Protein AF-A0A6P2ARG9-F1 (afdb_monomer)

Mean predicted aligned error: 15.24 Å

Structure (mmCIF, N/CA/C/O backbone):
data_AF-A0A6P2ARG9-F1
#
_entry.id   AF-A0A6P2ARG9-F1
#
loop_
_atom_site.group_PDB
_atom_site.id
_atom_site.type_symbol
_atom_site.label_atom_id
_atom_site.label_alt_id
_atom_site.label_comp_id
_atom_site.label_asym_id
_atom_site.label_entity_id
_atom_site.label_seq_id
_atom_site.pdbx_PDB_ins_code
_atom_site.Cartn_x
_atom_site.Cartn_y
_atom_site.Cartn_z
_atom_site.occupancy
_atom_site.B_iso_or_equiv
_atom_site.auth_seq_id
_atom_site.auth_comp_id
_atom_site.auth_asym_id
_atom_site.auth_atom_id
_atom_site.pdbx_PDB_model_num
ATOM 1 N N . MET A 1 1 ? -28.745 25.857 44.558 1.00 31.27 1 MET A N 1
ATOM 2 C CA . MET A 1 1 ? -27.813 26.944 44.928 1.00 31.27 1 MET A CA 1
ATOM 3 C C . MET A 1 1 ? -26.513 26.302 45.390 1.00 31.27 1 MET A C 1
ATOM 5 O O . MET A 1 1 ? -26.468 25.868 46.537 1.00 31.27 1 MET A O 1
ATOM 9 N N . PRO A 1 2 ? -25.505 26.162 44.518 1.00 30.97 2 PRO A N 1
ATOM 10 C CA . PRO A 1 2 ? -24.167 25.754 44.935 1.00 30.97 2 PRO A CA 1
ATOM 11 C C . PRO A 1 2 ? -23.440 26.935 45.599 1.00 30.97 2 PRO A C 1
ATOM 13 O O . PRO A 1 2 ? -23.734 28.095 45.304 1.00 30.97 2 PRO A O 1
ATOM 16 N N . LYS A 1 3 ? -22.505 26.647 46.509 1.00 28.88 3 LYS A N 1
ATOM 17 C CA . LYS A 1 3 ? -21.577 27.650 47.048 1.00 28.88 3 LYS A CA 1
ATOM 18 C C . LYS A 1 3 ? -20.355 27.720 46.137 1.00 28.88 3 LYS A C 1
ATOM 20 O O . LYS A 1 3 ? -19.743 26.695 45.871 1.00 28.88 3 LYS A O 1
ATOM 25 N N . SER A 1 4 ? -19.994 28.922 45.706 1.00 27.22 4 SER A N 1
ATOM 26 C CA . SER A 1 4 ? -18.738 29.200 45.010 1.00 27.22 4 SER A CA 1
ATOM 27 C C . SER A 1 4 ? -17.538 29.028 45.946 1.00 27.22 4 SER A C 1
ATOM 29 O O . SER A 1 4 ? -17.525 29.636 47.022 1.00 27.22 4 SER A O 1
ATOM 31 N N . LEU A 1 5 ? -16.514 28.291 45.514 1.00 23.48 5 LEU A N 1
ATOM 32 C CA . LEU A 1 5 ? -15.168 28.370 46.083 1.00 23.48 5 LEU A CA 1
ATOM 33 C C . LEU A 1 5 ? -14.310 29.249 45.160 1.00 23.48 5 LEU A C 1
ATOM 35 O O . LEU A 1 5 ? -14.247 28.998 43.961 1.00 23.48 5 LEU A O 1
ATOM 39 N N . ASN A 1 6 ? -13.679 30.291 45.704 1.00 24.80 6 ASN A N 1
ATOM 40 C CA . ASN A 1 6 ? -12.746 31.133 44.951 1.00 24.80 6 ASN A CA 1
ATOM 41 C C . ASN A 1 6 ? -11.328 30.579 45.106 1.00 24.80 6 ASN A C 1
ATOM 43 O O . ASN A 1 6 ? -10.811 30.557 46.224 1.00 24.80 6 ASN A O 1
ATOM 47 N N . ILE A 1 7 ? -10.674 30.235 43.998 1.00 24.98 7 ILE A N 1
ATOM 48 C CA . ILE A 1 7 ? -9.226 29.999 43.954 1.00 24.98 7 ILE A CA 1
ATOM 49 C C . ILE A 1 7 ? -8.557 31.291 43.472 1.00 24.98 7 ILE A C 1
ATOM 51 O O . ILE A 1 7 ? -9.033 31.940 42.544 1.00 24.98 7 ILE A O 1
ATOM 55 N N . THR A 1 8 ? -7.484 31.707 44.148 1.00 23.36 8 THR A N 1
ATOM 56 C CA . THR A 1 8 ? -6.727 32.923 43.809 1.00 23.36 8 THR A CA 1
ATOM 57 C C . THR A 1 8 ? -5.301 32.527 43.458 1.00 23.36 8 THR A C 1
ATOM 59 O O . THR A 1 8 ? -4.559 32.092 44.338 1.00 23.36 8 THR A O 1
ATOM 62 N N . PHE A 1 9 ? -4.908 32.682 42.194 1.00 23.64 9 PHE A N 1
ATOM 63 C CA . PHE A 1 9 ? -3.526 32.451 41.776 1.00 23.64 9 PHE A CA 1
ATOM 64 C C . PHE A 1 9 ? -2.599 33.527 42.346 1.00 23.64 9 PHE A C 1
ATOM 66 O O . PHE A 1 9 ? -2.965 34.700 42.463 1.00 23.64 9 PHE A O 1
ATOM 73 N N . LYS A 1 10 ? -1.385 33.116 42.717 1.00 24.41 10 LYS A N 1
ATOM 74 C CA . LYS A 1 10 ? -0.359 33.990 43.284 1.00 24.41 10 LYS A CA 1
ATOM 75 C C . LYS A 1 10 ? 0.915 33.852 42.457 1.00 24.41 10 LYS A C 1
ATOM 77 O O . LYS A 1 10 ? 1.772 33.030 42.764 1.00 24.41 10 LYS A O 1
ATOM 82 N N . GLU A 1 11 ? 1.008 34.649 41.399 1.00 26.30 11 GLU A N 1
ATOM 83 C CA . GLU A 1 11 ? 2.186 34.695 40.530 1.00 26.30 11 GLU A CA 1
ATOM 84 C C . GLU A 1 11 ? 3.455 35.000 41.344 1.00 26.30 11 GLU A C 1
ATOM 86 O O . GLU A 1 11 ? 3.496 35.948 42.137 1.00 26.30 11 GLU A O 1
ATOM 91 N N . ARG A 1 12 ? 4.511 34.207 41.134 1.00 25.98 12 ARG A N 1
ATOM 92 C CA . ARG A 1 12 ? 5.875 34.543 41.557 1.00 25.98 12 ARG A CA 1
ATOM 93 C C . ARG A 1 12 ? 6.667 35.006 40.342 1.00 25.98 12 ARG A C 1
ATOM 95 O O . ARG A 1 12 ? 7.121 34.198 39.544 1.00 25.98 12 ARG A O 1
ATOM 102 N N . THR A 1 13 ? 6.869 36.313 40.232 1.00 24.22 13 THR A N 1
ATOM 103 C CA . THR A 1 13 ? 7.798 36.897 39.260 1.00 24.22 13 THR A CA 1
ATOM 104 C C . THR A 1 13 ? 9.240 36.566 39.654 1.00 24.22 13 THR A C 1
ATOM 106 O O . THR A 1 13 ? 9.684 36.963 40.733 1.00 24.22 13 THR A O 1
ATOM 109 N N . VAL A 1 14 ? 9.989 35.893 38.778 1.00 25.03 14 VAL A N 1
ATOM 110 C CA . VAL A 1 14 ? 11.448 35.739 38.900 1.00 25.03 14 VAL A CA 1
ATOM 111 C C . VAL A 1 14 ? 12.124 36.694 37.916 1.00 25.03 14 VAL A C 1
ATOM 113 O O . VAL A 1 14 ? 11.786 36.737 36.736 1.00 25.03 14 VAL A O 1
ATOM 116 N N . PHE A 1 15 ? 13.059 37.501 38.417 1.00 22.41 15 PHE A N 1
ATOM 117 C CA . PHE A 1 15 ? 13.849 38.430 37.610 1.00 22.41 15 PHE A CA 1
ATOM 118 C C . PHE A 1 15 ? 15.070 37.717 37.024 1.00 22.41 15 PHE A C 1
ATOM 120 O O . PHE A 1 15 ? 15.947 37.302 37.778 1.00 22.41 15 PHE A O 1
ATOM 127 N N . PHE A 1 16 ? 15.190 37.696 35.696 1.00 24.19 16 PHE A N 1
ATOM 128 C CA . PHE A 1 16 ? 16.471 37.475 35.025 1.00 24.19 16 PHE A CA 1
ATOM 129 C C . PHE A 1 16 ? 17.131 38.818 34.702 1.00 24.19 16 PHE A C 1
ATOM 131 O O . PHE A 1 16 ? 16.522 39.707 34.104 1.00 24.19 16 PHE A O 1
ATOM 138 N N . SER A 1 17 ? 18.391 38.974 35.109 1.00 24.34 17 SER A N 1
ATOM 139 C CA . SER A 1 17 ? 19.216 40.134 34.774 1.00 24.34 17 SER A CA 1
ATOM 140 C C . SER A 1 17 ? 19.952 39.902 33.458 1.00 24.34 17 SER A C 1
ATOM 142 O O . SER A 1 17 ? 20.804 39.018 33.382 1.00 24.34 17 SER A O 1
ATOM 144 N N . SER A 1 18 ? 19.678 40.719 32.444 1.00 24.81 18 SER A N 1
ATOM 145 C CA . SER A 1 18 ? 20.406 40.700 31.175 1.00 24.81 18 SER A CA 1
ATOM 146 C C . SER A 1 18 ? 21.624 41.631 31.200 1.00 24.81 18 SER A C 1
ATOM 148 O O . SER A 1 18 ? 21.545 42.782 31.637 1.00 24.81 18 SER A O 1
ATOM 150 N N . SER A 1 19 ? 22.760 41.153 30.689 1.00 25.23 19 SER A N 1
ATOM 151 C CA . SER A 1 19 ? 23.959 41.956 30.427 1.00 25.23 19 SER A CA 1
ATOM 152 C C . SER A 1 19 ? 24.427 41.761 28.977 1.00 25.23 19 SER A C 1
ATOM 154 O O . SER A 1 19 ? 24.466 40.640 28.491 1.00 25.23 19 SER A O 1
ATOM 156 N N . ASN A 1 20 ? 24.790 42.873 28.319 1.00 25.77 20 ASN A N 1
ATOM 157 C CA . ASN A 1 20 ? 25.299 43.007 26.936 1.00 25.77 20 ASN A CA 1
ATOM 158 C C . ASN A 1 20 ? 24.320 42.533 25.822 1.00 25.77 20 ASN A C 1
ATOM 160 O O . ASN A 1 20 ? 24.028 41.355 25.723 1.00 25.77 20 ASN A O 1
ATOM 164 N N . ALA A 1 21 ? 23.667 43.346 24.976 1.00 24.88 21 ALA A N 1
ATOM 165 C CA . ALA A 1 21 ? 23.948 44.611 24.264 1.00 24.88 21 ALA A CA 1
ATOM 166 C C . ALA A 1 21 ? 24.533 44.458 22.834 1.00 24.88 21 ALA A C 1
ATOM 168 O O . ALA A 1 21 ? 25.610 43.898 22.676 1.00 24.88 21 ALA A O 1
ATOM 169 N N . GLN A 1 22 ? 23.867 45.124 21.861 1.00 25.38 22 GLN A N 1
ATOM 170 C CA . GLN A 1 22 ? 24.280 45.411 20.457 1.00 25.38 22 GLN A CA 1
ATOM 171 C C . GLN A 1 22 ? 24.266 44.186 19.504 1.00 25.38 22 GLN A C 1
ATOM 173 O O . GLN A 1 22 ? 24.698 43.117 19.895 1.00 25.38 22 GLN A O 1
ATOM 178 N N . THR A 1 23 ? 23.797 44.210 18.242 1.00 25.02 23 THR A N 1
ATOM 179 C CA . THR A 1 23 ? 23.166 45.208 17.318 1.00 25.02 23 THR A CA 1
ATOM 180 C C . THR A 1 23 ? 22.432 44.407 16.196 1.00 25.02 23 THR A C 1
ATOM 182 O O . THR A 1 23 ? 22.614 43.199 16.155 1.00 25.02 23 THR A O 1
ATOM 185 N N . CYS A 1 24 ? 21.612 44.891 15.243 1.00 22.45 24 CYS A N 1
ATOM 186 C CA . CYS A 1 24 ? 21.233 46.211 14.688 1.00 22.45 24 CYS A CA 1
ATOM 187 C C . CYS A 1 24 ? 19.792 46.087 14.090 1.00 22.45 24 CYS A C 1
ATOM 189 O O . CYS A 1 24 ? 19.480 45.065 13.500 1.00 22.45 24 CYS A O 1
ATOM 191 N N . THR A 1 25 ? 18.837 46.998 14.328 1.00 25.39 25 THR A N 1
ATOM 192 C CA . THR A 1 25 ? 18.492 48.194 13.503 1.00 25.39 25 THR A CA 1
ATOM 193 C C . THR A 1 25 ? 17.533 47.971 12.306 1.00 25.39 25 THR A C 1
ATOM 195 O O . THR A 1 25 ? 17.999 47.706 11.209 1.00 25.39 25 THR A O 1
ATOM 198 N N . GLN A 1 26 ? 16.237 48.276 12.536 1.00 25.94 26 GLN A N 1
ATOM 199 C CA . GLN A 1 26 ? 15.255 48.977 11.653 1.00 25.94 26 GLN A CA 1
ATOM 200 C C . GLN A 1 26 ? 14.875 48.351 10.274 1.00 25.94 26 GLN A C 1
ATOM 202 O O . GLN A 1 26 ? 15.677 47.702 9.630 1.00 25.94 26 GLN A O 1
ATOM 207 N N . LEU A 1 27 ? 13.648 48.499 9.740 1.00 24.25 27 LEU A N 1
ATOM 208 C CA . LEU A 1 27 ? 12.826 49.719 9.609 1.00 24.25 27 LEU A CA 1
ATOM 209 C C . LEU A 1 27 ? 11.290 49.480 9.651 1.00 24.25 27 LEU A C 1
ATOM 211 O O . LEU A 1 27 ? 10.766 48.673 8.898 1.00 24.25 27 LEU A O 1
ATOM 215 N N . HIS A 1 28 ? 10.616 50.300 10.474 1.00 26.16 28 HIS A N 1
ATOM 216 C CA . HIS A 1 28 ? 9.412 51.125 10.201 1.00 26.16 28 HIS A CA 1
ATOM 217 C C . HIS A 1 28 ? 8.123 50.495 9.611 1.00 26.16 28 HIS A C 1
ATOM 219 O O . HIS A 1 28 ? 8.115 49.992 8.500 1.00 26.16 28 HIS A O 1
ATOM 225 N N . GLU A 1 29 ? 7.001 50.499 10.358 1.00 27.70 29 GLU A N 1
ATOM 226 C CA . GLU A 1 29 ? 5.968 51.579 10.444 1.00 27.70 29 GLU A CA 1
ATOM 227 C C . GLU A 1 29 ? 5.076 51.699 9.181 1.00 27.70 29 GLU A C 1
ATOM 229 O O . GLU A 1 29 ? 5.567 51.585 8.072 1.00 27.70 29 GLU A O 1
ATOM 234 N N . LYS A 1 30 ? 3.770 52.014 9.208 1.00 26.31 30 LYS A N 1
ATOM 235 C CA . LYS A 1 30 ? 2.798 52.443 10.242 1.00 26.31 30 LYS A CA 1
ATOM 236 C C . LYS A 1 30 ? 1.389 52.295 9.632 1.00 26.31 30 LYS A C 1
ATOM 238 O O . LYS A 1 30 ? 1.240 52.502 8.434 1.00 26.31 30 LYS A O 1
ATOM 243 N N . SER A 1 31 ? 0.344 52.154 10.451 1.00 25.91 31 SER A N 1
ATOM 244 C CA . SER A 1 31 ? -0.694 53.196 10.655 1.00 25.91 31 SER A CA 1
ATOM 245 C C . SER A 1 31 ? -1.949 52.612 11.319 1.00 25.91 31 SER A C 1
ATOM 247 O O . SER A 1 31 ? -2.223 51.423 11.212 1.00 25.91 31 SER A O 1
ATOM 249 N N . ASN A 1 32 ? -2.698 53.438 12.050 1.00 26.31 32 ASN A N 1
ATOM 250 C CA . ASN A 1 32 ? -3.776 53.010 12.942 1.00 26.31 32 ASN A CA 1
ATOM 251 C C . ASN A 1 32 ? -4.909 54.061 12.964 1.00 26.31 32 ASN A C 1
ATOM 253 O O . ASN A 1 32 ? -4.612 55.256 12.969 1.00 26.31 32 ASN A O 1
ATOM 257 N N . ARG A 1 33 ? -6.171 53.615 13.117 1.00 29.62 33 ARG A N 1
ATOM 258 C CA . ARG A 1 33 ? -7.396 54.424 13.382 1.00 29.62 33 ARG A CA 1
ATOM 259 C C . ARG A 1 33 ? -7.895 55.302 12.195 1.00 29.62 33 ARG A C 1
ATOM 261 O O . ARG A 1 33 ? -7.163 55.531 11.246 1.00 29.62 33 ARG A O 1
ATOM 268 N N . THR A 1 34 ? -9.138 55.820 12.142 1.00 28.59 34 THR A N 1
ATOM 269 C CA . THR A 1 34 ? -10.119 56.098 13.223 1.00 28.59 34 THR A CA 1
ATOM 270 C C . THR A 1 34 ? -11.575 56.256 12.714 1.00 28.59 34 THR A C 1
ATOM 272 O O . THR A 1 34 ? -11.784 56.901 11.698 1.00 28.59 34 THR A O 1
ATOM 275 N N . THR A 1 35 ? -12.560 55.773 13.494 1.00 29.12 35 THR A N 1
ATOM 276 C CA . THR A 1 35 ? -13.932 56.322 13.748 1.00 29.12 35 THR A CA 1
ATOM 277 C C . THR A 1 35 ? -14.839 56.898 12.635 1.00 29.12 35 THR A C 1
ATOM 279 O O . THR A 1 35 ? -14.498 57.883 11.990 1.00 29.12 35 THR A O 1
ATOM 282 N N . GLY A 1 36 ? -16.122 56.500 12.648 1.00 25.62 36 GLY A N 1
ATOM 283 C CA . GLY A 1 36 ? -17.251 57.272 12.087 1.00 25.62 36 GLY A CA 1
ATOM 284 C C . GLY A 1 36 ? -18.608 56.612 12.388 1.00 25.62 36 GLY A C 1
ATOM 285 O O . GLY A 1 36 ? -18.715 55.400 12.277 1.00 25.62 36 GLY A O 1
ATOM 286 N N . ASN A 1 37 ? -19.629 57.361 12.824 1.00 28.83 37 ASN A N 1
ATOM 287 C CA . ASN A 1 37 ? -20.887 56.816 13.378 1.00 28.83 37 ASN A CA 1
ATOM 288 C C . ASN A 1 37 ? -22.140 57.411 12.682 1.00 28.83 37 ASN A C 1
ATOM 290 O O . ASN A 1 37 ? -22.056 58.526 12.169 1.00 28.83 37 ASN A O 1
ATOM 294 N N . ARG A 1 38 ? -23.296 56.737 12.856 1.00 30.11 38 ARG A N 1
ATOM 295 C CA . ARG A 1 38 ? -24.704 57.233 12.898 1.00 30.11 38 ARG A CA 1
ATOM 296 C C . ARG A 1 38 ? -25.638 57.266 11.658 1.00 30.11 38 ARG A C 1
ATOM 298 O O . ARG A 1 38 ? -25.267 57.700 10.578 1.00 30.11 38 ARG A O 1
ATOM 305 N N . LEU A 1 39 ? -26.928 57.037 12.001 1.00 29.73 39 LEU A N 1
ATOM 306 C CA . LEU A 1 39 ? -28.220 57.214 11.279 1.00 29.73 39 LEU A CA 1
ATOM 307 C C . LEU A 1 39 ? -28.604 56.096 10.275 1.00 29.73 39 LEU A C 1
ATOM 309 O O . LEU A 1 39 ? -27.748 55.657 9.524 1.00 29.73 39 LEU A O 1
ATOM 313 N N . GLY A 1 40 ? -29.857 55.613 10.172 1.00 25.83 40 GLY A N 1
ATOM 314 C CA . GLY A 1 40 ? -31.072 55.822 10.992 1.00 25.83 40 GLY A CA 1
ATOM 315 C C . GLY A 1 40 ? -32.395 55.620 10.205 1.00 25.83 40 GLY A C 1
ATOM 316 O O . GLY A 1 40 ? -32.493 56.109 9.087 1.00 25.83 40 GLY A O 1
ATOM 317 N N . GLY A 1 41 ? -33.414 54.980 10.810 1.00 26.19 41 GLY A N 1
ATOM 318 C CA . GLY A 1 41 ? -34.767 54.730 10.241 1.00 26.19 41 GLY A CA 1
ATOM 319 C C . GLY A 1 41 ? -34.951 53.274 9.754 1.00 26.19 41 GLY A C 1
ATOM 320 O O . GLY A 1 41 ? -34.125 52.828 8.970 1.00 26.19 41 GLY A O 1
ATOM 321 N N . ALA A 1 42 ? -35.850 52.402 10.239 1.00 29.22 42 ALA A N 1
ATOM 322 C CA . ALA A 1 42 ? -37.238 52.465 10.749 1.00 29.22 42 ALA A CA 1
ATOM 323 C C . ALA A 1 42 ? -38.314 52.208 9.673 1.00 29.22 42 ALA A C 1
ATOM 325 O O . ALA A 1 42 ? -38.472 53.027 8.778 1.00 29.22 42 ALA A O 1
ATOM 326 N N . ASP A 1 43 ? -39.069 51.111 9.837 1.00 29.39 43 ASP A N 1
ATOM 327 C CA . ASP A 1 43 ? -40.509 51.006 9.536 1.00 29.39 43 ASP A CA 1
ATOM 328 C C . ASP A 1 43 ? -41.123 49.793 10.276 1.00 29.39 43 ASP A C 1
ATOM 330 O O . ASP A 1 43 ? -40.451 48.785 10.507 1.00 29.39 43 ASP A O 1
ATOM 334 N N . GLU A 1 44 ? -42.387 49.912 10.697 1.00 31.53 44 GLU A N 1
ATOM 335 C CA . GLU A 1 44 ? -43.125 48.946 11.536 1.00 31.53 44 GLU A CA 1
ATOM 336 C C . GLU A 1 44 ? -44.245 48.231 10.751 1.00 31.53 44 GLU A C 1
ATOM 338 O O . GLU A 1 44 ? -44.938 48.874 9.964 1.00 31.53 44 GLU A O 1
ATOM 343 N N . ALA A 1 45 ? -44.536 46.954 11.052 1.00 29.73 45 ALA A N 1
ATOM 344 C CA . ALA A 1 45 ? -45.861 46.354 10.805 1.00 29.73 45 ALA A CA 1
ATOM 345 C C . ALA A 1 45 ? -46.155 45.128 11.706 1.00 29.73 45 ALA A C 1
ATOM 347 O O . ALA A 1 45 ? -45.674 44.023 11.491 1.00 29.73 45 ALA A O 1
ATOM 348 N N . ASN A 1 46 ? -46.975 45.406 12.717 1.00 27.86 46 ASN A N 1
ATOM 349 C CA . ASN A 1 46 ? -47.603 44.604 13.782 1.00 27.86 46 ASN A CA 1
ATOM 350 C C . ASN A 1 46 ? -48.470 43.373 13.345 1.00 27.86 46 ASN A C 1
ATOM 352 O O . ASN A 1 46 ? -48.690 43.180 12.154 1.00 27.86 46 ASN A O 1
ATOM 356 N N . VAL A 1 47 ? -49.095 42.692 14.338 1.00 30.19 47 VAL A N 1
ATOM 357 C CA . VAL A 1 47 ? -50.227 41.705 14.291 1.00 30.19 47 VAL A CA 1
ATOM 358 C C . VAL A 1 47 ? -49.794 40.211 14.222 1.00 30.19 47 VAL A C 1
ATOM 360 O O . VAL A 1 47 ? -48.994 39.859 13.366 1.00 30.19 47 VAL A O 1
ATOM 363 N N . ASP A 1 48 ? -50.244 39.251 15.061 1.00 27.44 48 ASP A N 1
ATOM 364 C CA . ASP A 1 48 ? -51.249 39.242 16.156 1.00 27.44 48 ASP A CA 1
ATOM 365 C C . ASP A 1 48 ? -50.942 38.224 17.295 1.00 27.44 48 ASP A C 1
ATOM 367 O O . ASP A 1 48 ? -50.102 37.333 17.156 1.00 27.44 48 ASP A O 1
ATOM 371 N N . HIS A 1 49 ? -51.690 38.301 18.404 1.00 30.03 49 HIS A N 1
ATOM 372 C CA . HIS A 1 49 ? -51.741 37.278 19.469 1.00 30.03 49 HIS A CA 1
ATOM 373 C C . HIS A 1 49 ? -52.630 36.070 19.099 1.00 30.03 49 HIS A C 1
ATOM 375 O O . HIS A 1 49 ? -53.752 36.277 18.649 1.00 30.03 49 HIS A O 1
ATOM 381 N N . ASN A 1 50 ? -52.263 34.844 19.519 1.00 26.64 50 ASN A N 1
ATOM 382 C CA . ASN A 1 50 ? -53.122 34.081 20.450 1.00 26.64 50 ASN A CA 1
ATOM 383 C C . ASN A 1 50 ? -52.413 32.908 21.160 1.00 26.64 50 ASN A C 1
ATOM 385 O O . ASN A 1 50 ? -51.394 32.399 20.702 1.00 26.64 50 ASN A O 1
ATOM 389 N N . SER A 1 51 ? -52.991 32.464 22.276 1.00 26.81 51 SER A N 1
ATOM 390 C CA . SER A 1 51 ? -52.590 31.292 23.065 1.00 26.81 51 SER A CA 1
ATOM 391 C C . SER A 1 51 ? -53.635 30.168 22.978 1.00 26.81 51 SER A C 1
ATOM 393 O O . SER A 1 51 ? -54.799 30.452 22.710 1.00 26.81 51 SER A O 1
ATOM 395 N N . GLN A 1 52 ? -53.240 28.908 23.235 1.00 27.33 52 GLN A N 1
ATOM 396 C CA . GLN A 1 52 ? -53.832 28.028 24.273 1.00 27.33 52 GLN A CA 1
ATOM 397 C C . GLN A 1 52 ? -53.383 26.547 24.188 1.00 27.33 52 GLN A C 1
ATOM 399 O O . GLN A 1 52 ? -53.585 25.876 23.188 1.00 27.33 52 GLN A O 1
ATOM 404 N N . GLU A 1 53 ? -52.823 26.084 25.313 1.00 26.44 53 GLU A N 1
ATOM 405 C CA . GLU A 1 53 ? -53.056 24.823 26.055 1.00 26.44 53 GLU A CA 1
ATOM 406 C C . GLU A 1 53 ? -53.091 23.399 25.433 1.00 26.44 53 GLU A C 1
ATOM 408 O O . GLU A 1 53 ? -53.658 23.119 24.385 1.00 26.44 53 GLU A O 1
ATOM 413 N N . ALA A 1 54 ? -52.651 22.472 26.307 1.00 24.78 54 ALA A N 1
ATOM 414 C CA . ALA A 1 54 ? -52.887 21.018 26.359 1.00 24.78 54 ALA A CA 1
ATOM 415 C C . ALA A 1 54 ? -52.001 20.122 25.448 1.00 24.78 54 ALA A C 1
ATOM 417 O O . ALA A 1 54 ? -51.689 20.462 24.320 1.00 24.78 54 ALA A O 1
ATOM 418 N N . THR A 1 55 ? -51.537 18.932 25.871 1.00 26.41 55 THR A N 1
ATOM 419 C CA . THR A 1 55 ? -52.028 18.062 26.963 1.00 26.41 55 THR A CA 1
ATOM 420 C C . THR A 1 55 ? -50.909 17.301 27.700 1.00 26.41 55 THR A C 1
ATOM 422 O O . THR A 1 55 ? -49.906 16.899 27.123 1.00 26.41 55 THR A O 1
ATOM 425 N N . VAL A 1 56 ? -51.143 17.031 28.988 1.00 24.95 56 VAL A N 1
ATOM 426 C CA . VAL A 1 56 ? -50.353 16.167 29.886 1.00 24.95 56 VAL A CA 1
ATOM 427 C C . VAL A 1 56 ? -50.145 14.744 29.341 1.00 24.95 56 VAL A C 1
ATOM 429 O O . VAL A 1 56 ? -51.123 14.057 29.051 1.00 24.95 56 VAL A O 1
ATOM 432 N N . PHE A 1 57 ? -48.912 14.220 29.406 1.00 25.83 57 PHE A N 1
ATOM 433 C CA . PHE A 1 57 ? -48.665 12.769 29.404 1.00 25.83 57 PHE A CA 1
ATOM 434 C C . PHE A 1 57 ? -47.761 12.333 30.568 1.00 25.83 57 PHE A C 1
ATOM 436 O O . PHE A 1 57 ? -46.557 12.563 30.586 1.00 25.83 57 PHE A O 1
ATOM 443 N N . LYS A 1 58 ? -48.353 11.664 31.566 1.00 25.61 58 LYS A N 1
ATOM 444 C CA . LYS A 1 58 ? -47.618 11.028 32.671 1.00 25.61 58 LYS A CA 1
ATOM 445 C C . LYS A 1 58 ? -47.174 9.625 32.252 1.00 25.61 58 LYS A C 1
ATOM 447 O O . LYS A 1 58 ? -48.016 8.729 32.202 1.00 25.61 58 LYS A O 1
ATOM 452 N N . LYS A 1 59 ? -45.871 9.382 32.078 1.00 27.45 59 LYS A N 1
ATOM 453 C CA . LYS A 1 59 ? -45.308 8.019 32.102 1.00 27.45 59 LYS A CA 1
ATOM 454 C C . LYS A 1 59 ? -44.559 7.786 33.414 1.00 27.45 59 LYS A C 1
ATOM 456 O O . LYS A 1 59 ? -43.537 8.398 33.687 1.00 27.45 59 LYS A O 1
ATOM 461 N N . LYS A 1 60 ? -45.104 6.891 34.243 1.00 25.11 60 LYS A N 1
ATOM 462 C CA . LYS A 1 60 ? -44.437 6.377 35.445 1.00 25.11 60 LYS A CA 1
ATOM 463 C C . LYS A 1 60 ? -43.357 5.382 35.018 1.00 25.11 60 LYS A C 1
ATOM 465 O O . LYS A 1 60 ? -43.720 4.282 34.600 1.00 25.11 60 LYS A O 1
ATOM 470 N N . PHE A 1 61 ? -42.081 5.705 35.204 1.00 25.09 61 PHE A N 1
ATOM 471 C CA . PHE A 1 61 ? -41.070 4.655 35.338 1.00 25.09 61 PHE A CA 1
ATOM 472 C C . PHE A 1 61 ? -41.120 4.061 36.749 1.00 25.09 61 PHE A C 1
ATOM 474 O O . PHE A 1 61 ? -41.499 4.718 37.720 1.00 25.09 61 PHE A O 1
ATOM 481 N N . ARG A 1 62 ? -40.882 2.753 36.833 1.00 26.48 62 ARG A N 1
ATOM 482 C CA . ARG A 1 62 ? -41.273 1.917 37.972 1.00 26.48 62 ARG A CA 1
ATOM 483 C C . ARG A 1 62 ? -40.046 1.156 38.459 1.00 26.48 62 ARG A C 1
ATOM 485 O O . ARG A 1 62 ? -39.726 0.119 37.885 1.00 26.48 62 ARG A O 1
ATOM 492 N N . HIS A 1 63 ? -39.392 1.655 39.513 1.00 25.89 63 HIS A N 1
ATOM 493 C CA . HIS A 1 63 ? -38.255 0.973 40.142 1.00 25.89 63 HIS A CA 1
ATOM 494 C C . HIS A 1 63 ? -38.573 -0.505 40.418 1.00 25.89 63 HIS A C 1
ATOM 496 O O . HIS A 1 63 ? -39.566 -0.838 41.077 1.00 25.89 63 HIS A O 1
ATOM 502 N N . ARG A 1 64 ? -37.699 -1.393 39.937 1.00 28.59 64 ARG A N 1
ATOM 503 C CA . ARG A 1 64 ? -37.683 -2.816 40.285 1.00 28.59 64 ARG A CA 1
ATOM 504 C C . ARG A 1 64 ? -36.678 -3.046 41.417 1.00 28.59 64 ARG A C 1
ATOM 506 O O . ARG A 1 64 ? -35.552 -3.459 41.182 1.00 28.59 64 ARG A O 1
ATOM 513 N N . ASN A 1 65 ? -37.114 -2.847 42.661 1.00 27.66 65 ASN A N 1
ATOM 514 C CA . ASN A 1 65 ? -36.352 -3.322 43.819 1.00 27.66 65 ASN A CA 1
ATOM 515 C C . ASN A 1 65 ? -36.342 -4.859 43.830 1.00 27.66 65 ASN A C 1
ATOM 517 O O . ASN A 1 65 ? -37.392 -5.487 44.013 1.00 27.66 65 ASN A O 1
ATOM 521 N N . ARG A 1 66 ? -35.165 -5.471 43.664 1.00 29.88 66 ARG A N 1
ATOM 522 C CA . ARG A 1 66 ? -34.968 -6.920 43.813 1.00 29.88 66 ARG A CA 1
ATOM 523 C C . ARG A 1 66 ? -34.802 -7.240 45.304 1.00 29.88 66 ARG A C 1
ATOM 525 O O . ARG A 1 66 ? -33.895 -6.736 45.955 1.00 29.88 66 ARG A O 1
ATOM 532 N N . LYS A 1 67 ? -35.721 -8.028 45.871 1.00 29.42 67 LYS A N 1
ATOM 533 C CA . LYS A 1 67 ? -35.712 -8.392 47.301 1.00 29.42 67 LYS A CA 1
ATOM 534 C C . LYS A 1 67 ? -34.690 -9.490 47.616 1.00 29.42 67 LYS A C 1
ATOM 536 O O . LYS A 1 67 ? -34.551 -10.440 46.853 1.00 29.42 67 LYS A O 1
ATOM 541 N N . GLN A 1 68 ? -34.085 -9.386 48.799 1.00 30.56 68 GLN A N 1
ATOM 542 C CA . GLN A 1 68 ? -33.332 -10.449 49.475 1.00 30.56 68 GLN A CA 1
ATOM 543 C C . GLN A 1 68 ? -34.226 -11.581 50.039 1.00 30.56 68 GLN A C 1
ATOM 545 O O . GLN A 1 68 ? -35.434 -11.412 50.212 1.00 30.56 68 GLN A O 1
ATOM 550 N N . MET A 1 69 ? -33.531 -12.645 50.476 1.00 27.28 69 MET A N 1
ATOM 551 C CA . MET A 1 69 ? -33.897 -13.724 51.419 1.00 27.28 69 MET A CA 1
ATOM 552 C C . MET A 1 69 ? -34.574 -14.992 50.870 1.00 27.28 69 MET A C 1
ATOM 554 O O . MET A 1 69 ? -35.744 -14.988 50.501 1.00 27.28 69 MET A O 1
ATOM 558 N N . ASN A 1 70 ? -33.861 -16.124 50.960 1.00 28.16 70 ASN A N 1
ATOM 559 C CA . ASN A 1 70 ? -33.941 -17.096 52.074 1.00 28.16 70 ASN A CA 1
ATOM 560 C C . ASN A 1 70 ? -32.721 -18.046 51.967 1.00 28.16 70 ASN A C 1
ATOM 562 O O . ASN A 1 70 ? -32.462 -18.572 50.895 1.00 28.16 70 ASN A O 1
ATOM 566 N N . ARG A 1 71 ? -31.813 -18.156 52.947 1.00 29.58 71 ARG A N 1
ATOM 567 C CA . ARG A 1 71 ? -31.909 -18.925 54.210 1.00 29.58 71 ARG A CA 1
ATOM 568 C C . ARG A 1 71 ? -32.429 -20.364 54.050 1.00 29.58 71 ARG A C 1
ATOM 570 O O . ARG A 1 71 ? -33.633 -20.583 54.028 1.00 29.58 71 ARG A O 1
ATOM 577 N N . THR A 1 72 ? -31.499 -21.322 54.105 1.00 31.48 72 THR A N 1
ATOM 578 C CA . THR A 1 72 ? -31.759 -22.727 54.465 1.00 31.48 72 THR A CA 1
ATOM 579 C C . THR A 1 72 ? -30.838 -23.105 55.627 1.00 31.48 72 THR A C 1
ATOM 581 O O . THR A 1 72 ? -29.661 -22.754 55.623 1.00 31.48 72 THR A O 1
ATOM 584 N N . THR A 1 73 ? -31.379 -23.774 56.642 1.00 29.58 73 THR A N 1
ATOM 585 C CA . THR A 1 73 ? -30.673 -24.158 57.875 1.00 29.58 73 THR A CA 1
ATOM 586 C C . THR A 1 73 ? -30.360 -25.649 57.860 1.00 29.58 73 THR A C 1
ATOM 588 O O . THR A 1 73 ? -31.238 -26.436 57.519 1.00 29.58 73 THR A O 1
ATOM 591 N N . PHE A 1 74 ? -29.173 -26.044 58.328 1.00 29.25 74 PHE A N 1
ATOM 592 C CA . PHE A 1 74 ? -28.922 -27.412 58.788 1.00 29.25 74 PHE A CA 1
ATOM 593 C C . PHE A 1 74 ? -28.243 -27.431 60.164 1.00 29.25 74 PHE A C 1
ATOM 595 O O . PHE A 1 74 ? -27.370 -26.625 60.472 1.00 29.25 74 PHE A O 1
ATOM 602 N N . ILE A 1 75 ? -28.714 -28.363 60.989 1.00 29.89 75 ILE A N 1
ATOM 603 C CA . ILE A 1 75 ? -28.199 -28.776 62.304 1.00 29.89 75 ILE A CA 1
ATOM 604 C C . ILE A 1 75 ? -27.080 -29.808 62.019 1.00 29.89 75 ILE A C 1
ATOM 606 O O . ILE A 1 75 ? -27.228 -30.566 61.066 1.00 29.89 75 ILE A O 1
ATOM 610 N N . GLY A 1 76 ? -25.953 -29.954 62.724 1.00 26.72 76 GLY A N 1
ATOM 611 C CA . GLY A 1 76 ? -25.476 -29.421 64.007 1.00 26.72 76 GLY A CA 1
ATOM 612 C C . GLY A 1 76 ? -24.956 -30.582 64.882 1.00 26.72 76 GLY A C 1
ATOM 613 O O . GLY A 1 76 ? -25.694 -31.540 65.066 1.00 26.72 76 GLY A O 1
ATOM 614 N N . VAL A 1 77 ? -23.728 -30.519 65.423 1.00 28.80 77 VAL A N 1
ATOM 615 C CA . VAL A 1 77 ? -23.174 -31.436 66.459 1.00 28.80 77 VAL A CA 1
ATOM 616 C C . VAL A 1 77 ? -22.049 -30.715 67.220 1.00 28.80 77 VAL A C 1
ATOM 618 O O . VAL A 1 77 ? -21.237 -30.022 66.612 1.00 28.80 77 VAL A O 1
ATOM 621 N N . CYS A 1 78 ? -21.981 -30.885 68.546 1.00 27.00 78 CYS A N 1
ATOM 622 C CA . CYS A 1 78 ? -20.876 -30.393 69.378 1.00 27.00 78 CYS A CA 1
ATOM 623 C C . CYS A 1 78 ? -19.713 -31.395 69.445 1.00 27.00 78 CYS A C 1
ATOM 625 O O . CYS A 1 78 ? -19.938 -32.590 69.628 1.00 27.00 78 CYS A O 1
ATOM 627 N N . GLY A 1 79 ? -18.477 -30.890 69.439 1.00 27.83 79 GLY A N 1
ATOM 628 C CA . GLY A 1 79 ? -17.272 -31.636 69.807 1.00 27.83 79 GLY A CA 1
ATOM 629 C C . GLY A 1 79 ? -16.258 -30.704 70.470 1.00 27.83 79 GLY A C 1
ATOM 630 O O . GLY A 1 79 ? -15.806 -29.745 69.856 1.00 27.83 79 GLY A O 1
ATOM 631 N N . THR A 1 80 ? -15.939 -30.943 71.742 1.00 35.38 80 THR A N 1
ATOM 632 C CA . THR A 1 80 ? -15.006 -30.119 72.528 1.00 35.38 80 THR A CA 1
ATOM 633 C C . THR A 1 80 ? -13.558 -30.564 72.339 1.00 35.38 80 THR A C 1
ATOM 635 O O . THR A 1 80 ? -13.256 -31.734 72.567 1.00 35.38 80 THR A O 1
ATOM 638 N N . GLY A 1 81 ? -12.649 -29.630 72.055 1.00 28.67 81 GLY A N 1
ATOM 639 C CA . GLY A 1 81 ? -11.204 -29.872 72.083 1.00 28.67 81 GLY A CA 1
ATOM 640 C C . GLY A 1 81 ? -10.415 -28.565 72.145 1.00 28.67 81 GLY A C 1
ATOM 641 O O . GLY A 1 81 ? -10.463 -27.779 71.206 1.00 28.67 81 GLY A O 1
ATOM 642 N N . LEU A 1 82 ? -9.706 -28.322 73.253 1.00 36.06 82 LEU A N 1
ATOM 643 C CA . LEU A 1 82 ? -8.735 -27.229 73.343 1.00 36.06 82 LEU A CA 1
ATOM 644 C C . LEU A 1 82 ? -7.426 -27.647 72.666 1.00 36.06 82 LEU A C 1
ATOM 646 O O . LEU A 1 82 ? -6.798 -28.602 73.118 1.00 36.06 82 LEU A O 1
ATOM 650 N N . THR A 1 83 ? -6.947 -26.848 71.716 1.00 32.19 83 THR A N 1
ATOM 651 C CA . THR A 1 83 ? -5.515 -26.734 71.399 1.00 32.19 83 THR A CA 1
ATOM 652 C C . THR A 1 83 ? -5.199 -25.293 71.027 1.00 32.19 83 THR A C 1
ATOM 654 O O . THR A 1 83 ? -5.688 -24.789 70.019 1.00 32.19 83 THR A O 1
ATOM 657 N N . SER A 1 84 ? -4.382 -24.631 71.844 1.00 34.53 84 SER A N 1
ATOM 658 C CA . SER A 1 84 ? -3.866 -23.294 71.559 1.00 34.53 84 SER A CA 1
ATOM 659 C C . SER A 1 84 ? -2.874 -23.360 70.398 1.00 34.53 84 SER A C 1
ATOM 661 O O . SER A 1 84 ? -1.849 -24.028 70.517 1.00 34.53 84 SER A O 1
ATOM 663 N N . ILE A 1 85 ? -3.148 -22.643 69.309 1.00 32.88 85 ILE A N 1
ATOM 664 C CA . ILE A 1 85 ? -2.184 -22.401 68.231 1.00 32.88 85 ILE A CA 1
ATOM 665 C C . ILE A 1 85 ? -2.025 -20.890 68.096 1.00 32.88 85 ILE A C 1
ATOM 667 O O . ILE A 1 85 ? -3.004 -20.161 67.949 1.00 32.88 85 ILE A O 1
ATOM 671 N N . LEU A 1 86 ? -0.780 -20.430 68.193 1.00 34.38 86 LEU A N 1
ATOM 672 C CA . LEU A 1 86 ? -0.399 -19.047 67.942 1.00 34.38 86 LEU A CA 1
ATOM 673 C C . LEU A 1 86 ? -0.490 -18.799 66.433 1.00 34.38 86 LEU A C 1
ATOM 675 O O . LEU A 1 86 ? 0.365 -19.276 65.692 1.00 34.38 86 LEU A O 1
ATOM 679 N N . LEU A 1 87 ? -1.503 -18.059 65.978 1.00 29.22 87 LEU A N 1
ATOM 680 C CA . LEU A 1 87 ? -1.457 -17.439 64.656 1.00 29.22 87 LEU A CA 1
ATOM 681 C C . LEU A 1 87 ? -0.859 -16.041 64.800 1.00 29.22 87 LEU A C 1
ATOM 683 O O . LEU A 1 87 ? -1.533 -15.101 65.216 1.00 29.22 87 LEU A O 1
ATOM 687 N N . SER A 1 88 ? 0.413 -15.916 64.431 1.00 32.28 88 SER A N 1
ATOM 688 C CA . SER A 1 88 ? 0.968 -14.649 63.971 1.00 32.28 88 SER A CA 1
ATOM 689 C C . SER A 1 88 ? 0.233 -14.250 62.693 1.00 32.28 88 SER A C 1
ATOM 691 O O . SER A 1 88 ? 0.364 -14.914 61.664 1.00 32.28 88 SER A O 1
ATOM 693 N N . SER A 1 89 ? -0.565 -13.190 62.765 1.00 30.38 89 SER A N 1
ATOM 694 C CA . SER A 1 89 ? -1.267 -12.617 61.620 1.00 30.38 89 SER A CA 1
ATOM 695 C C . SER A 1 89 ? -0.293 -11.856 60.720 1.00 30.38 89 SER A C 1
ATOM 697 O O . SER A 1 89 ? -0.243 -10.627 60.745 1.00 30.38 89 SER A O 1
ATOM 699 N N . SER A 1 90 ? 0.478 -12.592 59.922 1.00 30.09 90 SER A N 1
ATOM 700 C CA . SER A 1 90 ? 1.122 -12.050 58.729 1.00 30.09 90 SER A CA 1
ATOM 701 C C . SER A 1 90 ? 0.041 -11.834 57.673 1.00 30.09 90 SER A C 1
ATOM 703 O O . SER A 1 90 ? -0.315 -12.757 56.942 1.00 30.09 90 SER A O 1
ATOM 705 N N . PHE A 1 91 ? -0.508 -10.620 57.618 1.00 29.45 91 PHE A N 1
ATOM 706 C CA . PHE A 1 91 ? -1.221 -10.150 56.434 1.00 29.45 91 PHE A CA 1
ATOM 707 C C . PHE A 1 91 ? -0.169 -9.924 55.344 1.00 29.45 91 PHE A C 1
ATOM 709 O O . PHE A 1 91 ? 0.427 -8.857 55.255 1.00 29.45 91 PHE A O 1
ATOM 716 N N . ALA A 1 92 ? 0.099 -10.958 54.549 1.00 26.95 92 ALA A N 1
ATOM 717 C CA . ALA A 1 92 ? 0.683 -10.747 53.238 1.00 26.95 92 ALA A CA 1
ATOM 718 C C . ALA A 1 92 ? -0.437 -10.184 52.356 1.00 26.95 92 ALA A C 1
ATOM 720 O O . ALA A 1 92 ? -1.346 -10.926 51.976 1.00 26.95 92 ALA A O 1
ATOM 721 N N . LEU A 1 93 ? -0.400 -8.879 52.067 1.00 31.19 93 LEU A N 1
ATOM 722 C CA . LEU A 1 93 ? -1.039 -8.400 50.848 1.00 31.19 93 LEU A CA 1
ATOM 723 C C . LEU A 1 93 ? -0.228 -8.999 49.703 1.00 31.19 93 LEU A C 1
ATOM 725 O O . LEU A 1 93 ? 0.910 -8.611 49.465 1.00 31.19 93 LEU A O 1
ATOM 729 N N . ALA A 1 94 ? -0.802 -10.003 49.052 1.00 27.97 94 ALA A N 1
ATOM 730 C CA . ALA A 1 94 ? -0.323 -10.454 47.764 1.00 27.97 94 ALA A CA 1
ATOM 731 C C . ALA A 1 94 ? -0.846 -9.456 46.725 1.00 27.97 94 ALA A C 1
ATOM 733 O O . ALA A 1 94 ? -1.960 -9.612 46.227 1.00 27.97 94 ALA A O 1
ATOM 734 N N . THR A 1 95 ? -0.063 -8.417 46.435 1.00 34.12 95 THR A N 1
ATOM 735 C CA . THR A 1 95 ? -0.199 -7.643 45.198 1.00 34.12 95 THR A CA 1
ATOM 736 C C . THR A 1 95 ? 0.240 -8.543 44.048 1.00 34.12 95 THR A C 1
ATOM 738 O O . THR A 1 95 ? 1.394 -8.569 43.638 1.00 34.12 95 THR A O 1
ATOM 741 N N . THR A 1 96 ? -0.690 -9.379 43.589 1.00 33.22 96 THR A N 1
ATOM 742 C CA . THR A 1 96 ? -0.533 -10.188 42.380 1.00 33.22 96 THR A CA 1
ATOM 743 C C . THR A 1 96 ? -1.424 -9.626 41.282 1.00 33.22 96 THR A C 1
ATOM 745 O O . THR A 1 96 ? -2.333 -10.313 40.812 1.00 33.22 96 THR A O 1
ATOM 748 N N . SER A 1 97 ? -1.141 -8.394 40.860 1.00 43.56 97 SER A N 1
ATOM 749 C CA . SER A 1 97 ? -1.205 -8.062 39.438 1.00 43.56 97 SER A CA 1
ATOM 750 C C . SER A 1 97 ? -0.124 -8.904 38.753 1.00 43.56 97 SER A C 1
ATOM 752 O O . SER A 1 97 ? 1.039 -8.530 38.650 1.00 43.56 97 SER A O 1
ATOM 754 N N . GLY A 1 98 ? -0.484 -10.145 38.411 1.00 47.94 98 GLY A N 1
ATOM 755 C CA . GLY A 1 98 ? 0.276 -10.882 37.404 1.00 47.94 98 GLY A CA 1
ATOM 756 C C . GLY A 1 98 ? 0.099 -10.182 36.055 1.00 47.94 98 GLY A C 1
ATOM 757 O O . GLY A 1 98 ? -0.898 -9.472 35.908 1.00 47.94 98 GLY A O 1
ATOM 758 N N . PRO A 1 99 ? 1.017 -10.393 35.096 1.00 54.62 99 PRO A N 1
ATOM 759 C CA . PRO A 1 99 ? 0.949 -9.710 33.814 1.00 54.62 99 PRO A CA 1
ATOM 760 C C . PRO A 1 99 ? -0.421 -9.915 33.170 1.00 54.62 99 PRO A C 1
ATOM 762 O O . PRO A 1 99 ? -0.971 -11.029 33.220 1.00 54.62 99 PRO A O 1
ATOM 765 N N . THR A 1 100 ? -0.986 -8.859 32.591 1.00 63.16 100 THR A N 1
ATOM 766 C CA . THR A 1 100 ? -2.229 -8.990 31.845 1.00 63.16 100 THR A CA 1
ATOM 767 C C . THR A 1 100 ? -1.995 -9.931 30.665 1.00 63.16 100 THR A C 1
ATOM 769 O O . THR A 1 100 ? -0.910 -10.034 30.100 1.00 63.16 100 THR A O 1
ATOM 772 N N . ASN A 1 101 ? -3.032 -10.675 30.285 1.00 72.00 101 ASN A N 1
ATOM 773 C CA . ASN A 1 101 ? -2.986 -11.504 29.082 1.00 72.00 101 ASN A CA 1
ATOM 774 C C . ASN A 1 101 ? -3.559 -10.734 27.876 1.00 72.00 101 ASN A C 1
ATOM 776 O O . ASN A 1 101 ? -4.181 -11.342 27.000 1.00 72.00 101 ASN A O 1
ATOM 780 N N . HIS A 1 102 ? -3.434 -9.400 27.878 1.00 82.44 102 HIS A N 1
ATOM 781 C CA . HIS A 1 102 ? -3.755 -8.578 26.718 1.00 82.44 102 HIS A CA 1
ATOM 782 C C . HIS A 1 102 ? -2.607 -8.670 25.706 1.00 82.44 102 HIS A C 1
ATOM 784 O O . HIS A 1 102 ? -1.449 -8.818 26.082 1.00 82.44 102 HIS A O 1
ATOM 790 N N . VAL A 1 103 ? -2.931 -8.629 24.415 1.00 84.75 103 VAL A N 1
ATOM 791 C CA . VAL A 1 103 ? -1.938 -8.636 23.336 1.00 84.75 103 VAL A CA 1
ATOM 792 C C . VAL A 1 103 ? -2.303 -7.505 22.390 1.00 84.75 103 VAL A C 1
ATOM 794 O O . VAL A 1 103 ? -3.281 -7.617 21.647 1.00 84.75 103 VAL A O 1
ATOM 797 N N . ILE A 1 104 ? -1.527 -6.424 22.460 1.00 88.19 104 ILE A N 1
ATOM 798 C CA . ILE A 1 104 ? -1.631 -5.266 21.567 1.00 88.19 104 ILE A CA 1
ATOM 799 C C . ILE A 1 104 ? -1.336 -5.708 20.126 1.00 88.19 104 ILE A C 1
ATOM 801 O O . ILE A 1 104 ? -0.614 -6.684 19.889 1.00 88.19 104 ILE A O 1
ATOM 805 N N . GLN A 1 105 ? -1.938 -5.038 19.141 1.00 92.38 105 GLN A N 1
ATOM 806 C CA . GLN A 1 105 ? -1.595 -5.285 17.740 1.00 92.38 105 GLN A CA 1
ATOM 807 C C . GLN A 1 105 ? -0.166 -4.803 17.452 1.00 92.38 105 GLN A C 1
ATOM 809 O O . GLN A 1 105 ? 0.219 -3.758 17.965 1.00 92.38 105 GLN A O 1
ATOM 814 N N . PRO A 1 106 ? 0.615 -5.497 16.605 1.00 92.31 106 PRO A N 1
ATOM 815 C CA . PRO A 1 106 ? 1.909 -4.975 16.183 1.00 92.31 106 PRO A CA 1
ATOM 816 C C . PRO A 1 106 ? 1.778 -3.597 15.525 1.00 92.31 106 PRO A C 1
ATOM 818 O O . PRO A 1 106 ? 0.804 -3.334 14.810 1.00 92.31 106 PRO A O 1
ATOM 821 N N . GLU A 1 107 ? 2.800 -2.759 15.706 1.00 92.00 107 GLU A N 1
ATOM 822 C CA . GLU A 1 107 ? 2.956 -1.516 14.949 1.00 92.00 107 GLU A CA 1
ATOM 823 C C . GLU A 1 107 ? 2.942 -1.778 13.422 1.00 92.00 107 GLU A C 1
ATOM 825 O O . GLU A 1 107 ? 3.264 -2.889 12.972 1.00 92.00 107 GLU A O 1
ATOM 830 N N . PRO A 1 108 ? 2.608 -0.775 12.584 1.00 94.00 108 PRO A N 1
ATOM 831 C CA . PRO A 1 108 ? 2.662 -0.916 11.133 1.00 94.00 108 PRO A CA 1
ATOM 832 C C . PRO A 1 108 ? 4.027 -1.430 10.658 1.00 94.00 108 PRO A C 1
ATOM 834 O O . PRO A 1 108 ? 5.044 -0.763 10.815 1.00 94.00 108 PRO A O 1
ATOM 837 N N . GLY A 1 109 ? 4.045 -2.600 10.023 1.00 94.44 109 GLY A N 1
ATOM 838 C CA . GLY A 1 109 ? 5.265 -3.206 9.492 1.00 94.44 109 GLY A CA 1
ATOM 839 C C . GLY A 1 109 ? 6.010 -4.116 10.464 1.00 94.44 109 GLY A C 1
ATOM 840 O O . GLY A 1 109 ? 6.838 -4.891 9.987 1.00 94.44 109 GLY A O 1
ATOM 841 N N . GLY A 1 110 ? 5.669 -4.093 11.759 1.00 94.81 110 GLY A N 1
ATOM 842 C CA . GLY A 1 110 ? 6.202 -4.989 12.788 1.00 94.81 110 GLY A CA 1
ATOM 843 C C . GLY A 1 110 ? 5.934 -6.471 12.498 1.00 94.81 110 GLY A C 1
ATOM 844 O O . GLY A 1 110 ? 5.141 -6.814 11.624 1.00 94.81 110 GLY A O 1
ATOM 845 N N . ALA A 1 111 ? 6.581 -7.382 13.223 1.00 96.50 111 ALA A N 1
ATOM 846 C CA . ALA A 1 111 ? 6.455 -8.819 12.971 1.00 96.50 111 ALA A CA 1
ATOM 847 C C . ALA A 1 111 ? 5.014 -9.335 13.192 1.00 96.50 111 ALA A C 1
ATOM 849 O O . ALA A 1 111 ? 4.368 -9.004 14.189 1.00 96.50 111 ALA A O 1
ATOM 850 N N . LEU A 1 112 ? 4.509 -10.188 12.292 1.00 96.38 112 LEU A N 1
ATOM 851 C CA . LEU A 1 112 ? 3.195 -10.819 12.457 1.00 96.38 112 LEU A CA 1
ATOM 852 C C . LEU A 1 112 ? 3.115 -11.667 13.746 1.00 96.38 112 LEU A C 1
ATOM 854 O O . LEU A 1 112 ? 4.063 -12.385 14.083 1.00 96.38 112 LEU A O 1
ATOM 858 N N . PRO A 1 113 ? 1.966 -11.683 14.451 1.00 92.38 113 PRO A N 1
ATOM 859 C CA . PRO A 1 113 ? 1.795 -12.536 15.620 1.00 92.38 113 PRO A CA 1
ATOM 860 C C . PRO A 1 113 ? 1.838 -14.023 15.244 1.00 92.38 113 PRO A C 1
ATOM 862 O O . PRO A 1 113 ? 1.233 -14.454 14.264 1.00 92.38 113 PRO A O 1
ATOM 865 N N . GLY A 1 114 ? 2.509 -14.832 16.067 1.00 90.81 114 GLY A N 1
ATOM 866 C CA . GLY A 1 114 ? 2.553 -16.289 15.897 1.00 90.81 114 GLY A CA 1
ATOM 867 C C . GLY A 1 114 ? 3.599 -16.812 14.906 1.00 90.81 114 GLY A C 1
ATOM 868 O O . GLY A 1 114 ? 3.584 -18.007 14.610 1.00 90.81 114 GLY A O 1
ATOM 869 N N . LEU A 1 115 ? 4.517 -15.966 14.425 1.00 94.88 115 LEU A N 1
ATOM 870 C CA . LEU A 1 115 ? 5.711 -16.428 13.710 1.00 94.88 115 LEU A CA 1
ATOM 871 C C . LEU A 1 115 ? 6.568 -17.337 14.609 1.00 94.88 115 LEU A C 1
ATOM 873 O O . LEU A 1 115 ? 6.725 -17.107 15.810 1.00 94.88 115 LEU A O 1
ATOM 877 N N . THR A 1 116 ? 7.151 -18.378 14.018 1.00 96.31 116 THR A N 1
ATOM 878 C CA . THR A 1 116 ? 8.198 -19.180 14.662 1.00 96.31 116 THR A CA 1
ATOM 879 C C . THR A 1 116 ? 9.488 -18.367 14.779 1.00 96.31 116 THR A C 1
ATOM 881 O O . THR A 1 116 ? 9.695 -17.418 14.029 1.00 96.31 116 THR A O 1
ATOM 884 N N . GLN A 1 117 ? 10.414 -18.768 15.658 1.00 96.19 117 GLN A N 1
ATOM 885 C CA . GLN A 1 117 ? 11.715 -18.089 15.768 1.00 96.19 117 GLN A CA 1
ATOM 886 C C . GLN A 1 117 ? 12.484 -18.055 14.433 1.00 96.19 117 GLN A C 1
ATOM 888 O O . GLN A 1 117 ? 13.182 -17.093 14.149 1.00 96.19 117 GLN A O 1
ATOM 893 N N . GLU A 1 118 ? 12.344 -19.086 13.598 1.00 95.88 118 GLU A N 1
ATOM 894 C CA . GLU A 1 118 ? 12.969 -19.143 12.272 1.00 95.88 118 GLU A CA 1
ATOM 895 C C . GLU A 1 118 ? 12.342 -18.136 11.295 1.00 95.88 118 GLU A C 1
ATOM 897 O O . GLU A 1 118 ? 13.060 -17.453 10.570 1.00 95.88 118 GLU A O 1
ATOM 902 N N . GLN A 1 119 ? 11.013 -17.992 11.304 1.00 97.44 119 GLN A N 1
ATOM 903 C CA . GLN A 1 119 ? 10.317 -16.969 10.516 1.00 97.44 119 GLN A CA 1
ATOM 904 C C . GLN A 1 119 ? 10.610 -15.551 11.034 1.00 97.44 119 GLN A C 1
ATOM 906 O O . GLN A 1 119 ? 10.805 -14.649 10.227 1.00 97.44 119 GLN A O 1
ATOM 911 N N . LEU A 1 120 ? 10.698 -15.359 12.356 1.00 97.31 120 LEU A N 1
ATOM 912 C CA . LEU A 1 120 ? 11.066 -14.078 12.964 1.00 97.31 120 LEU A CA 1
ATOM 913 C C . LEU A 1 120 ? 12.492 -13.666 12.575 1.00 97.31 120 LEU A C 1
ATOM 915 O O . LEU A 1 120 ? 12.705 -12.523 12.190 1.00 97.31 120 LEU A O 1
ATOM 919 N N . ASN A 1 121 ? 13.447 -14.601 12.587 1.00 97.38 121 ASN A N 1
ATOM 920 C CA . ASN A 1 121 ? 14.800 -14.332 12.100 1.00 97.38 121 ASN A CA 1
ATOM 921 C C . ASN A 1 121 ? 14.794 -13.933 10.612 1.00 97.38 121 ASN A C 1
ATOM 923 O O . ASN A 1 121 ? 15.453 -12.967 10.256 1.00 97.38 121 ASN A O 1
ATOM 927 N N . ARG A 1 122 ? 14.022 -14.617 9.748 1.00 97.62 122 ARG A N 1
ATOM 928 C CA . ARG A 1 122 ? 13.895 -14.242 8.321 1.00 97.62 122 ARG A CA 1
ATOM 929 C C . ARG A 1 122 ? 13.250 -12.868 8.117 1.00 97.62 122 ARG A C 1
ATOM 931 O O . ARG A 1 122 ? 13.675 -12.128 7.238 1.00 97.62 122 ARG A O 1
ATOM 938 N N . TYR A 1 123 ? 12.260 -12.520 8.937 1.00 98.12 123 TYR A N 1
ATOM 939 C CA . TYR A 1 123 ? 11.662 -11.186 8.967 1.00 98.12 123 TYR A CA 1
ATOM 940 C C . TYR A 1 123 ? 12.693 -10.107 9.348 1.00 98.12 123 TYR A C 1
ATOM 942 O O . TYR A 1 123 ? 12.764 -9.086 8.671 1.00 98.12 123 TYR A O 1
ATOM 950 N N . GLU A 1 124 ? 13.516 -10.339 10.377 1.00 97.69 124 GLU A N 1
ATOM 951 C CA . GLU A 1 124 ? 14.544 -9.383 10.821 1.00 97.69 124 GLU A CA 1
ATOM 952 C C . GLU A 1 124 ? 15.686 -9.232 9.808 1.00 97.69 124 GLU A C 1
ATOM 954 O O . GLU A 1 124 ? 15.976 -8.120 9.368 1.00 97.69 124 GLU A O 1
ATOM 959 N N . ASP A 1 125 ? 16.252 -10.350 9.344 1.00 97.69 125 ASP A N 1
ATOM 960 C CA . ASP A 1 125 ? 17.216 -10.407 8.238 1.00 97.69 125 ASP A CA 1
ATOM 961 C C . ASP A 1 125 ? 16.693 -9.664 6.990 1.00 97.69 125 ASP A C 1
ATOM 963 O O . ASP A 1 125 ? 17.442 -8.990 6.277 1.00 97.69 125 ASP A O 1
ATOM 967 N N . GLY A 1 126 ? 15.392 -9.793 6.718 1.00 98.25 126 GLY A N 1
ATOM 968 C CA . GLY A 1 126 ? 14.695 -9.090 5.652 1.00 98.25 126 GLY A CA 1
ATOM 969 C C . GLY A 1 126 ? 14.539 -7.593 5.902 1.00 98.25 126 GLY A C 1
ATOM 970 O O . GLY A 1 126 ? 14.739 -6.800 4.984 1.00 98.25 126 GLY A O 1
ATOM 971 N N . ARG A 1 127 ? 14.219 -7.193 7.137 1.00 97.25 127 ARG A N 1
ATOM 972 C CA . ARG A 1 127 ? 14.075 -5.794 7.563 1.00 97.25 127 ARG A CA 1
ATOM 973 C C . ARG A 1 127 ? 15.402 -5.046 7.481 1.00 97.25 127 ARG A C 1
ATOM 975 O O . ARG A 1 127 ? 15.419 -3.880 7.083 1.00 97.25 127 ARG A O 1
ATOM 982 N N . GLU A 1 128 ? 16.511 -5.703 7.813 1.00 97.19 128 GLU A N 1
ATOM 983 C CA . GLU A 1 128 ? 17.861 -5.176 7.588 1.00 97.19 128 GLU A CA 1
ATOM 984 C C . GLU A 1 128 ? 18.162 -5.058 6.086 1.00 97.19 128 GLU A C 1
ATOM 986 O O . GLU A 1 128 ? 18.549 -3.984 5.620 1.00 97.19 128 GLU A O 1
ATOM 991 N N . ALA A 1 129 ? 17.905 -6.115 5.303 1.00 97.31 129 ALA A N 1
ATOM 992 C CA . ALA A 1 129 ? 18.120 -6.110 3.854 1.00 97.31 129 ALA A CA 1
ATOM 993 C C . ALA A 1 129 ? 17.341 -4.986 3.141 1.00 97.31 129 ALA A C 1
ATOM 995 O O . ALA A 1 129 ? 17.896 -4.273 2.305 1.00 97.31 129 ALA A O 1
ATOM 996 N N . PHE A 1 130 ? 16.082 -4.764 3.523 1.00 97.81 130 PHE A N 1
ATOM 997 C CA . PHE A 1 130 ? 15.194 -3.736 2.966 1.00 97.81 130 PHE A CA 1
ATOM 998 C C . PHE A 1 130 ? 15.711 -2.295 3.156 1.00 97.81 130 PHE A C 1
ATOM 1000 O O . PHE A 1 130 ? 15.265 -1.369 2.475 1.00 97.81 130 PHE A O 1
ATOM 1007 N N . GLN A 1 131 ? 16.657 -2.093 4.078 1.00 96.94 131 GLN A N 1
ATOM 1008 C CA . GLN A 1 131 ? 17.275 -0.801 4.379 1.00 96.94 131 GLN A CA 1
ATOM 1009 C C . GLN A 1 131 ? 18.680 -0.635 3.774 1.00 96.94 131 GLN A C 1
ATOM 1011 O O . GLN A 1 131 ? 19.271 0.440 3.912 1.00 96.94 131 GLN A O 1
ATOM 1016 N N . ILE A 1 132 ? 19.216 -1.653 3.085 1.00 96.00 132 ILE A N 1
ATOM 1017 C CA . ILE A 1 132 ? 20.523 -1.569 2.417 1.00 96.00 132 ILE A CA 1
ATOM 1018 C C . ILE A 1 132 ? 20.507 -0.430 1.395 1.00 96.00 132 ILE A C 1
ATOM 1020 O O . ILE A 1 132 ? 19.590 -0.308 0.581 1.00 96.00 132 ILE A O 1
ATOM 1024 N N . GLN A 1 133 ? 21.545 0.401 1.452 1.00 96.00 133 GLN A N 1
ATOM 1025 C CA . GLN A 1 133 ? 21.837 1.446 0.479 1.00 96.00 133 GLN A CA 1
ATOM 1026 C C . GLN A 1 133 ? 22.802 0.866 -0.557 1.00 96.00 133 GLN A C 1
ATOM 10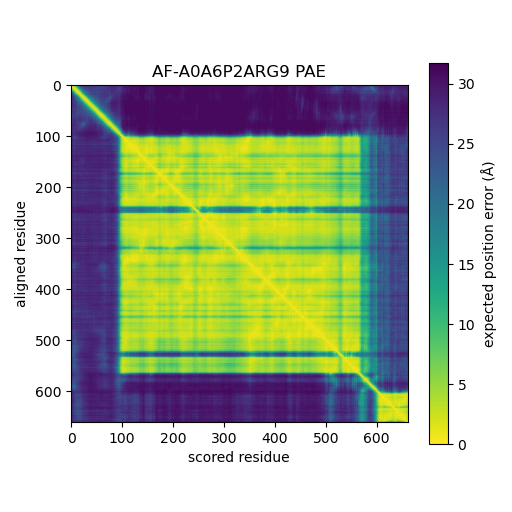28 O O . GLN A 1 133 ? 23.951 0.567 -0.234 1.00 96.00 133 GLN A O 1
ATOM 1033 N N . TRP A 1 134 ? 22.316 0.686 -1.778 1.00 95.12 134 TRP A N 1
ATOM 1034 C CA . TRP A 1 134 ? 23.059 0.097 -2.886 1.00 95.12 134 TRP A CA 1
ATOM 1035 C C . TRP A 1 134 ? 23.881 1.149 -3.642 1.00 95.12 134 TRP A C 1
ATOM 1037 O O . TRP A 1 134 ? 23.574 2.345 -3.632 1.00 95.12 134 TRP A O 1
ATOM 1047 N N . ASP A 1 135 ? 24.924 0.678 -4.317 1.00 93.50 135 ASP A N 1
ATOM 1048 C CA . ASP A 1 135 ? 25.771 1.415 -5.254 1.00 93.50 135 ASP A CA 1
ATOM 1049 C C . ASP A 1 135 ? 26.141 0.513 -6.450 1.00 93.50 135 ASP A C 1
ATOM 1051 O O . ASP A 1 135 ? 25.870 -0.690 -6.442 1.00 93.50 135 ASP A O 1
ATOM 1055 N N . GLY A 1 136 ? 26.745 1.073 -7.504 1.00 90.06 136 GLY A N 1
ATOM 1056 C CA . GLY A 1 136 ? 27.139 0.288 -8.685 1.00 90.06 136 GLY A CA 1
ATOM 1057 C C . GLY A 1 136 ? 28.030 -0.926 -8.357 1.00 90.06 136 GLY A C 1
ATOM 1058 O O . GLY A 1 136 ? 27.745 -2.028 -8.821 1.00 90.06 136 GLY A O 1
ATOM 1059 N N . PRO A 1 137 ? 29.079 -0.781 -7.520 1.00 89.88 137 PRO A N 1
ATOM 1060 C CA . PRO A 1 137 ? 29.883 -1.907 -7.038 1.00 89.88 137 PRO A CA 1
ATOM 1061 C C . PRO A 1 137 ? 29.114 -3.037 -6.344 1.00 89.88 137 PRO A C 1
ATOM 1063 O O . PRO A 1 137 ? 29.541 -4.190 -6.435 1.00 89.88 137 PRO A O 1
ATOM 1066 N N . THR A 1 138 ? 28.021 -2.731 -5.643 1.00 90.81 138 THR A N 1
ATOM 1067 C CA . THR A 1 138 ? 27.214 -3.720 -4.912 1.00 90.81 138 THR A CA 1
ATOM 1068 C C . THR A 1 138 ? 26.047 -4.287 -5.716 1.00 90.81 138 THR A C 1
ATOM 1070 O O . THR A 1 138 ? 25.610 -5.388 -5.399 1.00 90.81 138 THR A O 1
ATOM 1073 N N . GLY A 1 139 ? 25.591 -3.623 -6.779 1.00 90.44 139 GLY A N 1
ATOM 1074 C CA . GLY A 1 139 ? 24.593 -4.179 -7.704 1.00 90.44 139 GLY A CA 1
ATOM 1075 C C . GLY A 1 139 ? 23.528 -3.222 -8.214 1.00 90.44 139 GLY A C 1
ATOM 1076 O O . GLY A 1 139 ? 22.640 -3.666 -8.934 1.00 90.44 139 GLY A O 1
ATOM 1077 N N . LEU A 1 140 ? 23.605 -1.937 -7.856 1.00 93.38 140 LEU A N 1
ATOM 1078 C CA . LEU A 1 140 ? 22.723 -0.906 -8.395 1.00 93.38 140 LEU A CA 1
ATOM 1079 C C . LEU A 1 140 ? 22.921 -0.798 -9.913 1.00 93.38 140 LEU A C 1
ATOM 1081 O O . LEU A 1 140 ? 24.037 -0.545 -10.372 1.00 93.38 140 LEU A O 1
ATOM 1085 N N . GLY A 1 141 ? 21.841 -0.998 -10.669 1.00 90.19 141 GLY A N 1
ATOM 1086 C CA . GLY A 1 141 ? 21.886 -1.022 -12.130 1.00 90.19 141 GLY A CA 1
ATOM 1087 C C . GLY A 1 141 ? 22.296 0.321 -12.752 1.00 90.19 141 GLY A C 1
ATOM 1088 O O . GLY A 1 141 ? 22.319 1.349 -12.068 1.00 90.19 141 GLY A O 1
ATOM 1089 N N . PRO A 1 142 ? 22.591 0.345 -14.066 1.00 93.06 142 PRO A N 1
ATOM 1090 C CA . PRO A 1 142 ? 23.058 1.548 -14.764 1.00 93.06 142 PRO A CA 1
ATOM 1091 C C . PRO A 1 142 ? 22.081 2.725 -14.639 1.00 93.06 142 PRO A C 1
ATOM 1093 O O . PRO A 1 142 ? 22.517 3.877 -14.592 1.00 93.06 142 PRO A O 1
ATOM 1096 N N . VAL A 1 143 ? 20.781 2.419 -14.547 1.00 95.88 143 VAL A N 1
ATOM 1097 C CA . VAL A 1 143 ? 19.678 3.356 -14.320 1.00 95.88 143 VAL A CA 1
ATOM 1098 C C . VAL A 1 143 ? 18.757 2.854 -13.200 1.00 95.88 143 VAL A C 1
ATOM 1100 O O . VAL A 1 143 ? 18.486 1.657 -13.105 1.00 95.88 143 VAL A O 1
ATOM 1103 N N . PHE A 1 144 ? 18.279 3.760 -12.344 1.00 96.81 144 PHE A N 1
ATOM 1104 C CA . PHE A 1 144 ? 17.375 3.472 -11.215 1.00 96.81 144 PHE A CA 1
ATOM 1105 C C . PHE A 1 144 ? 16.565 4.720 -10.795 1.00 96.81 144 PHE A C 1
ATOM 1107 O O . PHE A 1 144 ? 16.852 5.822 -11.254 1.00 96.81 144 PHE A O 1
ATOM 1114 N N . ASN A 1 145 ? 15.571 4.567 -9.911 1.00 97.12 145 ASN A N 1
ATOM 1115 C CA . ASN A 1 145 ? 14.837 5.674 -9.268 1.00 97.12 145 ASN A CA 1
ATOM 1116 C C . ASN A 1 145 ? 15.304 5.918 -7.823 1.00 97.12 145 ASN A C 1
ATOM 1118 O O . ASN A 1 145 ? 15.463 7.055 -7.379 1.00 97.12 145 ASN A O 1
ATOM 1122 N N . GLN A 1 146 ? 15.554 4.851 -7.060 1.00 96.38 146 GLN A N 1
ATOM 1123 C CA . GLN A 1 146 ? 16.165 4.931 -5.729 1.00 96.38 146 GLN A CA 1
ATOM 1124 C C . GLN A 1 146 ? 17.158 3.790 -5.511 1.00 96.38 146 GLN A C 1
ATOM 1126 O O . GLN A 1 146 ? 17.102 2.759 -6.169 1.00 96.38 146 GLN A O 1
ATOM 1131 N N . ASN A 1 147 ? 18.065 3.979 -4.557 1.00 95.88 147 ASN A N 1
ATOM 1132 C CA . ASN A 1 147 ? 19.109 3.016 -4.212 1.00 95.88 147 ASN A CA 1
ATOM 1133 C C . ASN A 1 147 ? 18.816 2.224 -2.922 1.00 95.88 147 ASN A C 1
ATOM 1135 O O . ASN A 1 147 ? 19.695 1.537 -2.414 1.00 95.88 147 ASN A O 1
ATOM 1139 N N . SER A 1 148 ? 17.603 2.315 -2.370 1.00 96.81 148 SER A N 1
ATOM 1140 C CA . SER A 1 148 ? 17.154 1.499 -1.237 1.00 96.81 148 SER A CA 1
ATOM 1141 C C . SER A 1 148 ? 15.633 1.401 -1.203 1.00 96.81 148 SER A C 1
ATOM 1143 O O . SER A 1 148 ? 14.946 2.375 -1.521 1.00 96.81 148 SER A O 1
ATOM 1145 N N . CYS A 1 149 ? 15.096 0.260 -0.767 1.00 97.81 149 CYS A N 1
ATOM 1146 C CA . CYS A 1 149 ? 13.653 0.059 -0.655 1.00 97.81 149 CYS A CA 1
ATOM 1147 C C . CYS A 1 149 ? 13.048 1.013 0.394 1.00 97.81 149 CYS A C 1
ATOM 1149 O O . CYS A 1 149 ? 11.997 1.614 0.159 1.00 97.81 149 CYS A O 1
ATOM 1151 N N . SER A 1 150 ? 13.752 1.234 1.512 1.00 96.31 150 SER A N 1
ATOM 1152 C CA . SER A 1 150 ? 13.355 2.170 2.575 1.00 96.31 150 SER A CA 1
ATOM 1153 C C . SER A 1 150 ? 13.413 3.652 2.178 1.00 96.31 150 SER A C 1
ATOM 1155 O O . SER A 1 150 ? 12.784 4.476 2.840 1.00 96.31 150 SER A O 1
ATOM 1157 N N . SER A 1 151 ? 14.091 4.019 1.082 1.00 95.25 151 SER A N 1
ATOM 1158 C CA . SER A 1 151 ? 14.034 5.387 0.537 1.00 95.25 151 SER A CA 1
ATOM 1159 C C . SER A 1 151 ? 12.654 5.714 -0.053 1.00 95.25 151 SER A C 1
ATOM 1161 O O . SER A 1 151 ? 12.265 6.881 -0.080 1.00 95.25 151 SER A O 1
ATOM 1163 N N . CYS A 1 152 ? 11.906 4.694 -0.494 1.00 96.06 152 CYS A N 1
ATOM 1164 C CA . CYS A 1 152 ? 10.525 4.816 -0.968 1.00 96.06 152 CYS A CA 1
ATOM 1165 C C . CYS A 1 152 ? 9.493 4.397 0.089 1.00 96.06 152 CYS A C 1
ATOM 1167 O O . CYS A 1 152 ? 8.471 5.057 0.234 1.00 96.06 152 CYS A O 1
ATOM 1169 N N . HIS A 1 153 ? 9.732 3.294 0.803 1.00 97.19 153 HIS A N 1
ATOM 1170 C CA . HIS A 1 153 ? 8.760 2.641 1.685 1.00 97.19 153 HIS A CA 1
ATOM 1171 C C . HIS A 1 153 ? 9.099 2.879 3.165 1.00 97.19 153 HIS A C 1
ATOM 1173 O O . HIS A 1 153 ? 9.782 2.065 3.795 1.00 97.19 153 HIS A O 1
ATOM 1179 N N . ASN A 1 154 ? 8.639 4.005 3.713 1.00 93.06 154 ASN A N 1
ATOM 1180 C CA . ASN A 1 154 ? 8.994 4.484 5.056 1.00 93.06 154 ASN A CA 1
ATOM 1181 C C . ASN A 1 154 ? 7.867 5.202 5.834 1.00 93.06 154 ASN A C 1
ATOM 1183 O O . ASN A 1 154 ? 8.110 5.634 6.957 1.00 93.06 154 ASN A O 1
ATOM 1187 N N . VAL A 1 155 ? 6.644 5.305 5.295 1.00 90.81 155 VAL A N 1
ATOM 1188 C CA . VAL A 1 155 ? 5.497 5.971 5.946 1.00 90.81 155 VAL A CA 1
ATOM 1189 C C . VAL A 1 155 ? 4.378 4.971 6.274 1.00 90.81 155 VAL A C 1
ATOM 1191 O O . VAL A 1 155 ? 3.839 4.346 5.347 1.00 90.81 155 VAL A O 1
ATOM 1194 N N . PRO A 1 156 ? 3.961 4.837 7.551 1.00 86.50 156 PRO A N 1
ATOM 1195 C CA . PRO A 1 156 ? 4.485 5.531 8.744 1.00 86.50 156 PRO A CA 1
ATOM 1196 C C . PRO A 1 156 ? 5.787 4.919 9.302 1.00 86.50 156 PRO A C 1
ATOM 1198 O O . PRO A 1 156 ? 6.425 5.508 10.169 1.00 86.50 156 PRO A O 1
ATOM 1201 N N . ARG A 1 157 ? 6.161 3.726 8.826 1.00 91.25 157 ARG A N 1
ATOM 1202 C CA . ARG A 1 157 ? 7.334 2.942 9.234 1.00 91.25 157 ARG A CA 1
ATOM 1203 C C . ARG A 1 157 ? 7.971 2.272 8.009 1.00 91.25 157 ARG A C 1
ATOM 1205 O O . ARG A 1 157 ? 7.408 2.305 6.909 1.00 91.25 157 ARG A O 1
ATOM 1212 N N . ILE A 1 158 ? 9.134 1.643 8.198 1.00 93.62 158 ILE A N 1
ATOM 1213 C CA . ILE A 1 158 ? 9.845 0.869 7.164 1.00 93.62 158 ILE A CA 1
ATOM 1214 C C . ILE A 1 158 ? 8.916 -0.179 6.526 1.00 93.62 158 ILE A C 1
ATOM 1216 O O . ILE A 1 158 ? 8.141 -0.841 7.210 1.00 93.62 158 ILE A O 1
ATOM 1220 N N . GLY A 1 159 ? 8.969 -0.303 5.198 1.00 94.19 159 GLY A N 1
ATOM 1221 C CA . GLY A 1 159 ? 8.078 -1.170 4.418 1.00 94.19 159 GLY A CA 1
ATOM 1222 C C . GLY A 1 159 ? 6.688 -0.573 4.156 1.00 94.19 159 GLY A C 1
ATOM 1223 O O . GLY A 1 159 ? 5.902 -1.155 3.403 1.00 94.19 159 GLY A O 1
ATOM 1224 N N . GLY A 1 160 ? 6.384 0.593 4.728 1.00 94.62 160 GLY A N 1
ATOM 1225 C CA . GLY A 1 160 ? 5.123 1.304 4.571 1.00 94.62 160 GLY A CA 1
ATOM 1226 C C . GLY A 1 160 ? 4.774 1.714 3.133 1.00 94.62 160 GLY A C 1
ATOM 1227 O O . GLY A 1 160 ? 5.248 1.178 2.130 1.00 94.62 160 GLY A O 1
ATOM 1228 N N . SER A 1 161 ? 3.895 2.703 3.027 1.00 92.94 161 SER A N 1
ATOM 1229 C CA . SER A 1 161 ? 3.860 3.567 1.841 1.00 92.94 161 SER A CA 1
ATOM 1230 C C . SER A 1 161 ? 5.038 4.548 1.891 1.00 92.94 161 SER A C 1
ATOM 1232 O O . SER A 1 161 ? 5.929 4.401 2.726 1.00 92.94 161 SER A O 1
ATOM 1234 N N . GLY A 1 162 ? 5.043 5.585 1.064 1.00 92.81 162 GLY A N 1
ATOM 1235 C CA . GLY A 1 162 ? 5.909 6.730 1.317 1.00 92.81 162 GLY A CA 1
ATOM 1236 C C . GLY A 1 162 ? 5.662 7.876 0.364 1.00 92.81 162 GLY A C 1
ATOM 1237 O O . GLY A 1 162 ? 4.825 7.785 -0.527 1.00 92.81 162 GLY A O 1
ATOM 1238 N N . THR A 1 163 ? 6.399 8.958 0.582 1.00 94.00 163 THR A N 1
ATOM 1239 C CA . THR A 1 163 ? 6.283 10.227 -0.149 1.00 94.00 163 THR A CA 1
ATOM 1240 C C . THR A 1 163 ? 7.056 10.247 -1.467 1.00 94.00 163 THR A C 1
ATOM 1242 O O . THR A 1 163 ? 7.015 11.244 -2.186 1.00 94.00 163 THR A O 1
ATOM 1245 N N . ALA A 1 164 ? 7.786 9.175 -1.790 1.00 95.38 164 ALA A N 1
ATOM 1246 C CA . ALA A 1 164 ? 8.506 9.069 -3.047 1.00 95.38 164 ALA A CA 1
ATOM 1247 C C . ALA A 1 164 ? 7.536 8.885 -4.224 1.00 95.38 164 ALA A C 1
ATOM 1249 O O . ALA A 1 164 ? 6.518 8.191 -4.136 1.00 95.38 164 ALA A O 1
ATOM 1250 N N . PHE A 1 165 ? 7.884 9.512 -5.344 1.00 96.94 165 PHE A N 1
ATOM 1251 C CA . PHE A 1 165 ? 7.141 9.431 -6.590 1.00 96.94 165 PHE A CA 1
ATOM 1252 C C . PHE A 1 165 ? 8.005 8.828 -7.688 1.00 96.94 165 PHE A C 1
ATOM 1254 O O . PHE A 1 165 ? 9.212 9.054 -7.726 1.00 96.94 165 PHE A O 1
ATOM 1261 N N . VAL A 1 166 ? 7.355 8.141 -8.621 1.00 97.56 166 VAL A N 1
ATOM 1262 C CA . VAL A 1 166 ? 7.961 7.672 -9.871 1.00 97.56 166 VAL A CA 1
ATOM 1263 C C . VAL A 1 166 ? 7.225 8.279 -11.060 1.00 97.56 166 VAL A C 1
ATOM 1265 O O . VAL A 1 166 ? 6.005 8.477 -11.011 1.00 97.56 166 VAL A O 1
ATOM 1268 N N . THR A 1 167 ? 7.954 8.570 -12.137 1.00 98.31 167 THR A N 1
ATOM 1269 C CA . THR A 1 167 ? 7.370 9.119 -13.367 1.00 98.31 167 THR A CA 1
ATOM 1270 C C . THR A 1 167 ? 7.052 7.986 -14.332 1.00 98.31 167 THR A C 1
ATOM 1272 O O . THR A 1 167 ? 7.949 7.295 -14.814 1.00 98.31 167 THR A O 1
ATOM 1275 N N . ARG A 1 168 ? 5.770 7.810 -14.653 1.00 98.25 168 ARG A N 1
ATOM 1276 C CA . ARG A 1 168 ? 5.322 6.953 -15.752 1.00 98.25 168 ARG A CA 1
ATOM 1277 C C . ARG A 1 168 ? 5.039 7.803 -16.988 1.00 98.25 168 ARG A C 1
ATOM 1279 O O . ARG A 1 168 ? 4.569 8.936 -16.868 1.00 98.25 168 ARG A O 1
ATOM 1286 N N . PHE A 1 169 ? 5.296 7.263 -18.172 1.00 98.19 169 PHE A N 1
ATOM 1287 C CA . PHE A 1 169 ? 5.059 7.953 -19.439 1.00 98.19 169 PHE A CA 1
ATOM 1288 C C . PHE A 1 169 ? 4.582 7.000 -20.539 1.00 98.19 169 PHE A C 1
ATOM 1290 O O . PHE A 1 169 ? 4.613 5.781 -20.387 1.00 98.19 169 PHE A O 1
ATOM 1297 N N . GLY A 1 170 ? 4.120 7.563 -21.652 1.00 97.94 170 GLY A N 1
ATOM 1298 C CA . GLY A 1 170 ? 3.772 6.823 -22.859 1.00 97.94 170 GLY A CA 1
ATOM 1299 C C . GLY A 1 170 ? 3.141 7.725 -23.912 1.00 97.94 170 GLY A C 1
ATOM 1300 O O . GLY A 1 170 ? 3.144 8.955 -23.798 1.00 97.94 170 GLY A O 1
ATOM 1301 N N . THR A 1 171 ? 2.566 7.119 -24.941 1.00 97.56 171 THR A N 1
ATOM 1302 C CA . THR A 1 171 ? 1.840 7.831 -25.995 1.00 97.56 171 THR A CA 1
ATOM 1303 C C . THR A 1 171 ? 0.568 7.077 -26.389 1.00 97.56 171 THR A C 1
ATOM 1305 O O . THR A 1 171 ? 0.138 6.145 -25.706 1.00 97.56 171 THR A O 1
ATOM 1308 N N . THR A 1 172 ? -0.099 7.514 -27.452 1.00 96.38 172 THR A N 1
ATOM 1309 C CA . THR A 1 172 ? -1.275 6.836 -28.009 1.00 96.38 172 THR A CA 1
ATOM 1310 C C . THR A 1 172 ? -1.019 6.480 -29.468 1.00 96.38 172 THR A C 1
ATOM 1312 O O . THR A 1 172 ? -0.649 7.351 -30.256 1.00 96.38 172 THR A O 1
ATOM 1315 N N . ASP A 1 173 ? -1.225 5.213 -29.832 1.00 92.81 173 ASP A N 1
ATOM 1316 C CA . ASP A 1 173 ? -1.035 4.725 -31.201 1.00 92.81 173 ASP A CA 1
ATOM 1317 C C . ASP A 1 173 ? -2.095 5.284 -32.182 1.00 92.81 173 ASP A C 1
ATOM 1319 O O . ASP A 1 173 ? -3.083 5.918 -31.795 1.00 92.81 173 ASP A O 1
ATOM 1323 N N . GLU A 1 174 ? -1.934 5.013 -33.484 1.00 91.81 174 GLU A N 1
ATOM 1324 C CA . GLU A 1 174 ? -2.891 5.447 -34.521 1.00 91.81 174 GLU A CA 1
ATOM 1325 C C . GLU A 1 174 ? -4.326 4.898 -34.331 1.00 91.81 174 GLU A C 1
ATOM 1327 O O . GLU A 1 174 ? -5.265 5.395 -34.961 1.00 91.81 174 GLU A O 1
ATOM 1332 N N . ASN A 1 175 ? -4.513 3.880 -33.483 1.00 91.94 175 ASN A N 1
ATOM 1333 C CA . ASN A 1 175 ? -5.792 3.225 -33.209 1.00 91.94 175 ASN A CA 1
ATOM 1334 C C . ASN A 1 175 ? -6.456 3.710 -31.905 1.00 91.94 175 ASN A C 1
ATOM 1336 O O . ASN A 1 175 ? -7.622 3.382 -31.677 1.00 91.94 175 ASN A O 1
ATOM 1340 N N . GLY A 1 176 ? -5.757 4.486 -31.069 1.00 90.06 176 GLY A N 1
ATOM 1341 C CA . GLY A 1 176 ? -6.235 4.927 -29.756 1.00 90.06 176 GLY A CA 1
ATOM 1342 C C . GLY A 1 176 ? -5.781 4.062 -28.572 1.00 90.06 176 GLY A C 1
ATOM 1343 O O . GLY A 1 176 ? -6.263 4.280 -27.462 1.00 90.06 176 GLY A O 1
ATOM 1344 N N . ASN A 1 177 ? -4.888 3.091 -28.781 1.00 93.88 177 ASN A N 1
ATOM 1345 C CA . ASN A 1 177 ? -4.322 2.266 -27.713 1.00 93.88 177 ASN A CA 1
ATOM 1346 C C . ASN A 1 177 ? -3.174 3.002 -27.012 1.00 93.88 177 ASN A C 1
ATOM 1348 O O . ASN A 1 177 ? -2.446 3.765 -27.645 1.00 93.88 177 ASN A O 1
ATOM 1352 N N . PHE A 1 178 ? -2.968 2.723 -25.726 1.00 97.12 178 PHE A N 1
ATOM 1353 C CA . PHE A 1 178 ? -1.771 3.172 -25.019 1.00 97.12 178 PHE A CA 1
ATOM 1354 C C . PHE A 1 178 ? -0.528 2.460 -25.560 1.00 97.12 178 PHE A C 1
ATOM 1356 O O . PHE A 1 178 ? -0.492 1.229 -25.618 1.00 97.12 178 PHE A O 1
ATOM 1363 N N . ASP A 1 179 ? 0.487 3.242 -25.908 1.00 97.19 179 ASP A N 1
ATOM 1364 C CA . ASP A 1 179 ? 1.811 2.759 -26.279 1.00 97.19 179 ASP A CA 1
ATOM 1365 C C . ASP A 1 179 ? 2.785 3.077 -25.126 1.00 97.19 179 ASP A C 1
ATOM 1367 O O . ASP A 1 179 ? 2.953 4.254 -24.780 1.00 97.19 179 ASP A O 1
ATOM 1371 N N . PRO A 1 180 ? 3.401 2.060 -24.491 1.00 96.56 180 PRO A N 1
ATOM 1372 C CA . PRO A 1 180 ? 4.331 2.251 -23.385 1.00 96.56 180 PRO A CA 1
ATOM 1373 C C . PRO A 1 180 ? 5.705 2.777 -23.820 1.00 96.56 180 PRO A C 1
ATOM 1375 O O . PRO A 1 180 ? 6.548 2.929 -22.942 1.00 96.56 180 PRO A O 1
ATOM 1378 N N . LEU A 1 181 ? 5.955 3.018 -25.117 1.00 96.69 181 LEU A N 1
ATOM 1379 C CA . LEU A 1 181 ? 7.263 3.410 -25.656 1.00 96.69 181 LEU A CA 1
ATOM 1380 C C . LEU A 1 181 ? 8.355 2.385 -25.300 1.00 96.69 181 LEU A C 1
ATOM 1382 O O . LEU A 1 181 ? 9.403 2.709 -24.737 1.00 96.69 181 LEU A O 1
ATOM 1386 N N . SER A 1 182 ? 8.091 1.107 -25.595 1.00 94.75 182 SER A N 1
ATOM 1387 C CA . SER A 1 182 ? 9.009 -0.005 -25.296 1.00 94.75 182 SER A CA 1
ATOM 1388 C C . SER A 1 182 ? 10.376 0.129 -25.972 1.00 94.75 182 SER A C 1
ATOM 1390 O O . SER A 1 182 ? 11.360 -0.369 -25.438 1.00 94.75 182 SER A O 1
ATOM 1392 N N . GLU A 1 183 ? 10.461 0.819 -27.109 1.00 94.00 183 GLU A N 1
ATOM 1393 C CA . GLU A 1 183 ? 11.717 1.148 -27.790 1.00 94.00 183 GLU A CA 1
ATOM 1394 C C . GLU A 1 183 ? 12.568 2.203 -27.062 1.00 94.00 183 GLU A C 1
ATOM 1396 O O . GLU A 1 183 ? 13.701 2.433 -27.470 1.00 94.00 183 GLU A O 1
ATOM 1401 N N . TYR A 1 184 ? 12.031 2.812 -25.999 1.00 94.62 184 TYR A N 1
ATOM 1402 C CA . TYR A 1 184 ? 12.713 3.739 -25.091 1.00 94.62 184 TYR A CA 1
ATOM 1403 C C . TYR A 1 184 ? 12.917 3.151 -23.677 1.00 94.62 184 TYR A C 1
ATOM 1405 O O . TYR A 1 184 ? 13.174 3.895 -22.735 1.00 94.62 184 TYR A O 1
ATOM 1413 N N . GLY A 1 185 ? 12.765 1.831 -23.503 1.00 92.88 185 GLY A N 1
ATOM 1414 C CA . GLY A 1 185 ? 12.835 1.150 -22.198 1.00 92.88 185 GLY A CA 1
ATOM 1415 C C . GLY A 1 185 ? 11.474 0.923 -21.518 1.00 92.88 185 GLY A C 1
ATOM 1416 O O . GLY A 1 185 ? 11.392 0.213 -20.517 1.00 92.88 185 GLY A O 1
ATOM 1417 N N . GLY A 1 186 ? 10.381 1.438 -22.091 1.00 95.50 186 GLY A N 1
ATOM 1418 C CA . GLY A 1 186 ? 9.019 1.246 -21.584 1.00 95.50 186 GLY A CA 1
ATOM 1419 C C . GLY A 1 186 ? 8.522 2.363 -20.661 1.00 95.50 186 GLY A C 1
ATOM 1420 O O . GLY A 1 186 ? 9.145 3.405 -20.507 1.00 95.50 186 GLY A O 1
ATOM 1421 N N . SER A 1 187 ? 7.355 2.151 -20.042 1.00 96.75 187 SER A N 1
ATOM 1422 C CA . SER A 1 187 ? 6.528 3.239 -19.489 1.00 96.75 187 SER A CA 1
ATOM 1423 C C . SER A 1 187 ? 6.978 3.826 -18.148 1.00 96.75 187 SER A C 1
ATOM 1425 O O . SER A 1 187 ? 6.203 4.552 -17.523 1.00 96.75 187 SER A O 1
ATOM 1427 N N . LEU A 1 188 ? 8.171 3.489 -17.656 1.00 97.44 188 LEU A N 1
ATOM 1428 C CA . LEU A 1 188 ? 8.725 3.963 -16.387 1.00 97.44 188 LEU A CA 1
ATOM 1429 C C . LEU A 1 188 ? 10.058 4.649 -16.650 1.00 97.44 188 LEU A C 1
ATOM 1431 O O . LEU A 1 188 ? 10.978 4.017 -17.155 1.00 97.44 188 LEU A O 1
ATOM 1435 N N . LEU A 1 189 ? 10.168 5.907 -16.232 1.00 98.06 189 LEU A N 1
ATOM 1436 C CA . LEU A 1 189 ? 11.457 6.573 -16.139 1.00 98.06 189 LEU A CA 1
ATOM 1437 C C . LEU A 1 189 ? 12.220 6.014 -14.935 1.00 98.06 189 LEU A C 1
ATOM 1439 O O . LEU A 1 189 ? 11.658 5.957 -13.840 1.00 98.06 189 LEU A O 1
ATOM 1443 N N . GLN A 1 190 ? 13.489 5.663 -15.133 1.00 97.25 190 GLN A N 1
ATOM 1444 C CA . GLN A 1 190 ? 14.476 5.564 -14.060 1.00 97.25 190 GLN A CA 1
ATOM 1445 C C . GLN A 1 190 ? 15.292 6.860 -14.069 1.00 97.25 190 GLN A C 1
ATOM 1447 O O . GLN A 1 190 ? 16.058 7.093 -15.007 1.00 97.25 190 GLN A O 1
ATOM 1452 N N . ASP A 1 191 ? 15.058 7.734 -13.086 1.00 95.25 191 ASP A N 1
ATOM 1453 C CA . ASP A 1 191 ? 15.476 9.144 -13.106 1.00 95.25 191 ASP A CA 1
ATOM 1454 C C . ASP A 1 191 ? 16.939 9.411 -12.704 1.00 95.25 191 ASP A C 1
ATOM 1456 O O . ASP A 1 191 ? 17.378 10.565 -12.683 1.00 95.25 191 ASP A O 1
ATOM 1460 N N . ARG A 1 192 ? 17.712 8.360 -12.400 1.00 95.88 192 ARG A N 1
ATOM 1461 C CA . ARG A 1 192 ? 19.115 8.436 -11.963 1.00 95.88 192 ARG A CA 1
ATOM 1462 C C . ARG A 1 192 ? 19.994 7.386 -12.619 1.00 95.88 192 ARG A C 1
ATOM 1464 O O . ARG A 1 192 ? 19.531 6.345 -13.070 1.00 95.88 192 ARG A O 1
ATOM 1471 N N . THR A 1 193 ? 21.295 7.655 -12.563 1.00 95.38 193 THR A N 1
ATOM 1472 C CA . THR A 1 193 ? 22.387 6.762 -12.964 1.00 95.38 193 THR A CA 1
ATOM 1473 C C . THR A 1 193 ? 23.423 6.642 -11.852 1.00 95.38 193 THR A C 1
ATOM 1475 O O . THR A 1 193 ? 23.519 7.509 -10.979 1.00 95.38 193 THR A O 1
ATOM 1478 N N . VAL A 1 194 ? 24.250 5.596 -11.897 1.00 92.81 194 VAL A N 1
ATOM 1479 C CA . VAL A 1 194 ? 25.381 5.436 -10.966 1.00 92.81 194 VAL A CA 1
ATOM 1480 C C . VAL A 1 194 ? 26.393 6.579 -11.144 1.00 92.81 194 VAL A C 1
ATOM 1482 O O . VAL A 1 194 ? 26.685 7.007 -12.264 1.00 92.81 194 VAL A O 1
ATOM 1485 N N . GLU A 1 195 ? 26.949 7.084 -10.035 1.00 90.69 195 GLU A N 1
ATOM 1486 C CA . GLU A 1 195 ? 27.950 8.158 -10.068 1.00 90.69 195 GLU A CA 1
ATOM 1487 C C . GLU A 1 195 ? 29.190 7.739 -10.879 1.00 90.69 195 GLU A C 1
ATOM 1489 O O . GLU A 1 195 ? 29.807 6.704 -10.629 1.00 90.69 195 GLU A O 1
ATOM 1494 N N . GLY A 1 196 ? 29.583 8.582 -11.837 1.00 90.19 196 GLY A N 1
ATOM 1495 C CA . GLY A 1 196 ? 30.767 8.372 -12.673 1.00 90.19 196 GLY A CA 1
ATOM 1496 C C . GLY A 1 196 ? 30.507 7.669 -14.008 1.00 90.19 196 GLY A C 1
ATOM 1497 O O . GLY A 1 196 ? 31.446 7.561 -14.800 1.00 90.19 196 GLY A O 1
ATOM 1498 N N . LEU A 1 197 ? 29.269 7.247 -14.291 1.00 92.94 197 LEU A N 1
ATOM 1499 C CA . LEU A 1 197 ? 28.877 6.789 -15.627 1.00 92.94 197 LEU A CA 1
ATOM 1500 C C . LEU A 1 197 ? 28.849 7.943 -16.654 1.00 92.94 197 LEU A C 1
ATOM 1502 O O . LEU A 1 197 ? 28.733 9.114 -16.276 1.00 92.94 197 LEU A O 1
ATOM 1506 N N . PRO A 1 198 ? 28.964 7.651 -17.964 1.00 94.69 198 PRO A N 1
ATOM 1507 C CA . PRO A 1 198 ? 28.786 8.654 -19.012 1.00 94.69 198 PRO A CA 1
ATOM 1508 C C . PRO A 1 198 ? 27.358 9.218 -19.044 1.00 94.69 198 PRO A C 1
ATOM 1510 O O . PRO A 1 198 ? 26.388 8.480 -18.906 1.00 94.69 198 PRO A O 1
ATOM 1513 N N . SER A 1 199 ? 27.201 10.503 -19.377 1.00 94.25 199 SER A N 1
ATOM 1514 C CA . SER A 1 199 ? 25.884 11.168 -19.451 1.00 94.25 199 SER A CA 1
ATOM 1515 C C . SER A 1 199 ? 24.962 10.667 -20.581 1.00 94.25 199 SER A C 1
ATOM 1517 O O . SER A 1 199 ? 23.915 11.252 -20.821 1.00 94.25 199 SER A O 1
ATOM 1519 N N . VAL A 1 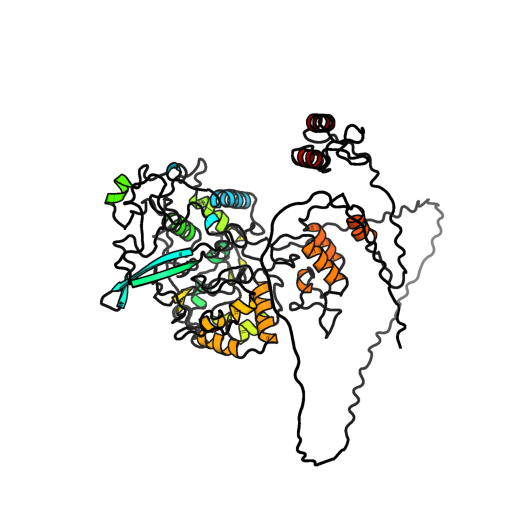200 ? 25.367 9.642 -21.338 1.00 94.62 200 VAL A N 1
ATOM 1520 C CA . VAL A 1 200 ? 24.499 8.930 -22.296 1.00 94.62 200 VAL A CA 1
ATOM 1521 C C . VAL A 1 200 ? 23.622 7.883 -21.597 1.00 94.62 200 VAL A C 1
ATOM 1523 O O . VAL A 1 200 ? 22.600 7.484 -22.140 1.00 94.62 200 VAL A O 1
ATOM 1526 N N . CYS A 1 201 ? 23.996 7.481 -20.378 1.00 94.75 201 CYS A N 1
ATOM 1527 C CA . CYS A 1 201 ? 23.203 6.603 -19.525 1.00 94.75 201 CYS A CA 1
ATOM 1528 C C . CYS A 1 201 ? 22.054 7.361 -18.832 1.00 94.75 201 CYS A C 1
ATOM 1530 O O . CYS A 1 201 ? 21.100 6.736 -18.383 1.00 94.75 201 CYS A O 1
ATOM 1532 N N . GLU A 1 202 ? 22.147 8.694 -18.713 1.00 94.88 202 GLU A N 1
ATOM 1533 C CA . GLU A 1 202 ? 21.112 9.538 -18.097 1.00 94.88 202 GLU A CA 1
ATOM 1534 C C . GLU A 1 202 ? 19.830 9.498 -18.939 1.00 94.88 202 GLU A C 1
ATOM 1536 O O . GLU A 1 202 ? 19.888 9.630 -20.164 1.00 94.88 202 GLU A O 1
ATOM 1541 N N . GLN A 1 203 ? 18.679 9.327 -18.284 1.00 94.00 203 GLN A N 1
ATOM 1542 C CA . GLN A 1 203 ? 17.373 9.245 -18.937 1.00 94.00 203 GLN A CA 1
ATOM 1543 C C . GLN A 1 203 ? 16.501 10.455 -18.597 1.00 94.00 203 GLN A C 1
ATOM 1545 O O . GLN A 1 203 ? 16.506 10.960 -17.476 1.00 94.00 203 GLN A O 1
ATOM 1550 N N . GLU A 1 204 ? 15.685 10.874 -19.559 1.00 95.81 204 GLU A N 1
ATOM 1551 C CA . GLU A 1 204 ? 14.591 11.828 -19.368 1.00 95.81 204 GLU A CA 1
ATOM 1552 C C . GLU A 1 204 ? 13.326 11.296 -20.059 1.00 95.81 204 GLU A C 1
ATOM 1554 O O . GLU A 1 204 ? 13.381 10.323 -20.812 1.00 95.81 204 GLU A O 1
ATOM 1559 N N . VAL A 1 205 ? 12.163 11.905 -19.802 1.00 97.62 205 VAL A N 1
ATOM 1560 C CA . VAL A 1 205 ? 10.919 11.514 -20.489 1.00 97.62 205 VAL A CA 1
ATOM 1561 C C . VAL A 1 205 ? 11.095 11.735 -22.005 1.00 97.62 205 VAL A C 1
ATOM 1563 O O . VAL A 1 205 ? 11.345 12.876 -22.402 1.00 97.62 205 VAL A O 1
ATOM 1566 N N . PRO A 1 206 ? 10.949 10.703 -22.865 1.00 96.56 206 PRO A N 1
ATOM 1567 C CA . PRO A 1 206 ? 11.195 10.840 -24.301 1.00 96.56 206 PRO A CA 1
ATOM 1568 C C . PRO A 1 206 ? 10.294 11.892 -24.966 1.00 96.56 206 PRO A C 1
ATOM 1570 O O . PRO A 1 206 ? 9.109 11.979 -24.652 1.00 96.56 206 PRO A O 1
ATOM 1573 N N . GLU A 1 207 ? 10.801 12.622 -25.971 1.00 96.38 207 GLU A N 1
ATOM 1574 C CA . GLU A 1 207 ? 10.012 13.616 -26.741 1.00 96.38 207 GLU A CA 1
ATOM 1575 C C . GLU A 1 207 ? 8.764 12.997 -27.416 1.00 96.38 207 GLU A C 1
ATOM 1577 O O . GLU A 1 207 ? 7.786 13.690 -27.691 1.00 96.38 207 GLU A O 1
ATOM 1582 N N . ALA A 1 208 ? 8.773 11.680 -27.655 1.00 96.12 208 ALA A N 1
ATOM 1583 C CA . ALA A 1 208 ? 7.637 10.925 -28.186 1.00 96.12 208 ALA A CA 1
ATOM 1584 C C . ALA A 1 208 ? 6.468 10.757 -27.189 1.00 96.12 208 ALA A C 1
ATOM 1586 O O . ALA A 1 208 ? 5.351 10.433 -27.608 1.00 96.12 208 ALA A O 1
ATOM 1587 N N . ALA A 1 209 ? 6.698 10.962 -25.887 1.00 97.88 209 ALA A N 1
ATOM 1588 C CA . ALA A 1 209 ? 5.674 10.812 -24.864 1.00 97.88 209 ALA A CA 1
ATOM 1589 C C . ALA A 1 209 ? 4.659 11.963 -24.920 1.00 97.88 209 ALA A C 1
ATOM 1591 O O . ALA A 1 209 ? 5.000 13.142 -24.826 1.00 97.88 209 ALA A O 1
ATOM 1592 N N . THR A 1 210 ? 3.378 11.613 -25.031 1.00 97.38 210 THR A N 1
ATOM 1593 C CA . THR A 1 210 ? 2.255 12.565 -24.958 1.00 97.38 210 THR A CA 1
ATOM 1594 C C . THR A 1 210 ? 1.430 12.402 -23.684 1.00 97.38 210 THR A C 1
ATOM 1596 O O . THR A 1 210 ? 0.527 13.199 -23.431 1.00 97.38 210 THR A O 1
ATOM 1599 N N . ILE A 1 211 ? 1.714 11.360 -22.901 1.00 97.75 211 ILE A N 1
ATOM 1600 C CA . ILE A 1 211 ? 1.106 11.053 -21.610 1.00 97.75 211 ILE A CA 1
ATOM 1601 C C . ILE A 1 211 ? 2.243 10.958 -20.592 1.00 97.75 211 ILE A C 1
ATOM 1603 O O . ILE A 1 211 ? 3.182 10.189 -20.786 1.00 97.75 211 ILE A O 1
ATOM 1607 N N . THR A 1 212 ? 2.121 11.698 -19.493 1.00 97.56 212 THR A N 1
ATOM 1608 C CA . THR A 1 212 ? 3.015 11.621 -18.330 1.00 97.56 212 THR A CA 1
ATOM 1609 C C . THR A 1 212 ? 2.152 11.583 -17.077 1.00 97.56 212 THR A C 1
ATOM 1611 O O . THR A 1 212 ? 1.190 12.344 -16.975 1.00 97.56 212 THR A O 1
ATOM 1614 N N . GLN A 1 213 ? 2.479 10.706 -16.133 1.00 97.31 213 GLN A N 1
ATOM 1615 C CA . GLN A 1 213 ? 1.731 10.516 -14.895 1.00 97.31 213 GLN A CA 1
ATOM 1616 C C . GLN A 1 213 ? 2.691 10.210 -13.745 1.00 97.31 213 GLN A C 1
ATOM 1618 O O . GLN A 1 213 ? 3.502 9.289 -13.833 1.00 97.31 213 GLN A O 1
ATOM 1623 N N . MET A 1 214 ? 2.569 10.942 -12.639 1.00 97.12 214 MET A N 1
ATOM 1624 C CA . MET A 1 214 ? 3.256 10.581 -11.398 1.00 97.12 214 MET A CA 1
ATOM 1625 C C . MET A 1 214 ? 2.518 9.424 -10.722 1.00 97.12 214 MET A C 1
ATOM 1627 O O . MET A 1 214 ? 1.289 9.363 -10.770 1.00 97.12 214 MET A O 1
ATOM 1631 N N . ARG A 1 215 ? 3.243 8.534 -10.046 1.00 96.88 215 ARG A N 1
ATOM 1632 C CA . ARG A 1 215 ? 2.663 7.581 -9.090 1.00 96.88 215 ARG A CA 1
ATOM 1633 C C . ARG A 1 215 ? 3.387 7.676 -7.762 1.00 96.88 215 ARG A C 1
ATOM 1635 O O . ARG A 1 215 ? 4.613 7.706 -7.753 1.00 96.88 215 ARG A O 1
ATOM 1642 N N . ILE A 1 216 ? 2.638 7.686 -6.665 1.00 97.19 216 ILE A N 1
ATOM 1643 C CA . ILE A 1 216 ? 3.206 7.622 -5.313 1.00 97.19 216 ILE A CA 1
ATOM 1644 C C . ILE A 1 216 ? 3.508 6.173 -4.907 1.00 97.19 216 ILE A C 1
ATOM 1646 O O . ILE A 1 216 ? 2.826 5.240 -5.343 1.00 97.19 216 ILE A O 1
ATOM 1650 N N . THR A 1 217 ? 4.516 5.966 -4.061 1.00 96.69 217 THR A N 1
ATOM 1651 C CA . THR A 1 217 ? 4.856 4.657 -3.495 1.00 96.69 217 THR A CA 1
ATOM 1652 C C . THR A 1 217 ? 3.678 4.007 -2.750 1.00 96.69 217 THR A C 1
ATOM 1654 O O . THR A 1 217 ? 3.059 4.591 -1.858 1.00 96.69 217 THR A O 1
ATOM 1657 N N . ASN A 1 218 ? 3.368 2.751 -3.092 1.00 93.12 218 ASN A N 1
ATOM 1658 C CA . ASN A 1 218 ? 2.305 1.977 -2.447 1.00 93.12 218 ASN A CA 1
ATOM 1659 C C . ASN A 1 218 ? 2.743 1.363 -1.107 1.00 93.12 218 ASN A C 1
ATOM 1661 O O . ASN A 1 218 ? 3.921 1.159 -0.854 1.00 93.12 218 ASN A O 1
ATOM 1665 N N . LEU A 1 219 ? 1.772 0.984 -0.272 1.00 93.25 219 LEU A N 1
ATOM 1666 C CA . LEU A 1 219 ? 2.013 0.175 0.928 1.00 93.25 219 LEU A 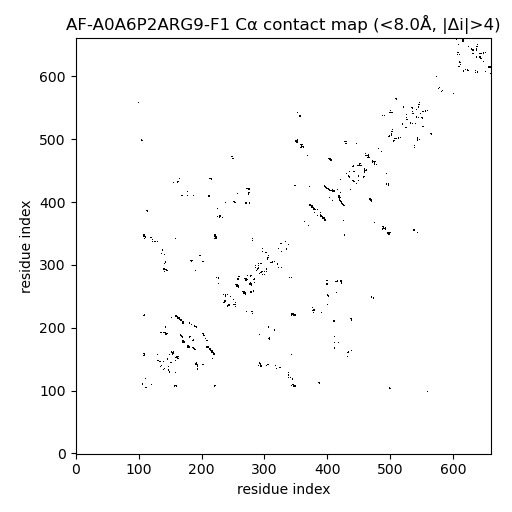CA 1
ATOM 1667 C C . LEU A 1 219 ? 2.643 -1.182 0.553 1.00 93.25 219 LEU A C 1
ATOM 1669 O O . LEU A 1 219 ? 2.128 -1.835 -0.364 1.00 93.25 219 LEU A O 1
ATOM 1673 N N . SER A 1 220 ? 3.704 -1.608 1.256 1.00 95.88 220 SER A N 1
ATOM 1674 C CA . SER A 1 220 ? 4.340 -2.928 1.060 1.00 95.88 220 SER A CA 1
ATOM 1675 C C . SER A 1 220 ? 4.391 -3.836 2.302 1.00 95.88 220 SER A C 1
ATOM 1677 O O . SER A 1 220 ? 4.866 -4.961 2.219 1.00 95.88 220 SER A O 1
ATOM 1679 N N . ILE A 1 221 ? 3.834 -3.392 3.431 1.00 95.88 221 ILE A N 1
ATOM 1680 C CA . ILE A 1 221 ? 3.632 -4.182 4.660 1.00 95.88 221 ILE A CA 1
ATOM 1681 C C . ILE A 1 221 ? 2.240 -4.827 4.683 1.00 95.88 221 ILE A C 1
ATOM 1683 O O . ILE A 1 221 ? 1.296 -4.317 4.072 1.00 95.88 221 ILE A O 1
ATOM 1687 N N . GLY A 1 222 ? 2.099 -5.971 5.359 1.00 96.06 222 GLY A N 1
ATOM 1688 C CA . GLY A 1 222 ? 0.855 -6.749 5.393 1.00 96.06 222 GLY A CA 1
ATOM 1689 C C . GLY A 1 222 ? 0.512 -7.471 4.082 1.00 96.06 222 GLY A C 1
ATOM 1690 O O . GLY A 1 222 ? -0.503 -8.168 4.013 1.00 96.06 222 GLY A O 1
ATOM 1691 N N . ILE A 1 223 ? 1.329 -7.342 3.028 1.00 97.56 223 ILE A N 1
ATOM 1692 C CA . ILE A 1 223 ? 1.000 -7.882 1.699 1.00 97.56 223 ILE A CA 1
ATOM 1693 C C . ILE A 1 223 ? 1.144 -9.406 1.607 1.00 97.56 223 ILE A C 1
ATOM 1695 O O . ILE A 1 223 ? 0.494 -10.005 0.752 1.00 97.56 223 ILE A O 1
ATOM 1699 N N . GLY A 1 224 ? 1.866 -10.058 2.528 1.00 98.12 224 GLY A N 1
ATOM 1700 C CA . GLY A 1 224 ? 1.834 -11.522 2.681 1.00 98.12 224 GLY A CA 1
ATOM 1701 C C . GLY A 1 224 ? 0.445 -12.066 3.035 1.00 98.12 224 GLY A C 1
ATOM 1702 O O . GLY A 1 224 ? 0.019 -13.098 2.518 1.00 98.12 224 GLY A O 1
ATOM 1703 N N . LEU A 1 225 ? -0.332 -11.329 3.837 1.00 98.56 225 LEU A N 1
ATOM 1704 C CA . LEU A 1 225 ? -1.728 -11.681 4.116 1.00 98.56 225 LEU A CA 1
ATOM 1705 C C . LEU A 1 225 ? -2.630 -11.472 2.886 1.00 98.56 225 LEU A C 1
ATOM 1707 O O . LEU A 1 225 ? -3.600 -12.205 2.701 1.00 98.56 225 LEU A O 1
ATOM 1711 N N . VAL A 1 226 ? -2.296 -10.511 2.018 1.00 98.56 226 VAL A N 1
ATOM 1712 C CA . VAL A 1 226 ? -3.009 -10.237 0.755 1.00 98.56 226 VAL A CA 1
ATOM 1713 C C . VAL A 1 226 ? -2.690 -11.299 -0.316 1.00 98.56 226 VAL A C 1
ATOM 1715 O O . VAL A 1 226 ? -3.592 -11.791 -1.001 1.00 98.56 226 VAL A O 1
ATOM 1718 N N . GLU A 1 227 ? -1.428 -11.726 -0.425 1.00 98.38 227 GLU A N 1
ATOM 1719 C CA . GLU A 1 227 ? -0.975 -12.893 -1.209 1.00 98.38 227 GLU A CA 1
ATOM 1720 C C . GLU A 1 227 ? -1.746 -14.167 -0.821 1.00 98.38 227 GLU A C 1
ATOM 1722 O O . GLU A 1 227 ? -2.194 -14.928 -1.691 1.00 98.38 227 GLU A O 1
ATOM 1727 N N . ALA A 1 228 ? -1.961 -14.350 0.485 1.00 98.50 228 ALA A N 1
ATOM 1728 C CA . ALA A 1 228 ? -2.661 -15.485 1.072 1.00 98.50 228 ALA A CA 1
ATOM 1729 C C . ALA A 1 228 ? -4.196 -15.466 0.894 1.00 98.50 228 ALA A C 1
ATOM 1731 O O . ALA A 1 228 ? -4.851 -16.455 1.233 1.00 98.50 228 ALA A O 1
ATOM 1732 N N . ILE A 1 229 ? -4.810 -14.401 0.354 1.00 98.62 229 ILE A N 1
ATOM 1733 C CA . ILE A 1 229 ? -6.245 -14.413 0.007 1.00 98.62 229 ILE A CA 1
ATOM 1734 C C . ILE A 1 229 ? -6.481 -15.417 -1.143 1.00 98.62 229 ILE A C 1
ATOM 1736 O O . ILE A 1 229 ? -5.816 -15.320 -2.181 1.00 98.62 229 ILE A O 1
ATOM 1740 N N . PRO A 1 230 ? -7.442 -16.356 -1.033 1.00 97.75 230 PRO A N 1
ATOM 1741 C CA . PRO A 1 230 ? -7.809 -17.221 -2.149 1.00 97.75 230 PRO A CA 1
ATOM 1742 C C . PRO A 1 230 ? -8.337 -16.415 -3.338 1.00 97.75 230 PRO A C 1
ATOM 1744 O O . PRO A 1 230 ? -9.262 -15.619 -3.189 1.00 97.75 230 PRO A O 1
ATOM 1747 N N . ASP A 1 231 ? -7.826 -16.695 -4.534 1.00 97.38 231 ASP A N 1
ATOM 1748 C CA . ASP A 1 231 ? -8.248 -16.055 -5.788 1.00 97.38 231 ASP A CA 1
ATOM 1749 C C . ASP A 1 231 ? -9.767 -16.143 -5.998 1.00 97.38 231 ASP A C 1
ATOM 1751 O O . ASP A 1 231 ? -10.382 -15.194 -6.471 1.00 97.38 231 ASP A O 1
ATOM 1755 N N . SER A 1 232 ? -10.392 -17.230 -5.533 1.00 95.56 232 SER A N 1
ATOM 1756 C CA . SER A 1 232 ? -11.844 -17.424 -5.551 1.00 95.56 232 SER A CA 1
ATOM 1757 C C . SER A 1 232 ? -12.637 -16.398 -4.730 1.00 95.56 232 SER A C 1
ATOM 1759 O O . SER A 1 232 ? -13.779 -16.110 -5.088 1.00 95.56 232 SER A O 1
ATOM 1761 N N . GLN A 1 233 ? -12.068 -15.829 -3.658 1.00 95.94 233 GLN A N 1
ATOM 1762 C CA . GLN A 1 233 ? -12.698 -14.740 -2.900 1.00 95.94 233 GLN A CA 1
ATOM 1763 C C . GLN A 1 233 ? -12.589 -13.403 -3.640 1.00 95.94 233 GLN A C 1
ATOM 1765 O O . GLN A 1 233 ? -13.529 -12.619 -3.589 1.00 95.94 233 GLN A O 1
ATOM 1770 N N . LEU A 1 234 ? -11.491 -13.157 -4.364 1.00 95.94 234 LEU A N 1
ATOM 1771 C CA . LEU A 1 234 ? -11.320 -11.943 -5.171 1.00 95.94 234 LEU A CA 1
ATOM 1772 C C . LEU A 1 234 ? -12.203 -11.988 -6.428 1.00 95.94 234 LEU A C 1
ATOM 1774 O O . LEU A 1 234 ? -12.972 -11.061 -6.678 1.00 95.94 234 LEU A O 1
ATOM 1778 N N . THR A 1 235 ? -12.196 -13.101 -7.174 1.00 94.81 235 THR A N 1
ATOM 1779 C CA . THR A 1 235 ? -13.056 -13.272 -8.359 1.00 94.81 235 THR A CA 1
ATOM 1780 C C . THR A 1 235 ? -14.540 -13.183 -8.012 1.00 94.81 235 THR A C 1
ATOM 1782 O O . THR A 1 235 ? -15.302 -12.634 -8.801 1.00 94.81 235 THR A O 1
ATOM 1785 N N . ALA A 1 236 ? -14.960 -13.661 -6.830 1.00 91.69 236 ALA A N 1
ATOM 1786 C CA . ALA A 1 236 ? -16.346 -13.561 -6.356 1.00 91.69 236 ALA A CA 1
ATOM 1787 C C . ALA A 1 236 ? -16.860 -12.112 -6.248 1.00 91.69 236 ALA A C 1
ATOM 1789 O O . ALA A 1 236 ? -18.072 -11.891 -6.282 1.00 91.69 236 ALA A O 1
ATOM 1790 N N . ASN A 1 237 ? -15.959 -11.130 -6.156 1.00 89.25 237 ASN A N 1
ATOM 1791 C CA . ASN A 1 237 ? -16.303 -9.713 -6.073 1.00 89.25 237 ASN A CA 1
ATOM 1792 C C . ASN A 1 237 ? -16.482 -9.055 -7.448 1.00 89.25 237 ASN A C 1
ATOM 1794 O O . ASN A 1 237 ? -17.092 -7.986 -7.517 1.00 89.25 237 ASN A O 1
ATOM 1798 N N . SER A 1 238 ? -16.014 -9.704 -8.521 1.00 89.12 238 SER A N 1
ATOM 1799 C CA . SER A 1 238 ? -16.147 -9.243 -9.904 1.00 89.12 238 SER A CA 1
ATOM 1800 C C . SER A 1 238 ? -17.445 -9.746 -10.547 1.00 89.12 238 SER A C 1
ATOM 1802 O O . SER A 1 238 ? -17.741 -10.947 -10.468 1.00 89.12 238 SER A O 1
ATOM 1804 N N . PRO A 1 239 ? -18.215 -8.888 -11.241 1.00 78.50 239 PRO A N 1
ATOM 1805 C CA . PRO A 1 239 ? -19.398 -9.332 -11.970 1.00 78.50 239 PRO A CA 1
ATOM 1806 C C . PRO A 1 239 ? -19.124 -10.302 -13.119 1.00 78.50 239 PRO A C 1
ATOM 1808 O O . PRO A 1 239 ? -19.905 -11.236 -13.320 1.00 78.50 239 PRO A O 1
ATOM 1811 N N . GLY A 1 240 ? -18.022 -10.105 -13.850 1.00 73.31 240 GLY A N 1
ATOM 1812 C CA . GLY A 1 240 ? -17.671 -10.922 -15.016 1.00 73.31 240 GLY A CA 1
ATOM 1813 C C . GLY A 1 240 ? -17.262 -12.356 -14.669 1.00 73.31 240 GLY A C 1
ATOM 1814 O O . GLY A 1 240 ? -17.685 -13.289 -15.348 1.00 73.31 240 GLY A O 1
ATOM 1815 N N . GLU A 1 241 ? -16.483 -12.529 -13.597 1.00 79.88 241 GLU A N 1
ATOM 1816 C CA . GLU A 1 241 ? -15.893 -13.821 -13.204 1.00 79.88 241 GLU A CA 1
ATOM 1817 C C . GLU A 1 241 ? -16.684 -14.515 -12.083 1.00 79.88 241 GLU A C 1
ATOM 1819 O O . GLU A 1 241 ? -16.997 -15.704 -12.158 1.00 79.88 241 GLU A O 1
ATOM 1824 N N . GLY A 1 242 ? -17.047 -13.772 -11.033 1.00 70.69 242 GLY A N 1
ATOM 1825 C CA . GLY A 1 242 ? -17.738 -14.299 -9.853 1.00 70.69 242 GLY A CA 1
ATOM 1826 C C . GLY A 1 242 ? -19.253 -14.415 -9.994 1.00 70.69 242 GLY A C 1
ATOM 1827 O O . GLY A 1 242 ? -19.908 -15.022 -9.147 1.00 70.69 242 GLY A O 1
ATOM 1828 N N . GLY A 1 243 ? -19.835 -13.807 -11.032 1.00 61.97 243 GLY A N 1
ATOM 1829 C CA . GLY A 1 243 ? -21.285 -13.737 -11.214 1.00 61.97 243 GLY A CA 1
ATOM 1830 C C . GLY A 1 243 ? -22.006 -12.852 -10.188 1.00 61.97 243 GLY A C 1
ATOM 1831 O O . GLY A 1 243 ? -23.232 -12.941 -10.065 1.00 61.97 243 GLY A O 1
ATOM 1832 N N . ARG A 1 244 ? -21.280 -11.992 -9.452 1.00 68.44 244 ARG A N 1
ATOM 1833 C CA . ARG A 1 244 ? -21.869 -10.931 -8.619 1.00 68.44 244 ARG A CA 1
ATOM 1834 C C . ARG A 1 244 ? -22.677 -10.014 -9.536 1.00 68.44 244 ARG A C 1
ATOM 1836 O O . ARG A 1 244 ? -22.134 -9.432 -10.463 1.00 68.44 244 ARG A O 1
ATOM 1843 N N . ALA A 1 245 ? -23.981 -9.866 -9.314 1.00 62.06 245 ALA A N 1
ATOM 1844 C CA . ALA A 1 245 ? -24.737 -8.877 -10.082 1.00 62.06 245 ALA A CA 1
ATOM 1845 C C . ALA A 1 245 ? -24.130 -7.477 -9.832 1.00 62.06 245 ALA A C 1
ATOM 1847 O O . ALA A 1 245 ? -23.910 -7.161 -8.658 1.00 62.06 245 ALA A O 1
ATOM 1848 N N . PRO A 1 246 ? -23.874 -6.647 -10.867 1.00 64.88 246 PRO A N 1
ATOM 1849 C CA . PRO A 1 246 ? -23.318 -5.308 -10.678 1.00 64.88 246 PRO A CA 1
ATOM 1850 C C . PRO A 1 246 ? -24.162 -4.518 -9.677 1.00 64.88 246 PRO A C 1
ATOM 1852 O O . PRO A 1 246 ? -25.349 -4.268 -9.912 1.00 64.88 246 PRO A O 1
ATOM 1855 N N . ASN A 1 247 ? -23.572 -4.150 -8.540 1.00 66.12 247 ASN A N 1
ATOM 1856 C CA . ASN A 1 247 ? -24.264 -3.353 -7.534 1.00 66.12 247 ASN A CA 1
ATOM 1857 C C . ASN A 1 247 ? -24.012 -1.880 -7.839 1.00 66.12 247 ASN A C 1
ATOM 1859 O O . ASN A 1 247 ? -22.864 -1.480 -7.980 1.00 66.12 247 ASN A O 1
ATOM 1863 N N . ARG A 1 248 ? -25.068 -1.067 -7.964 1.00 70.06 248 ARG A N 1
ATOM 1864 C CA . ARG A 1 248 ? -24.956 0.394 -8.173 1.00 70.06 248 ARG A CA 1
ATOM 1865 C C . ARG A 1 248 ? -24.078 0.818 -9.382 1.00 70.06 248 ARG A C 1
ATOM 1867 O O . ARG A 1 248 ? -23.612 1.949 -9.420 1.00 70.06 248 ARG A O 1
ATOM 1874 N N . ASN A 1 249 ? -23.919 -0.057 -10.385 1.00 66.12 249 ASN A N 1
ATOM 1875 C CA . ASN A 1 249 ? -22.994 0.058 -11.532 1.00 66.12 249 ASN A CA 1
ATOM 1876 C C . ASN A 1 249 ? -21.487 -0.025 -11.201 1.00 66.12 249 ASN A C 1
ATOM 1878 O O . ASN A 1 249 ? -20.666 0.319 -12.046 1.00 66.12 249 ASN A O 1
ATOM 1882 N N . VAL A 1 250 ? -21.118 -0.525 -10.021 1.00 76.19 250 VAL A N 1
ATOM 1883 C CA . VAL A 1 250 ? -19.743 -0.944 -9.724 1.00 76.19 250 VAL A CA 1
ATOM 1884 C C . VAL A 1 250 ? -19.443 -2.233 -10.495 1.00 76.19 250 VAL A C 1
ATOM 1886 O O . VAL A 1 250 ? -20.144 -3.236 -10.324 1.00 76.19 250 VAL A O 1
ATOM 1889 N N . ASP A 1 251 ? -18.409 -2.196 -11.336 1.00 77.44 251 ASP A N 1
ATOM 1890 C CA . ASP A 1 251 ? -17.956 -3.312 -12.172 1.00 77.44 251 ASP A CA 1
ATOM 1891 C C . ASP A 1 251 ? -16.444 -3.514 -11.995 1.00 77.44 251 ASP A C 1
ATOM 1893 O O . ASP A 1 251 ? -15.632 -3.074 -12.803 1.00 77.44 251 ASP A O 1
ATOM 1897 N N . GLY A 1 252 ? -16.070 -4.122 -10.864 1.00 89.94 252 GLY A N 1
ATOM 1898 C CA . GLY A 1 252 ? -14.675 -4.432 -10.560 1.00 89.94 252 GLY A CA 1
ATOM 1899 C C . GLY A 1 252 ? -14.155 -5.537 -11.475 1.00 89.94 252 GLY A C 1
ATOM 1900 O O . GLY A 1 252 ? -14.723 -6.636 -11.520 1.00 89.94 252 GLY A O 1
ATOM 1901 N N . ARG A 1 253 ? -13.062 -5.273 -12.190 1.00 93.06 253 ARG A N 1
ATOM 1902 C CA . ARG A 1 253 ? -12.463 -6.202 -13.150 1.00 93.06 253 ARG A CA 1
ATOM 1903 C C . ARG A 1 253 ? -11.270 -6.942 -12.549 1.00 93.06 253 ARG A C 1
ATOM 1905 O O . ARG A 1 253 ? -10.394 -6.355 -11.917 1.00 93.06 253 ARG A O 1
ATOM 1912 N N . VAL A 1 254 ? -11.224 -8.252 -12.780 1.00 95.81 254 VAL A N 1
ATOM 1913 C CA . VAL A 1 254 ? -10.069 -9.090 -12.435 1.00 95.81 254 VAL A CA 1
ATOM 1914 C C . VAL A 1 254 ? -8.941 -8.833 -13.433 1.00 95.81 254 VAL A C 1
ATOM 1916 O O . VAL A 1 254 ? -9.167 -8.873 -14.645 1.00 95.81 254 VAL A O 1
ATOM 1919 N N . ASN A 1 255 ? -7.726 -8.618 -12.926 1.00 96.69 255 ASN A N 1
ATOM 1920 C CA . ASN A 1 255 ? -6.513 -8.711 -13.730 1.00 96.69 255 ASN A CA 1
ATOM 1921 C C . ASN A 1 255 ? -5.848 -10.072 -13.473 1.00 96.69 255 ASN A C 1
ATOM 1923 O O . ASN A 1 255 ? -5.485 -10.377 -12.336 1.00 96.69 255 ASN A O 1
ATOM 1927 N N . TRP A 1 256 ? -5.731 -10.902 -14.510 1.00 97.12 256 TRP A N 1
ATOM 1928 C CA . TRP A 1 256 ? -5.078 -12.211 -14.433 1.00 97.12 256 TRP A CA 1
ATOM 1929 C C . TRP A 1 256 ? -3.626 -12.070 -14.880 1.00 97.12 256 TRP A C 1
ATOM 1931 O O . TRP A 1 256 ? -3.366 -11.770 -16.044 1.00 97.12 256 TRP A O 1
ATOM 1941 N N . VAL A 1 257 ? -2.689 -12.293 -13.961 1.00 97.88 257 VAL A N 1
ATOM 1942 C CA . VAL A 1 257 ? -1.259 -12.018 -14.163 1.00 97.88 257 VAL A CA 1
ATOM 1943 C C . VAL A 1 257 ? -0.417 -13.281 -13.944 1.00 97.88 257 VAL A C 1
ATOM 1945 O O . VAL A 1 257 ? -0.835 -14.167 -13.187 1.00 97.88 257 VAL A O 1
ATOM 1948 N N . PRO A 1 258 ? 0.738 -13.416 -14.622 1.00 97.44 258 PRO A N 1
ATOM 1949 C CA . PRO A 1 258 ? 1.659 -14.520 -14.378 1.00 97.44 258 PRO A CA 1
ATOM 1950 C C . PRO A 1 258 ? 2.277 -14.426 -12.980 1.00 97.44 258 PRO A C 1
ATOM 1952 O O . PRO A 1 258 ? 2.341 -13.354 -12.376 1.00 97.44 258 PRO A O 1
ATOM 1955 N N . VAL A 1 259 ? 2.757 -15.565 -12.491 1.00 97.81 259 VAL A N 1
ATOM 1956 C CA . VAL A 1 259 ? 3.642 -15.651 -11.329 1.00 97.81 259 VAL A CA 1
ATOM 1957 C C . VAL A 1 259 ? 5.068 -15.594 -11.876 1.00 97.81 259 VAL A C 1
ATOM 1959 O O . VAL A 1 259 ? 5.468 -16.482 -12.621 1.00 97.81 259 VAL A O 1
ATOM 1962 N N . LEU A 1 260 ? 5.812 -14.522 -11.601 1.00 97.44 260 LEU A N 1
ATOM 1963 C CA . LEU A 1 260 ? 7.108 -14.268 -12.248 1.00 97.44 260 LEU A CA 1
ATOM 1964 C C . LEU A 1 260 ? 8.172 -15.299 -11.844 1.00 97.44 260 LEU A C 1
ATOM 1966 O O . LEU A 1 260 ? 9.001 -15.678 -12.665 1.00 97.44 260 LEU A O 1
ATOM 1970 N N . GLU A 1 261 ? 8.097 -15.802 -10.611 1.00 96.75 261 GLU A N 1
ATOM 1971 C CA . GLU A 1 261 ? 8.951 -16.870 -10.088 1.00 96.75 261 GLU A CA 1
ATOM 1972 C C . GLU A 1 261 ? 8.632 -18.281 -10.636 1.00 96.75 261 GLU A C 1
ATOM 1974 O O . GLU A 1 261 ? 9.432 -19.196 -10.454 1.00 96.75 261 GLU A O 1
ATOM 1979 N N . ASP A 1 262 ? 7.495 -18.473 -11.319 1.00 97.12 262 ASP A N 1
ATOM 1980 C CA . ASP A 1 262 ? 7.127 -19.726 -11.999 1.00 97.12 262 ASP A CA 1
ATOM 1981 C C . ASP A 1 262 ? 6.181 -19.445 -13.181 1.00 97.12 262 ASP A C 1
ATOM 1983 O O . ASP A 1 262 ? 4.955 -19.460 -13.053 1.00 97.12 262 ASP A O 1
ATOM 1987 N N . LEU A 1 263 ? 6.753 -19.198 -14.363 1.00 95.94 263 LEU A N 1
ATOM 1988 C CA . LEU A 1 263 ? 5.989 -18.885 -15.579 1.00 95.94 263 LEU A CA 1
ATOM 1989 C C . LEU A 1 263 ? 5.179 -20.074 -16.140 1.00 95.94 263 LEU A C 1
ATOM 1991 O O . LEU A 1 263 ? 4.339 -19.861 -17.017 1.00 95.94 263 LEU A O 1
ATOM 1995 N N . ASP A 1 264 ? 5.406 -21.302 -15.655 1.00 97.19 264 ASP A N 1
ATOM 1996 C CA . ASP A 1 264 ? 4.582 -22.477 -15.976 1.00 97.19 264 ASP A CA 1
ATOM 1997 C C . ASP A 1 264 ? 3.373 -22.613 -15.017 1.00 97.19 264 ASP A C 1
ATOM 1999 O O . ASP A 1 264 ? 2.457 -23.409 -15.273 1.00 97.19 264 ASP A O 1
ATOM 2003 N N . ALA A 1 265 ? 3.324 -21.831 -13.929 1.00 96.12 265 ALA A N 1
ATOM 2004 C CA . ALA A 1 265 ? 2.199 -21.806 -13.001 1.00 96.12 265 ALA A CA 1
ATOM 2005 C C . ALA A 1 265 ? 0.926 -21.199 -13.634 1.00 96.12 265 ALA A C 1
ATOM 2007 O O . ALA A 1 265 ? 0.988 -20.353 -14.532 1.00 96.12 265 ALA A O 1
ATOM 2008 N N . PRO A 1 266 ? -0.276 -21.577 -13.153 1.00 96.44 266 PRO A N 1
ATOM 2009 C CA . PRO A 1 266 ? -1.511 -20.906 -13.543 1.00 96.44 266 PRO A CA 1
ATOM 2010 C C . PRO A 1 266 ? -1.478 -19.408 -13.209 1.00 96.44 266 PRO A C 1
ATOM 2012 O O . PRO A 1 266 ? -1.015 -19.023 -12.135 1.00 96.44 266 PRO A O 1
ATOM 2015 N N . LEU A 1 267 ? -2.058 -18.581 -14.088 1.00 97.44 267 LEU A N 1
ATOM 2016 C CA . LEU A 1 267 ? -2.279 -17.159 -13.804 1.00 97.44 267 LEU A CA 1
ATOM 2017 C C . LEU A 1 267 ? -3.034 -16.991 -12.479 1.00 97.44 267 LEU A C 1
ATOM 2019 O O . LEU A 1 267 ? -3.995 -17.719 -12.208 1.00 97.44 267 LEU A O 1
ATOM 2023 N N . ARG A 1 268 ? -2.637 -15.989 -11.695 1.00 97.69 268 ARG A N 1
ATOM 2024 C CA . ARG A 1 268 ? -3.311 -15.606 -10.451 1.00 97.69 268 ARG A CA 1
ATOM 2025 C C . ARG A 1 268 ? -3.984 -14.249 -10.581 1.00 97.69 268 ARG A C 1
ATOM 2027 O O . ARG A 1 268 ? -3.641 -13.442 -11.443 1.00 97.69 268 ARG A O 1
ATOM 2034 N N . VAL A 1 269 ? -4.941 -13.990 -9.696 1.00 98.12 269 VAL A N 1
ATOM 2035 C CA . VAL A 1 269 ? -5.541 -12.662 -9.546 1.00 98.12 269 VAL A CA 1
ATOM 2036 C C . VAL A 1 269 ? -4.481 -11.705 -9.012 1.00 98.12 269 VAL A C 1
ATOM 2038 O O . VAL A 1 269 ? -3.996 -11.873 -7.885 1.00 98.12 269 VAL A O 1
ATOM 2041 N N . GLY A 1 270 ? -4.132 -10.708 -9.820 1.00 98.00 270 GLY A N 1
ATOM 2042 C CA . GLY A 1 270 ? -3.247 -9.621 -9.436 1.00 98.00 270 GLY A CA 1
ATOM 2043 C C . GLY A 1 270 ? -3.875 -8.744 -8.353 1.00 98.00 270 GLY A C 1
ATOM 2044 O O . GLY A 1 270 ? -5.086 -8.535 -8.326 1.00 98.00 270 GLY A O 1
ATOM 2045 N N . ARG A 1 271 ? -3.048 -8.283 -7.412 1.00 97.56 271 ARG A N 1
ATOM 2046 C CA . ARG A 1 271 ? -3.487 -7.610 -6.173 1.00 97.56 271 ARG A CA 1
ATOM 2047 C C . ARG A 1 271 ? -2.464 -6.633 -5.576 1.00 97.56 271 ARG A C 1
ATOM 2049 O O . ARG A 1 271 ? -2.825 -5.858 -4.693 1.00 97.56 271 ARG A O 1
ATOM 2056 N N . MET A 1 272 ? -1.220 -6.629 -6.063 1.00 97.25 272 MET A N 1
ATOM 2057 C CA . MET A 1 272 ? -0.186 -5.645 -5.716 1.00 97.25 272 MET A CA 1
ATOM 2058 C C . MET A 1 272 ? 0.011 -4.610 -6.840 1.00 97.25 272 MET A C 1
ATOM 2060 O O . MET A 1 272 ? -0.458 -4.787 -7.967 1.00 97.25 272 MET A O 1
ATOM 2064 N N . GLY A 1 273 ? 0.681 -3.499 -6.514 1.00 95.94 273 GLY A N 1
ATOM 2065 C CA . GLY A 1 273 ? 0.851 -2.343 -7.404 1.00 95.94 273 GLY A CA 1
ATOM 2066 C C . GLY A 1 273 ? -0.430 -1.516 -7.604 1.00 95.94 273 GLY A C 1
ATOM 2067 O O . GLY A 1 273 ? -1.471 -1.799 -7.003 1.00 95.94 273 GLY A O 1
ATOM 2068 N N . TRP A 1 274 ? -0.359 -0.470 -8.432 1.00 97.38 274 TRP A N 1
ATOM 2069 C CA . TRP A 1 274 ? -1.493 0.421 -8.744 1.00 97.38 274 TRP A CA 1
ATOM 2070 C C . TRP A 1 274 ? -2.432 -0.116 -9.829 1.00 97.38 274 TRP A C 1
ATOM 2072 O O . TRP A 1 274 ? -3.594 0.277 -9.881 1.00 97.38 274 TRP A O 1
ATOM 2082 N N . LYS A 1 275 ? -1.951 -1.032 -10.672 1.00 97.69 275 LYS A N 1
ATOM 2083 C CA . LYS A 1 275 ? -2.674 -1.600 -11.820 1.00 97.69 275 LYS A CA 1
ATOM 2084 C C . LYS A 1 275 ? -2.952 -3.100 -11.633 1.00 97.69 275 LYS A C 1
ATOM 2086 O O . LYS A 1 275 ? -3.149 -3.827 -12.602 1.00 97.69 275 LYS A O 1
ATOM 2091 N N . ALA A 1 276 ? -2.960 -3.565 -10.377 1.00 97.75 276 ALA A N 1
ATOM 2092 C CA . ALA A 1 276 ? -3.128 -4.975 -10.013 1.00 97.75 276 ALA A CA 1
ATOM 2093 C C . ALA A 1 276 ? -2.197 -5.893 -10.828 1.00 97.75 276 ALA A C 1
ATOM 2095 O O . ALA A 1 276 ? -2.605 -6.955 -11.284 1.00 97.75 276 ALA A O 1
ATOM 2096 N N . GLN A 1 277 ? -0.966 -5.445 -11.091 1.00 96.69 277 GLN A N 1
ATOM 2097 C CA . GLN A 1 277 ? -0.106 -6.061 -12.102 1.00 96.69 277 GLN A CA 1
ATOM 2098 C C . GLN A 1 277 ? 0.675 -7.292 -11.604 1.00 96.69 277 GLN A C 1
ATOM 2100 O O . GLN A 1 277 ? 1.324 -7.958 -12.404 1.00 96.69 277 GLN A O 1
ATOM 2105 N N . LEU A 1 278 ? 0.642 -7.566 -10.294 1.00 98.00 278 LEU A N 1
ATOM 2106 C CA . LEU A 1 278 ? 1.457 -8.572 -9.597 1.00 98.00 278 LEU A CA 1
ATOM 2107 C C . LEU A 1 278 ? 0.586 -9.315 -8.567 1.00 98.00 278 LEU A C 1
ATOM 2109 O O . LEU A 1 278 ? -0.299 -8.701 -7.959 1.00 98.00 278 LEU A O 1
ATOM 2113 N N . ALA A 1 279 ? 0.802 -10.624 -8.388 1.00 97.69 279 ALA A N 1
ATOM 2114 C CA . ALA A 1 279 ? -0.056 -11.495 -7.566 1.00 97.69 279 ALA A CA 1
ATOM 2115 C C . ALA A 1 279 ? 0.615 -12.106 -6.320 1.00 97.69 279 ALA A C 1
ATOM 2117 O O . ALA A 1 279 ? -0.096 -12.490 -5.387 1.00 97.69 279 ALA A O 1
ATOM 2118 N N . THR A 1 280 ? 1.946 -12.204 -6.300 1.00 98.12 280 THR A N 1
ATOM 2119 C CA . THR A 1 280 ? 2.749 -12.740 -5.188 1.00 98.12 280 THR A CA 1
ATOM 2120 C C . THR A 1 280 ? 3.701 -11.671 -4.651 1.00 98.12 280 THR A C 1
ATOM 2122 O O . THR A 1 280 ? 4.024 -10.703 -5.347 1.00 98.12 280 THR A O 1
ATOM 2125 N N . VAL A 1 281 ? 4.151 -11.824 -3.403 1.00 98.44 281 VAL A N 1
ATOM 2126 C CA . VAL A 1 281 ? 5.127 -10.908 -2.784 1.00 98.44 281 VAL A CA 1
ATOM 2127 C C . VAL A 1 281 ? 6.490 -11.048 -3.462 1.00 98.44 281 VAL A C 1
ATOM 2129 O O . VAL A 1 281 ? 7.153 -10.042 -3.688 1.00 98.44 281 VAL A O 1
ATOM 2132 N N . MET A 1 282 ? 6.869 -12.265 -3.867 1.00 98.31 282 MET A N 1
ATOM 2133 C CA . MET A 1 282 ? 8.115 -12.531 -4.599 1.00 98.31 282 MET A CA 1
ATOM 2134 C C . MET A 1 282 ? 8.120 -11.824 -5.962 1.00 98.31 282 MET A C 1
ATOM 2136 O O . MET A 1 282 ? 9.026 -11.041 -6.239 1.00 98.31 282 MET A O 1
ATOM 2140 N N . SER A 1 283 ? 7.058 -11.985 -6.765 1.00 98.31 283 SER A N 1
ATOM 2141 C CA . SER A 1 283 ? 6.885 -11.222 -8.009 1.00 98.31 283 SER A CA 1
ATOM 2142 C C . SER A 1 283 ? 6.963 -9.708 -7.767 1.00 98.31 283 SER A C 1
ATOM 2144 O O . SER A 1 283 ? 7.632 -9.006 -8.520 1.00 98.31 283 SER A O 1
ATOM 2146 N N . PHE A 1 284 ? 6.302 -9.190 -6.720 1.00 98.06 284 PHE A N 1
ATOM 2147 C CA . PHE A 1 284 ? 6.322 -7.756 -6.397 1.00 98.06 284 PHE A CA 1
ATOM 2148 C C . PHE A 1 284 ? 7.718 -7.250 -6.014 1.00 98.06 284 PHE A C 1
ATOM 2150 O O . PHE A 1 284 ? 8.141 -6.198 -6.492 1.00 98.06 284 PHE A O 1
ATOM 2157 N N . SER A 1 285 ? 8.443 -8.021 -5.206 1.00 98.25 285 SER A N 1
ATOM 2158 C CA . SER A 1 285 ? 9.814 -7.715 -4.799 1.00 98.25 285 SER A CA 1
ATOM 2159 C C . SER A 1 285 ? 10.764 -7.717 -5.998 1.00 98.25 285 SER A C 1
ATOM 2161 O O . SER A 1 285 ? 11.621 -6.841 -6.093 1.00 98.25 285 SER A O 1
ATOM 2163 N N . ALA A 1 286 ? 10.594 -8.655 -6.936 1.00 98.25 286 ALA A N 1
ATOM 2164 C CA . ALA A 1 286 ? 11.449 -8.786 -8.115 1.00 98.25 286 ALA A CA 1
ATOM 2165 C C . ALA A 1 286 ? 11.208 -7.666 -9.143 1.00 98.25 286 ALA A C 1
ATOM 2167 O O . ALA A 1 286 ? 12.168 -7.068 -9.626 1.00 98.25 286 ALA A O 1
ATOM 2168 N N . ASP A 1 287 ? 9.938 -7.349 -9.431 1.00 97.62 287 ASP A N 1
ATOM 2169 C CA . ASP A 1 287 ? 9.531 -6.248 -10.321 1.00 97.62 287 ASP A CA 1
ATOM 2170 C C . ASP A 1 287 ? 10.078 -4.908 -9.808 1.00 97.62 287 ASP A C 1
ATOM 2172 O O . ASP A 1 287 ? 10.744 -4.188 -10.547 1.00 97.62 287 ASP A O 1
ATOM 2176 N N . ALA A 1 288 ? 9.898 -4.611 -8.516 1.00 97.31 288 ALA A N 1
ATOM 2177 C CA . ALA A 1 288 ? 10.429 -3.390 -7.911 1.00 97.31 288 ALA A CA 1
ATOM 2178 C C . ALA A 1 288 ? 11.970 -3.361 -7.872 1.00 97.31 288 ALA A C 1
ATOM 2180 O O . ALA A 1 288 ? 12.565 -2.326 -8.175 1.00 97.31 288 ALA A O 1
ATOM 2181 N N . SER A 1 289 ? 12.620 -4.485 -7.540 1.00 97.69 289 SER A N 1
ATOM 2182 C CA . SER A 1 289 ? 14.089 -4.578 -7.486 1.00 97.69 289 SER A CA 1
ATOM 2183 C C . SER A 1 289 ? 14.728 -4.226 -8.828 1.00 97.69 289 SER A C 1
ATOM 2185 O O . SER A 1 289 ? 15.649 -3.410 -8.859 1.00 97.69 289 SER A O 1
ATOM 2187 N N . LEU A 1 290 ? 14.205 -4.758 -9.937 1.00 97.50 290 LEU A N 1
ATOM 2188 C CA . LEU A 1 290 ? 14.707 -4.411 -11.263 1.00 97.50 290 LEU A CA 1
ATOM 2189 C C . LEU A 1 290 ? 14.252 -3.008 -11.689 1.00 97.50 290 LEU A C 1
ATOM 2191 O O . LEU A 1 290 ? 15.083 -2.159 -11.994 1.00 97.50 290 LEU A O 1
ATOM 2195 N N . PHE A 1 291 ? 12.944 -2.740 -11.721 1.00 96.19 291 PHE A N 1
ATOM 2196 C CA . PHE A 1 291 ? 12.412 -1.560 -12.410 1.00 96.19 291 PHE A CA 1
ATOM 2197 C C . PHE A 1 291 ? 12.575 -0.242 -11.650 1.00 96.19 291 PHE A C 1
ATOM 2199 O O . PHE A 1 291 ? 12.647 0.804 -12.296 1.00 96.19 291 PHE A O 1
ATOM 2206 N N . GLU A 1 292 ? 12.681 -0.276 -10.319 1.00 96.50 292 GLU A N 1
ATOM 2207 C CA . GLU A 1 292 ? 12.851 0.925 -9.489 1.00 96.50 292 GLU A CA 1
ATOM 2208 C C . GLU A 1 292 ? 14.288 1.080 -8.944 1.00 96.50 292 GLU A C 1
ATOM 2210 O O . GLU A 1 292 ? 14.694 2.198 -8.614 1.00 96.50 292 GLU A O 1
ATOM 2215 N N . MET A 1 293 ? 15.074 -0.007 -8.869 1.00 96.38 293 MET A N 1
ATOM 2216 C CA . MET A 1 293 ? 16.436 -0.008 -8.297 1.00 96.38 293 MET A CA 1
ATOM 2217 C C . MET A 1 293 ? 17.532 -0.574 -9.226 1.00 96.38 293 MET A C 1
ATOM 2219 O O . MET A 1 293 ? 18.713 -0.483 -8.901 1.00 96.38 293 MET A O 1
ATOM 2223 N N . GLY A 1 294 ? 17.187 -1.161 -10.374 1.00 95.38 294 GLY A N 1
ATOM 2224 C CA . GLY A 1 294 ? 18.151 -1.760 -11.304 1.00 95.38 294 GLY A CA 1
ATOM 2225 C C . GLY A 1 294 ? 18.832 -3.044 -10.802 1.00 95.38 294 GLY A C 1
ATOM 2226 O O . GLY A 1 294 ? 19.789 -3.494 -11.426 1.00 95.38 294 GLY A O 1
ATOM 2227 N N . LEU A 1 295 ? 18.375 -3.631 -9.689 1.00 96.69 295 LEU A N 1
ATOM 2228 C CA . LEU A 1 295 ? 18.959 -4.837 -9.098 1.00 96.69 295 LEU A CA 1
ATOM 2229 C C . LEU A 1 295 ? 18.502 -6.090 -9.864 1.00 96.69 295 LEU A C 1
ATOM 2231 O O . LEU A 1 295 ? 17.308 -6.387 -9.938 1.00 96.69 295 LEU A O 1
ATOM 2235 N N . THR A 1 296 ? 19.459 -6.851 -10.393 1.00 96.38 296 THR A N 1
ATOM 2236 C CA . THR A 1 296 ? 19.207 -8.125 -11.088 1.00 96.38 296 THR A CA 1
ATOM 2237 C C . THR A 1 296 ? 18.987 -9.291 -10.115 1.00 96.38 296 THR A C 1
ATOM 2239 O O . THR A 1 296 ? 19.378 -9.254 -8.948 1.00 96.38 296 THR A O 1
ATOM 2242 N N . SER A 1 297 ? 18.325 -10.349 -10.583 1.00 95.94 297 SER A N 1
ATOM 2243 C CA . SER A 1 297 ? 17.983 -11.547 -9.801 1.00 95.94 297 SER A CA 1
ATOM 2244 C C . SER A 1 297 ? 17.832 -12.780 -10.700 1.00 95.94 297 SER A C 1
ATOM 2246 O O . SER A 1 297 ? 17.827 -12.659 -11.920 1.00 95.94 297 SER A O 1
ATOM 2248 N N . ASP A 1 298 ? 17.627 -13.968 -10.126 1.00 93.81 298 ASP A N 1
ATOM 2249 C CA . ASP A 1 298 ? 17.340 -15.178 -10.918 1.00 93.81 298 ASP A CA 1
ATOM 2250 C C . ASP A 1 298 ? 15.999 -15.102 -11.689 1.00 93.81 298 ASP A C 1
ATOM 2252 O O . ASP A 1 298 ? 15.809 -15.833 -12.661 1.00 93.81 298 ASP A O 1
ATOM 2256 N N . ILE A 1 299 ? 15.081 -14.206 -11.291 1.00 96.31 299 ILE A N 1
ATOM 2257 C CA . ILE A 1 299 ? 13.820 -13.918 -12.005 1.00 96.31 299 ILE A CA 1
ATOM 2258 C C . ILE A 1 299 ? 14.056 -12.920 -13.149 1.00 96.31 299 ILE A C 1
ATOM 2260 O O . ILE A 1 299 ? 13.495 -13.067 -14.234 1.00 96.31 299 ILE A O 1
ATOM 2264 N N . PHE A 1 300 ? 14.910 -11.922 -12.913 1.00 96.25 300 PHE A N 1
ATOM 2265 C CA . PHE A 1 300 ? 15.274 -10.876 -13.868 1.00 96.25 300 PHE A CA 1
ATOM 2266 C C . PHE A 1 300 ? 16.805 -10.747 -13.961 1.00 96.25 300 PHE A C 1
ATOM 2268 O O . PHE A 1 300 ? 17.393 -9.922 -13.254 1.00 96.25 300 PHE A O 1
ATOM 2275 N N . PRO A 1 301 ? 17.470 -11.589 -14.776 1.00 94.62 301 PRO A N 1
ATOM 2276 C CA . PRO A 1 301 ? 18.931 -11.681 -14.799 1.00 94.62 301 PRO A CA 1
ATOM 2277 C C . PRO A 1 301 ? 19.604 -10.573 -15.617 1.00 94.62 301 PRO A C 1
ATOM 2279 O O . PRO A 1 301 ? 20.787 -10.305 -15.413 1.00 94.62 301 PRO A O 1
ATOM 2282 N N . ASP A 1 302 ? 18.866 -9.950 -16.536 1.00 93.25 302 ASP A N 1
ATOM 2283 C CA . ASP A 1 302 ? 19.363 -8.929 -17.456 1.00 93.25 302 ASP A CA 1
ATOM 2284 C C . ASP A 1 302 ? 19.098 -7.515 -16.887 1.00 93.25 302 ASP A C 1
ATOM 2286 O O . ASP A 1 302 ? 18.020 -7.278 -16.331 1.00 93.25 302 ASP A O 1
ATOM 2290 N N . PRO A 1 303 ? 20.054 -6.570 -16.987 1.00 93.94 303 PRO A N 1
ATOM 2291 C CA . PRO A 1 303 ? 19.904 -5.214 -16.465 1.00 93.94 303 PRO A CA 1
ATOM 2292 C C . PRO A 1 303 ? 19.018 -4.358 -17.382 1.00 93.94 303 PRO A C 1
ATOM 2294 O O . PRO A 1 303 ? 18.818 -4.667 -18.556 1.00 93.94 303 PRO A O 1
ATOM 2297 N N . ILE A 1 304 ? 18.527 -3.225 -16.875 1.00 93.88 304 ILE A N 1
ATOM 2298 C CA . ILE A 1 304 ? 17.786 -2.264 -17.704 1.00 93.88 304 ILE A CA 1
ATOM 2299 C C . ILE A 1 304 ? 18.768 -1.492 -18.586 1.00 93.88 304 ILE A C 1
ATOM 2301 O O . ILE A 1 304 ? 19.567 -0.698 -18.091 1.00 93.88 304 ILE A O 1
ATOM 2305 N N . ALA A 1 305 ? 18.680 -1.696 -19.899 1.00 94.94 305 ALA A N 1
ATOM 2306 C CA . ALA A 1 305 ? 19.388 -0.883 -20.876 1.00 94.94 305 ALA A CA 1
ATOM 2307 C C . ALA A 1 305 ? 18.880 0.576 -20.835 1.00 94.94 305 ALA A C 1
ATOM 2309 O O . ALA A 1 305 ? 17.678 0.796 -21.025 1.00 94.94 305 ALA A O 1
ATOM 2310 N N . PRO A 1 306 ? 19.754 1.583 -20.626 1.00 95.44 306 PRO A N 1
ATOM 2311 C CA . PRO A 1 306 ? 19.363 2.987 -20.710 1.00 95.44 306 PRO A CA 1
ATOM 2312 C C . PRO A 1 306 ? 18.723 3.285 -22.065 1.00 95.44 306 PRO A C 1
ATOM 2314 O O . PRO A 1 306 ? 19.223 2.841 -23.099 1.00 95.44 306 PRO A O 1
ATOM 2317 N N . TRP A 1 307 ? 17.609 4.016 -22.070 1.00 94.69 307 TRP A N 1
ATOM 2318 C CA . TRP A 1 307 ? 16.816 4.312 -23.268 1.00 94.69 307 TRP A CA 1
ATOM 2319 C C . TRP A 1 307 ? 16.313 3.074 -24.033 1.00 94.69 307 TRP A C 1
ATOM 2321 O O . TRP A 1 307 ? 15.928 3.197 -25.192 1.00 94.69 307 TRP A O 1
ATOM 2331 N N . GLY A 1 308 ? 16.340 1.876 -23.437 1.00 93.75 308 GLY A N 1
ATOM 2332 C CA . GLY A 1 308 ? 16.095 0.618 -24.149 1.00 93.75 308 GLY A CA 1
ATOM 2333 C C . GLY A 1 308 ? 17.169 0.253 -25.188 1.00 93.75 308 GLY A C 1
ATOM 2334 O O . GLY A 1 308 ? 16.965 -0.677 -25.968 1.00 93.75 308 GLY A O 1
ATOM 2335 N N . ASP A 1 309 ? 18.305 0.961 -25.225 1.00 95.50 309 ASP A N 1
ATOM 2336 C CA . ASP A 1 309 ? 19.404 0.690 -26.154 1.00 95.50 309 ASP A CA 1
ATOM 2337 C C . ASP A 1 309 ? 20.449 -0.226 -25.505 1.00 95.50 309 ASP A C 1
ATOM 2339 O O . ASP A 1 309 ? 21.380 0.211 -24.827 1.00 95.50 309 ASP A O 1
ATOM 2343 N N . GLU A 1 310 ? 20.306 -1.526 -25.768 1.00 94.94 310 GLU A N 1
ATOM 2344 C CA . GLU A 1 310 ? 21.233 -2.597 -25.367 1.00 94.94 310 GLU A CA 1
ATOM 2345 C C . GLU A 1 310 ? 22.710 -2.292 -25.679 1.00 94.94 310 GLU A C 1
ATOM 2347 O O . GLU A 1 310 ? 23.605 -2.813 -25.014 1.00 94.94 310 GLU A O 1
ATOM 2352 N N . SER A 1 311 ? 23.007 -1.454 -26.685 1.00 94.94 311 SER A N 1
ATOM 2353 C CA . SER A 1 311 ? 24.392 -1.100 -27.015 1.00 94.94 311 SER A CA 1
ATOM 2354 C C . SER A 1 311 ? 25.042 -0.155 -26.001 1.00 94.94 311 SER A C 1
ATOM 2356 O O . SER A 1 311 ? 26.269 -0.108 -25.931 1.00 94.94 311 SER A O 1
ATOM 2358 N N . LEU A 1 312 ? 24.252 0.538 -25.174 1.00 95.12 312 LEU A N 1
ATOM 2359 C CA . LEU A 1 312 ? 24.759 1.399 -24.104 1.00 95.12 312 LEU A CA 1
ATOM 2360 C C . LEU A 1 312 ? 25.237 0.610 -22.880 1.00 95.12 312 LEU A C 1
ATOM 2362 O O . LEU A 1 312 ? 26.039 1.134 -22.110 1.00 95.12 312 LEU A O 1
ATOM 2366 N N . LEU A 1 313 ? 24.821 -0.651 -22.704 1.00 94.00 313 LEU A N 1
ATOM 2367 C CA . LEU A 1 313 ? 25.248 -1.468 -21.560 1.00 94.00 313 LEU A CA 1
ATOM 2368 C C . LEU A 1 313 ? 26.773 -1.676 -21.502 1.00 94.00 313 LEU A C 1
ATOM 2370 O O . LEU A 1 313 ? 27.314 -1.740 -20.404 1.00 94.00 313 LEU A O 1
ATOM 2374 N N . GLU A 1 314 ? 27.486 -1.692 -22.640 1.00 92.19 314 GLU A N 1
ATOM 2375 C CA . GLU A 1 314 ? 28.962 -1.804 -22.666 1.00 92.19 314 GLU A CA 1
ATOM 2376 C C . GLU A 1 314 ? 29.665 -0.614 -21.975 1.00 92.19 314 GLU A C 1
ATOM 2378 O O . GLU A 1 314 ? 30.731 -0.791 -21.383 1.00 92.19 314 GLU A O 1
ATOM 2383 N N . ASP A 1 315 ? 29.059 0.580 -22.012 1.00 92.25 315 ASP A N 1
ATOM 2384 C CA . ASP A 1 315 ? 29.581 1.808 -21.393 1.00 92.25 315 ASP A CA 1
ATOM 2385 C C . ASP A 1 315 ? 28.905 2.142 -20.042 1.00 92.25 315 ASP A C 1
ATOM 2387 O O . ASP A 1 315 ? 29.497 2.843 -19.215 1.00 92.25 315 ASP A O 1
ATOM 2391 N N . CYS A 1 316 ? 27.675 1.666 -19.815 1.00 93.38 316 CYS A N 1
ATOM 2392 C CA . CYS A 1 316 ? 26.844 2.013 -18.657 1.00 93.38 316 CYS A CA 1
ATOM 2393 C C . CYS A 1 316 ? 26.836 0.952 -17.541 1.00 93.38 316 CYS A C 1
ATOM 2395 O O . CYS A 1 316 ? 26.707 1.324 -16.377 1.00 93.38 316 CYS A O 1
ATOM 2397 N N . ASP A 1 317 ? 27.007 -0.340 -17.843 1.00 90.62 317 ASP A N 1
ATOM 2398 C CA . ASP A 1 317 ? 27.092 -1.414 -16.840 1.00 90.62 317 ASP A CA 1
ATOM 2399 C C . ASP A 1 317 ? 28.495 -2.046 -16.836 1.00 90.62 317 ASP A C 1
ATOM 2401 O O . ASP A 1 317 ? 28.773 -3.089 -17.426 1.00 90.62 317 ASP A O 1
ATOM 2405 N N . ILE A 1 318 ? 29.421 -1.355 -16.167 1.00 80.50 318 ILE A N 1
ATOM 2406 C CA . ILE A 1 318 ? 30.861 -1.668 -16.179 1.00 80.50 318 ILE A CA 1
ATOM 2407 C C . ILE A 1 318 ? 31.187 -3.010 -15.495 1.00 80.50 318 ILE A C 1
ATOM 2409 O O . ILE A 1 318 ? 32.236 -3.601 -15.771 1.00 80.50 318 ILE A O 1
ATOM 2413 N N . LEU A 1 319 ? 30.343 -3.470 -14.566 1.00 82.94 319 LEU A N 1
ATOM 2414 C CA . LEU A 1 319 ? 30.582 -4.698 -13.802 1.00 82.94 319 LEU A CA 1
ATOM 2415 C C . LEU A 1 319 ? 29.783 -5.880 -14.348 1.00 82.94 319 LEU A C 1
ATOM 2417 O O . LEU A 1 319 ? 30.345 -6.976 -14.423 1.00 82.94 319 LEU A O 1
ATOM 2421 N N . GLY A 1 320 ? 28.541 -5.644 -14.774 1.00 81.00 320 GLY A N 1
ATOM 2422 C CA . GLY A 1 320 ? 27.642 -6.657 -15.302 1.00 81.00 320 GLY A CA 1
ATOM 2423 C C . GLY A 1 320 ? 27.095 -7.616 -14.235 1.00 81.00 320 GLY A C 1
ATOM 2424 O O . GLY A 1 320 ? 27.756 -7.898 -13.227 1.00 81.00 320 GLY A O 1
ATOM 2425 N N . PRO A 1 321 ? 25.911 -8.205 -14.467 1.00 83.38 321 PRO A N 1
ATOM 2426 C CA . PRO A 1 321 ? 25.403 -9.274 -13.623 1.00 83.38 321 PRO A CA 1
ATOM 2427 C C . PRO A 1 321 ? 26.185 -10.593 -13.820 1.00 83.38 321 PRO A C 1
ATOM 2429 O O . PRO A 1 321 ? 26.766 -10.842 -14.882 1.00 83.38 321 PRO A O 1
ATOM 2432 N N . PRO A 1 322 ? 26.155 -11.504 -12.827 1.00 83.44 322 PRO A N 1
ATOM 2433 C CA . PRO A 1 322 ? 25.526 -11.343 -11.518 1.00 83.44 322 PRO A CA 1
ATOM 2434 C C . PRO A 1 322 ? 26.452 -10.637 -10.515 1.00 83.44 322 PRO A C 1
ATOM 2436 O O . PRO A 1 322 ? 27.622 -11.001 -10.364 1.00 83.44 322 PRO A O 1
ATOM 2439 N N . HIS A 1 323 ? 25.908 -9.689 -9.750 1.00 86.69 323 HIS A N 1
ATOM 2440 C CA . HIS A 1 323 ? 26.637 -9.072 -8.640 1.00 86.69 323 HIS A CA 1
ATOM 2441 C C . HIS A 1 323 ? 26.681 -10.026 -7.433 1.00 86.69 323 HIS A C 1
ATOM 2443 O O . HIS A 1 323 ? 25.626 -10.503 -7.007 1.00 86.69 323 HIS A O 1
ATOM 2449 N N . PRO A 1 324 ? 27.857 -10.302 -6.830 1.00 87.06 324 PRO A N 1
ATOM 2450 C CA . PRO A 1 324 ? 27.983 -11.264 -5.729 1.00 87.06 324 PRO A CA 1
ATOM 2451 C C . PRO A 1 324 ? 27.075 -10.996 -4.520 1.00 87.06 324 PRO A C 1
ATOM 2453 O O . PRO A 1 324 ? 26.688 -11.928 -3.825 1.00 87.06 324 PRO A O 1
ATOM 2456 N N . GLN A 1 325 ? 26.728 -9.734 -4.267 1.00 89.81 325 GLN A N 1
ATOM 2457 C CA . GLN A 1 325 ? 25.864 -9.299 -3.169 1.00 89.81 325 GLN A CA 1
ATOM 2458 C C . GLN A 1 325 ? 24.372 -9.584 -3.416 1.00 89.81 325 GLN A C 1
ATOM 2460 O O . GLN A 1 325 ? 23.596 -9.598 -2.464 1.00 89.81 325 GLN A O 1
ATOM 2465 N N . LEU A 1 326 ? 23.975 -9.813 -4.673 1.00 91.81 326 LEU A N 1
ATOM 2466 C CA . LEU A 1 326 ? 22.614 -10.198 -5.060 1.00 91.81 326 LEU A CA 1
ATOM 2467 C C . LEU A 1 326 ? 22.462 -11.726 -5.169 1.00 91.81 326 LEU A C 1
ATOM 2469 O O . LEU A 1 326 ? 21.355 -12.246 -5.029 1.00 91.81 326 LEU A O 1
ATOM 2473 N N . THR A 1 327 ? 23.568 -12.455 -5.372 1.00 91.69 327 THR A N 1
ATOM 2474 C CA . THR A 1 327 ? 23.568 -13.928 -5.402 1.00 91.69 327 THR A CA 1
ATOM 2475 C C . THR A 1 327 ? 23.296 -14.555 -4.033 1.00 91.69 327 THR A C 1
ATOM 2477 O O . THR A 1 327 ? 23.506 -13.937 -2.992 1.00 91.69 327 THR A O 1
ATOM 2480 N N . ALA A 1 328 ? 22.849 -15.811 -4.047 1.00 95.38 328 ALA A N 1
ATOM 2481 C CA . ALA A 1 328 ? 22.563 -16.583 -2.845 1.00 95.38 328 ALA A CA 1
ATOM 2482 C C . ALA A 1 328 ? 23.783 -16.742 -1.915 1.00 95.38 328 ALA A C 1
ATOM 2484 O O . ALA A 1 328 ? 24.901 -17.004 -2.366 1.00 95.38 328 ALA A O 1
ATOM 2485 N N . ASP A 1 329 ? 23.540 -16.635 -0.608 1.00 94.19 329 ASP A N 1
ATOM 2486 C CA . ASP A 1 329 ? 24.540 -16.834 0.442 1.00 94.19 329 ASP A CA 1
ATOM 2487 C C . ASP A 1 329 ? 24.906 -18.321 0.673 1.00 94.19 329 ASP A C 1
ATOM 2489 O O . ASP A 1 329 ? 24.500 -19.223 -0.065 1.00 94.19 329 ASP A O 1
ATOM 2493 N N . GLU A 1 330 ? 25.686 -18.609 1.723 1.00 94.69 330 GLU A N 1
ATOM 2494 C CA . GLU A 1 330 ? 26.092 -19.983 2.067 1.00 94.69 330 GLU A CA 1
ATOM 2495 C C . GLU A 1 330 ? 24.929 -20.925 2.443 1.00 94.69 330 GLU A C 1
ATOM 2497 O O . GLU A 1 330 ? 25.103 -22.146 2.409 1.00 94.69 330 GLU A O 1
ATOM 2502 N N . ASN A 1 331 ? 23.752 -20.376 2.758 1.00 94.00 331 ASN A N 1
ATOM 2503 C CA . ASN A 1 331 ? 22.524 -21.111 3.060 1.00 94.00 331 ASN A CA 1
ATOM 2504 C C . ASN A 1 331 ? 21.580 -21.204 1.849 1.00 94.00 331 ASN A C 1
ATOM 2506 O O . ASN A 1 331 ? 20.561 -21.892 1.926 1.00 94.00 331 ASN A O 1
ATOM 2510 N N . GLY A 1 332 ? 21.922 -20.563 0.727 1.00 95.56 332 GLY A N 1
ATOM 2511 C CA . GLY A 1 332 ? 21.092 -20.515 -0.472 1.00 95.56 332 GLY A CA 1
ATOM 2512 C C . GLY A 1 332 ? 20.062 -19.381 -0.480 1.00 95.56 332 GLY A C 1
ATOM 2513 O O . GLY A 1 332 ? 19.141 -19.446 -1.286 1.00 95.56 332 GLY A O 1
ATOM 2514 N N . ILE A 1 333 ? 20.196 -18.376 0.393 1.00 97.00 333 ILE A N 1
ATOM 2515 C CA . ILE A 1 333 ? 19.240 -17.266 0.528 1.00 97.00 333 ILE A CA 1
ATOM 2516 C C . ILE A 1 333 ? 19.765 -16.030 -0.213 1.00 97.00 333 ILE A C 1
ATOM 2518 O O . ILE A 1 333 ? 20.882 -15.577 0.044 1.00 97.00 333 ILE A O 1
ATOM 2522 N N . THR A 1 334 ? 18.971 -15.477 -1.129 1.00 97.69 334 THR A N 1
ATOM 2523 C CA . THR A 1 334 ? 19.307 -14.267 -1.902 1.00 97.69 334 THR A CA 1
ATOM 2524 C C . THR A 1 334 ? 18.892 -12.980 -1.179 1.00 97.69 334 THR A C 1
ATOM 2526 O O . THR A 1 334 ? 18.145 -13.001 -0.198 1.00 97.69 334 THR A O 1
ATOM 2529 N N . PHE A 1 335 ? 19.328 -11.823 -1.690 1.00 97.50 335 PHE A N 1
ATOM 2530 C CA . PHE A 1 335 ? 18.764 -10.529 -1.282 1.00 97.50 335 PHE A CA 1
ATOM 2531 C C . PHE A 1 335 ? 17.242 -10.467 -1.506 1.00 97.50 335 PHE A C 1
ATOM 2533 O O . PHE A 1 335 ? 16.504 -9.991 -0.642 1.00 97.50 335 PHE A O 1
ATOM 2540 N N . LEU A 1 336 ? 16.777 -10.991 -2.644 1.00 98.12 336 LEU A N 1
ATOM 2541 C CA . LEU A 1 336 ? 15.373 -10.973 -3.043 1.00 98.12 336 LEU A CA 1
ATOM 2542 C C . LEU A 1 336 ? 14.490 -11.790 -2.082 1.00 98.12 336 LEU A C 1
ATOM 2544 O O . LEU A 1 336 ? 13.413 -11.328 -1.703 1.00 98.12 336 LEU A O 1
ATOM 2548 N N . ASP A 1 337 ? 14.962 -12.952 -1.622 1.00 98.31 337 ASP A N 1
ATOM 2549 C CA . ASP A 1 337 ? 14.267 -13.758 -0.607 1.00 98.31 337 ASP A CA 1
ATOM 2550 C C . ASP A 1 337 ? 14.092 -12.980 0.705 1.00 98.31 337 ASP A C 1
ATOM 2552 O O . ASP A 1 337 ? 13.006 -12.968 1.285 1.00 98.31 337 ASP A O 1
ATOM 2556 N N . ARG A 1 338 ? 15.148 -12.280 1.144 1.00 98.50 338 ARG A N 1
ATOM 2557 C CA . ARG A 1 338 ? 15.173 -11.512 2.399 1.00 98.50 338 ARG A CA 1
ATOM 2558 C C . ARG A 1 338 ? 14.132 -10.391 2.385 1.00 98.50 338 ARG A C 1
ATOM 2560 O O . ARG A 1 338 ? 13.292 -10.334 3.281 1.00 98.50 338 ARG A O 1
ATOM 2567 N N . ILE A 1 339 ? 14.118 -9.541 1.355 1.00 98.44 339 ILE A N 1
ATOM 2568 C CA . ILE A 1 339 ? 13.111 -8.466 1.262 1.00 98.44 339 ILE A CA 1
ATOM 2569 C C . ILE A 1 339 ? 11.685 -9.008 1.092 1.00 98.44 339 ILE A C 1
ATOM 2571 O O . ILE A 1 339 ? 10.750 -8.444 1.664 1.00 98.44 339 ILE A O 1
ATOM 2575 N N . THR A 1 340 ? 11.528 -10.137 0.388 1.00 98.56 340 THR A N 1
ATOM 2576 C CA . THR A 1 340 ? 10.234 -10.813 0.231 1.00 98.56 340 THR A CA 1
ATOM 2577 C C . THR A 1 340 ? 9.705 -11.287 1.585 1.00 98.56 340 THR A C 1
ATOM 2579 O O . THR A 1 340 ? 8.529 -11.083 1.889 1.00 98.56 340 THR A O 1
ATOM 2582 N N . ASP A 1 341 ? 10.547 -11.907 2.416 1.00 98.56 341 ASP A N 1
ATOM 2583 C CA . ASP A 1 341 ? 10.131 -12.425 3.720 1.00 98.56 341 ASP A CA 1
ATOM 2584 C C . ASP A 1 341 ? 9.824 -11.315 4.732 1.00 98.56 341 ASP A C 1
ATOM 2586 O O . ASP A 1 341 ? 8.858 -11.456 5.480 1.00 98.56 341 ASP A O 1
ATOM 2590 N N . PHE A 1 342 ? 10.522 -10.174 4.699 1.00 98.69 342 PHE A N 1
ATOM 2591 C CA . PHE A 1 342 ? 10.096 -8.985 5.452 1.00 98.69 342 PHE A CA 1
ATOM 2592 C C . PHE A 1 342 ? 8.676 -8.554 5.056 1.00 98.69 342 PHE A C 1
ATOM 2594 O O . PHE A 1 342 ? 7.769 -8.583 5.884 1.00 98.69 342 PHE A O 1
ATOM 2601 N N . GLN A 1 343 ? 8.434 -8.264 3.775 1.00 98.44 343 GLN A N 1
ATOM 2602 C CA . GLN A 1 343 ? 7.120 -7.818 3.285 1.00 98.44 343 GLN A CA 1
ATOM 2603 C C . GLN A 1 343 ? 5.998 -8.855 3.496 1.00 98.44 343 GLN A C 1
ATOM 2605 O O . GLN A 1 343 ? 4.823 -8.502 3.665 1.00 98.44 343 GLN A O 1
ATOM 2610 N N . ARG A 1 344 ? 6.348 -10.147 3.495 1.00 98.12 344 ARG A N 1
ATOM 2611 C CA . ARG A 1 344 ? 5.429 -11.259 3.756 1.00 98.12 344 ARG A CA 1
ATOM 2612 C C . ARG A 1 344 ? 5.094 -11.415 5.241 1.00 98.12 344 ARG A C 1
ATOM 2614 O O . ARG A 1 344 ? 3.947 -11.736 5.554 1.00 98.12 344 ARG A O 1
ATOM 2621 N N . PHE A 1 345 ? 6.062 -11.210 6.132 1.00 98.50 345 PHE A N 1
ATOM 2622 C CA . PHE A 1 345 ? 5.915 -11.401 7.578 1.00 98.50 345 PHE A CA 1
ATOM 2623 C C . PHE A 1 345 ? 5.648 -10.111 8.368 1.00 98.50 345 PHE A C 1
ATOM 2625 O O . PHE A 1 345 ? 5.368 -10.196 9.563 1.00 98.50 345 PHE A O 1
ATOM 2632 N N . SER A 1 346 ? 5.664 -8.945 7.723 1.00 98.00 346 SER A N 1
ATOM 2633 C CA . SER A 1 346 ? 5.189 -7.682 8.291 1.00 98.00 346 SER A CA 1
ATOM 2634 C C . SER A 1 346 ? 3.676 -7.660 8.507 1.00 98.00 346 SER A C 1
ATOM 2636 O O . SER A 1 346 ? 2.887 -7.984 7.613 1.00 98.00 346 SER A O 1
ATOM 2638 N N . ALA A 1 347 ? 3.266 -7.156 9.664 1.00 97.12 347 ALA A N 1
ATOM 2639 C CA . ALA A 1 347 ? 1.898 -6.811 9.995 1.00 97.12 347 ALA A CA 1
ATOM 2640 C C . ALA A 1 347 ? 1.405 -5.605 9.169 1.00 97.12 347 ALA A C 1
ATOM 2642 O O . ALA A 1 347 ? 2.174 -4.679 8.883 1.00 97.12 347 ALA A O 1
ATOM 2643 N N . PRO A 1 348 ? 0.119 -5.584 8.774 1.00 96.31 348 PRO A N 1
ATOM 2644 C CA . PRO A 1 348 ? -0.505 -4.376 8.250 1.00 96.31 348 PRO A CA 1
ATOM 2645 C C . PRO A 1 348 ? -0.639 -3.322 9.365 1.00 96.31 348 PRO A C 1
ATOM 2647 O O . PRO A 1 348 ? -0.613 -3.682 10.541 1.00 96.31 348 PRO A O 1
ATOM 2650 N N . PRO A 1 349 ? -0.856 -2.039 9.020 1.00 95.69 349 PRO A N 1
ATOM 2651 C CA . PRO A 1 349 ? -1.323 -1.041 9.978 1.00 95.69 349 PRO A CA 1
ATOM 2652 C C . PRO A 1 349 ? -2.510 -1.560 10.819 1.00 95.69 349 PRO A C 1
ATOM 2654 O O . PRO A 1 349 ? -3.436 -2.145 10.240 1.00 95.69 349 PRO A O 1
ATOM 2657 N N . PRO A 1 350 ? -2.493 -1.372 12.152 1.00 94.69 350 PRO A N 1
ATOM 2658 C CA . PRO A 1 350 ? -3.520 -1.893 13.048 1.00 94.69 350 PRO A CA 1
ATOM 2659 C C . PRO A 1 350 ? -4.861 -1.169 12.873 1.00 94.69 350 PRO A C 1
ATOM 2661 O O . PRO A 1 350 ? -4.931 -0.076 12.305 1.00 94.69 350 PRO A O 1
ATOM 2664 N N . GLN A 1 351 ? -5.933 -1.790 13.377 1.00 95.06 351 GLN A N 1
ATOM 2665 C CA . GLN A 1 351 ? -7.239 -1.141 13.499 1.00 95.06 351 GLN A CA 1
ATOM 2666 C C . GLN A 1 351 ? -7.709 -1.131 14.952 1.00 95.06 351 GLN A C 1
ATOM 2668 O O . GLN A 1 351 ? -7.854 -2.199 15.556 1.00 95.06 351 GLN A O 1
ATOM 2673 N N . TRP A 1 352 ? -8.054 0.046 15.475 1.00 94.12 352 TRP A N 1
ATOM 2674 C CA . TRP A 1 352 ? -8.737 0.172 16.758 1.00 94.12 352 TRP A CA 1
ATOM 2675 C C . TRP A 1 352 ? -9.741 1.345 16.784 1.00 94.12 352 TRP A C 1
ATOM 2677 O O . TRP A 1 352 ? -9.395 2.441 16.343 1.00 94.12 352 TRP A O 1
ATOM 2687 N N . PRO A 1 353 ? -10.976 1.146 17.289 1.00 93.38 353 PRO A N 1
ATOM 2688 C CA . PRO A 1 353 ? -11.557 -0.130 17.710 1.00 93.38 353 PRO A CA 1
ATOM 2689 C C . PRO A 1 353 ? -11.822 -1.058 16.512 1.00 93.38 353 PRO A C 1
ATOM 2691 O O . PRO A 1 353 ? -12.051 -0.627 15.384 1.00 93.38 353 PRO A O 1
ATOM 2694 N N . LYS A 1 354 ? -11.780 -2.372 16.756 1.00 92.06 354 LYS A N 1
ATOM 2695 C CA . LYS A 1 354 ? -11.845 -3.396 15.693 1.00 92.06 354 LYS A CA 1
ATOM 2696 C C . LYS A 1 354 ? -13.225 -3.558 15.049 1.00 92.06 354 LYS A C 1
ATOM 2698 O O . LYS A 1 354 ? -13.314 -4.135 13.967 1.00 92.06 354 LYS A O 1
ATOM 2703 N N . ASP A 1 355 ? -14.294 -3.109 15.699 1.00 93.62 355 ASP A N 1
ATOM 2704 C CA . ASP A 1 355 ? -15.675 -3.134 15.205 1.00 93.62 355 ASP A CA 1
ATOM 2705 C C . ASP A 1 355 ? -16.554 -2.148 16.000 1.00 93.62 355 ASP A C 1
ATOM 2707 O O . ASP A 1 355 ? -16.153 -1.666 17.060 1.00 93.62 355 ASP A O 1
ATOM 2711 N N . GLY A 1 356 ? -17.760 -1.866 15.491 1.00 93.88 356 GLY A N 1
ATOM 2712 C CA . GLY A 1 356 ? -18.827 -1.190 16.242 1.00 93.88 356 GLY A CA 1
ATOM 2713 C C . GLY A 1 356 ? -18.973 0.319 16.025 1.00 93.88 356 GLY A C 1
ATOM 2714 O O . GLY A 1 356 ? -19.901 0.899 16.582 1.00 93.88 356 GLY A O 1
ATOM 2715 N N . MET A 1 357 ? -18.114 0.945 15.217 1.00 96.69 357 MET A N 1
ATOM 2716 C CA . MET A 1 357 ? -18.191 2.381 14.909 1.00 96.69 357 MET A CA 1
ATOM 2717 C C . MET A 1 357 ? -19.374 2.709 13.989 1.00 96.69 357 MET A C 1
ATOM 2719 O O . MET A 1 357 ? -19.561 2.059 12.955 1.00 96.69 357 MET A O 1
ATOM 2723 N N . THR A 1 358 ? -20.109 3.788 14.273 1.00 97.88 358 THR A N 1
ATOM 2724 C CA . THR A 1 358 ? -21.204 4.272 13.409 1.00 97.88 358 THR A CA 1
ATOM 2725 C C . THR A 1 358 ? -20.699 4.645 12.008 1.00 97.88 358 THR A C 1
ATOM 2727 O O . THR A 1 358 ? -21.427 4.527 11.019 1.00 97.88 358 THR A O 1
ATOM 2730 N N . GLY A 1 359 ? -19.434 5.061 11.892 1.00 98.12 359 GLY A N 1
ATOM 2731 C CA . GLY A 1 359 ? -18.795 5.343 10.607 1.00 98.12 359 GLY A CA 1
ATOM 2732 C C . GLY A 1 359 ? -18.688 4.137 9.664 1.00 98.12 359 GLY A C 1
ATOM 2733 O O . GLY A 1 359 ? -18.830 4.317 8.454 1.00 98.12 359 GLY A O 1
ATOM 2734 N N . GLU A 1 360 ? -18.524 2.912 10.184 1.00 98.31 360 GLU A N 1
ATOM 2735 C CA . GLU A 1 360 ? -18.478 1.686 9.365 1.00 98.31 360 GLU A CA 1
ATOM 2736 C C . GLU A 1 360 ? -19.862 1.385 8.757 1.00 98.31 360 GLU A C 1
ATOM 2738 O O . GLU A 1 360 ? -19.984 1.104 7.560 1.00 98.31 360 GLU A O 1
ATOM 2743 N N . ASP A 1 361 ? -20.932 1.552 9.542 1.00 98.38 361 ASP A N 1
ATOM 2744 C CA . ASP A 1 361 ? -22.316 1.436 9.061 1.00 98.38 361 ASP A CA 1
ATOM 2745 C C . ASP A 1 361 ? -22.629 2.478 7.970 1.00 98.38 361 ASP A C 1
ATOM 2747 O O . ASP A 1 361 ? -23.268 2.159 6.959 1.00 98.38 361 ASP A O 1
ATOM 2751 N N . ILE A 1 362 ? -22.148 3.719 8.126 1.00 98.62 362 ILE A N 1
ATOM 2752 C CA . ILE A 1 362 ? -22.281 4.777 7.111 1.00 98.62 362 ILE A CA 1
ATOM 2753 C C . ILE A 1 362 ? -21.520 4.397 5.832 1.00 98.62 362 ILE A C 1
ATOM 2755 O O . ILE A 1 362 ? -22.091 4.480 4.741 1.00 98.62 362 ILE A O 1
ATOM 2759 N N . PHE A 1 363 ? -20.270 3.939 5.958 1.00 98.44 363 PHE A N 1
ATOM 2760 C CA . PHE A 1 363 ? -19.406 3.499 4.856 1.00 98.44 363 PHE A CA 1
ATOM 2761 C C . PHE A 1 363 ? -20.060 2.394 4.009 1.00 98.44 363 PHE A C 1
ATOM 2763 O O . PHE A 1 363 ? -20.062 2.449 2.772 1.00 98.44 363 PHE A O 1
ATOM 2770 N N . ILE A 1 364 ? -20.681 1.414 4.671 1.00 96.88 364 ILE A N 1
ATOM 2771 C CA . ILE A 1 364 ? -21.438 0.335 4.026 1.00 96.88 364 ILE A CA 1
ATOM 2772 C C . ILE A 1 364 ? -22.725 0.877 3.381 1.00 96.88 364 ILE A C 1
ATOM 2774 O O . ILE A 1 364 ? -23.036 0.534 2.237 1.00 96.88 364 ILE A O 1
ATOM 2778 N N . ALA A 1 365 ? -23.472 1.745 4.071 1.00 96.31 365 ALA A N 1
ATOM 2779 C CA . ALA A 1 365 ? -24.745 2.270 3.579 1.00 96.31 365 ALA A CA 1
ATOM 2780 C C . ALA A 1 365 ? -24.591 3.082 2.277 1.00 96.31 365 ALA A C 1
ATOM 2782 O O . ALA A 1 365 ? -25.291 2.806 1.290 1.00 96.31 365 ALA A O 1
ATOM 2783 N N . VAL A 1 366 ? -23.650 4.037 2.238 1.00 95.88 366 VAL A N 1
ATOM 2784 C CA . VAL A 1 366 ? -23.400 4.869 1.041 1.00 95.88 366 VAL A CA 1
ATOM 2785 C C . VAL A 1 366 ? -22.830 4.062 -0.129 1.00 95.88 366 VAL A C 1
ATOM 2787 O O . VAL A 1 366 ? -23.055 4.424 -1.282 1.00 95.88 366 VAL A O 1
ATOM 2790 N N . GLY A 1 367 ? -22.215 2.907 0.146 1.00 95.19 367 GLY A N 1
ATOM 2791 C CA . GLY A 1 367 ? -21.708 1.976 -0.865 1.00 95.19 367 GLY A CA 1
ATOM 2792 C C . GLY A 1 367 ? -20.208 2.089 -1.126 1.00 95.19 367 GLY A C 1
ATOM 2793 O O . GLY A 1 367 ? -19.758 1.685 -2.195 1.00 95.19 367 GLY A O 1
ATOM 2794 N N . CYS A 1 368 ? -19.415 2.618 -0.188 1.00 96.88 368 CYS A N 1
ATOM 2795 C CA . CYS A 1 368 ? -17.953 2.535 -0.288 1.00 96.88 368 CYS A CA 1
ATOM 2796 C C . CYS A 1 368 ? -17.504 1.064 -0.270 1.00 96.88 368 CYS A C 1
ATOM 2798 O O . CYS A 1 368 ? -16.669 0.652 -1.073 1.00 96.88 368 CYS A O 1
ATOM 2800 N N . ALA A 1 369 ? -18.154 0.253 0.573 1.00 95.12 369 ALA A N 1
ATOM 2801 C CA . ALA A 1 369 ? -17.928 -1.186 0.708 1.00 95.12 369 ALA A CA 1
ATOM 2802 C C . ALA A 1 369 ? -18.239 -2.027 -0.551 1.00 95.12 369 ALA A C 1
ATOM 2804 O O . ALA A 1 369 ? -18.012 -3.236 -0.532 1.00 95.12 369 ALA A O 1
ATOM 2805 N N . ASP A 1 370 ? -18.756 -1.436 -1.637 1.00 92.25 370 ASP A N 1
ATOM 2806 C CA . ASP A 1 370 ? -18.964 -2.170 -2.889 1.00 92.25 370 ASP A CA 1
ATOM 2807 C C . ASP A 1 370 ? -17.647 -2.484 -3.622 1.00 92.25 370 ASP A C 1
ATOM 2809 O O . ASP A 1 370 ? -17.545 -3.586 -4.175 1.00 92.25 370 ASP A O 1
ATOM 2813 N N . CYS A 1 371 ? -16.658 -1.577 -3.542 1.00 95.00 371 CYS A N 1
ATOM 2814 C CA . CYS A 1 371 ? -15.259 -1.790 -3.954 1.00 95.00 371 CYS A CA 1
ATOM 2815 C C . CYS A 1 371 ? -14.340 -1.989 -2.735 1.00 95.00 371 CYS A C 1
ATOM 2817 O O . CYS A 1 371 ? -13.480 -2.861 -2.722 1.00 95.00 371 CYS A O 1
ATOM 2819 N N . HIS A 1 372 ? -14.521 -1.204 -1.669 1.00 97.19 372 HIS A N 1
ATOM 2820 C CA . HIS A 1 372 ? -13.704 -1.284 -0.455 1.00 97.19 372 HIS A CA 1
ATOM 2821 C C . HIS A 1 372 ? -14.213 -2.368 0.507 1.00 97.19 372 HIS A C 1
ATOM 2823 O O . HIS A 1 372 ? -14.659 -2.088 1.621 1.00 97.19 372 HIS A O 1
ATOM 2829 N N . ILE A 1 373 ? -14.194 -3.620 0.050 1.00 95.69 373 ILE A N 1
ATOM 2830 C CA . ILE A 1 373 ? -14.799 -4.754 0.759 1.00 95.69 373 ILE A CA 1
ATOM 2831 C C . ILE A 1 373 ? -14.130 -4.965 2.129 1.00 95.69 373 ILE A C 1
ATOM 2833 O O . ILE A 1 373 ? -12.910 -5.147 2.166 1.00 95.69 373 ILE A O 1
ATOM 2837 N N . PRO A 1 374 ? -14.893 -4.960 3.247 1.00 96.50 374 PRO A N 1
ATOM 2838 C CA . PRO A 1 374 ? -14.321 -4.887 4.588 1.00 96.50 374 PRO A CA 1
ATOM 2839 C C . PRO A 1 374 ? -13.306 -5.966 4.937 1.00 96.50 374 PRO A C 1
ATOM 2841 O O . PRO A 1 374 ? -12.254 -5.630 5.469 1.00 96.50 374 PRO A O 1
ATOM 2844 N N . SER A 1 375 ? -13.597 -7.243 4.661 1.00 97.31 375 SER A N 1
ATOM 2845 C CA . SER A 1 375 ? -12.797 -8.353 5.183 1.00 97.31 375 SER A CA 1
ATOM 2846 C C . SER A 1 375 ? -12.676 -9.563 4.260 1.00 97.31 375 SER A C 1
ATOM 2848 O O . SER A 1 375 ? -13.548 -9.843 3.438 1.00 97.31 375 SER A O 1
ATOM 2850 N N . PHE A 1 376 ? -11.584 -10.304 4.458 1.00 98.25 376 PHE A N 1
ATOM 2851 C CA . PHE A 1 376 ? -11.277 -11.580 3.807 1.00 98.25 376 PHE A CA 1
ATOM 2852 C C . PHE A 1 376 ? -10.817 -12.599 4.848 1.00 98.25 376 PHE A C 1
ATOM 2854 O O . PHE A 1 376 ? -10.417 -12.242 5.957 1.00 98.25 376 PHE A O 1
ATOM 2861 N N . THR A 1 377 ? -10.846 -13.882 4.488 1.00 98.44 377 THR A N 1
ATOM 2862 C CA . THR A 1 377 ? -10.156 -14.935 5.249 1.00 98.44 377 THR A CA 1
ATOM 2863 C C . THR A 1 377 ? -9.071 -15.545 4.375 1.00 98.44 377 THR A C 1
ATOM 2865 O O . THR A 1 377 ? -9.370 -16.011 3.273 1.00 98.44 377 THR A O 1
ATOM 2868 N N . THR A 1 378 ? -7.824 -15.550 4.841 1.00 98.50 378 THR A N 1
ATOM 2869 C CA . THR A 1 378 ? -6.707 -16.142 4.095 1.00 98.50 378 THR A CA 1
ATOM 2870 C C . THR A 1 378 ? -6.866 -17.657 3.940 1.00 98.50 378 THR A C 1
ATOM 2872 O O . THR A 1 378 ? -7.603 -18.318 4.680 1.00 98.50 378 THR A O 1
ATOM 2875 N N . ALA A 1 379 ? -6.198 -18.229 2.938 1.00 97.69 379 ALA A N 1
ATOM 2876 C CA . ALA A 1 379 ? -6.299 -19.643 2.619 1.00 97.69 379 ALA A CA 1
ATOM 2877 C C . ALA A 1 379 ? -5.820 -20.529 3.781 1.00 97.69 379 ALA A C 1
ATOM 2879 O O . ALA A 1 379 ? -4.862 -20.218 4.487 1.00 97.69 379 ALA A O 1
ATOM 2880 N N . ASN A 1 380 ? -6.449 -21.695 3.931 1.00 96.56 380 ASN A N 1
ATOM 2881 C CA . ASN A 1 380 ? -5.968 -22.763 4.810 1.00 96.56 380 ASN A CA 1
ATOM 2882 C C . ASN A 1 380 ? -5.076 -23.753 4.042 1.00 96.56 380 ASN A C 1
ATOM 2884 O O . ASN A 1 380 ? -5.257 -24.967 4.145 1.00 96.56 380 ASN A O 1
ATOM 2888 N N . ASP A 1 381 ? -4.196 -23.241 3.183 1.00 94.94 381 ASP A N 1
ATOM 2889 C CA . ASP A 1 381 ? -3.326 -24.077 2.359 1.00 94.94 381 ASP A CA 1
ATOM 2890 C C . ASP A 1 381 ? -2.074 -24.469 3.162 1.00 94.94 381 ASP A C 1
ATOM 2892 O O . ASP A 1 381 ? -1.365 -23.572 3.614 1.00 94.94 381 ASP A O 1
ATOM 2896 N N . PRO A 1 382 ? -1.761 -25.765 3.359 1.00 94.00 382 PRO A N 1
ATOM 2897 C CA . PRO A 1 382 ? -0.531 -26.191 4.025 1.00 94.00 382 PRO A CA 1
ATOM 2898 C C . PRO A 1 382 ? 0.769 -25.725 3.352 1.00 94.00 382 PRO A C 1
ATOM 2900 O O . PRO A 1 382 ? 1.809 -25.793 4.001 1.00 94.00 382 PRO A O 1
ATOM 2903 N N . ALA A 1 383 ? 0.728 -25.279 2.090 1.00 92.75 383 ALA A N 1
ATOM 2904 C CA . ALA A 1 383 ? 1.859 -24.646 1.410 1.00 92.75 383 ALA A CA 1
ATOM 2905 C C . ALA A 1 383 ? 2.144 -23.213 1.905 1.00 92.75 383 ALA A C 1
ATOM 2907 O O . ALA A 1 383 ? 3.240 -22.707 1.688 1.00 92.75 383 ALA A O 1
ATOM 2908 N N . LEU A 1 384 ? 1.186 -22.567 2.581 1.00 95.19 384 LEU A N 1
ATOM 2909 C CA . LEU A 1 384 ? 1.403 -21.294 3.263 1.00 95.19 384 LEU A CA 1
ATOM 2910 C C . LEU A 1 384 ? 1.976 -21.505 4.667 1.00 95.19 384 LEU A C 1
ATOM 2912 O O . LEU A 1 384 ? 1.597 -22.431 5.396 1.00 95.19 384 LEU A O 1
ATOM 2916 N N . GLU A 1 385 ? 2.826 -20.563 5.062 1.00 95.06 385 GLU A N 1
ATOM 2917 C CA . GLU A 1 385 ? 3.371 -20.417 6.411 1.00 95.06 385 GLU A CA 1
ATOM 2918 C C . GLU A 1 385 ? 2.254 -20.282 7.456 1.00 95.06 385 GLU A C 1
ATOM 2920 O O . GLU A 1 385 ? 1.236 -19.633 7.216 1.00 95.06 385 GLU A O 1
ATOM 2925 N N . GLU A 1 386 ? 2.423 -20.892 8.633 1.00 94.88 386 GLU A N 1
ATOM 2926 C CA . GLU A 1 386 ? 1.326 -21.049 9.602 1.00 94.88 386 GLU A CA 1
ATOM 2927 C C . GLU A 1 386 ? 0.696 -19.729 10.064 1.00 94.88 386 GLU A C 1
ATOM 2929 O O . GLU A 1 386 ? -0.532 -19.631 10.097 1.00 94.88 386 GLU A O 1
ATOM 2934 N N . ALA A 1 387 ? 1.515 -18.703 10.312 1.00 95.81 387 ALA A N 1
ATOM 2935 C CA . ALA A 1 387 ? 1.063 -17.362 10.687 1.00 95.81 387 ALA A CA 1
ATOM 2936 C C . ALA A 1 387 ? 0.170 -16.689 9.622 1.00 95.81 387 ALA A C 1
ATOM 2938 O O . ALA A 1 387 ? -0.626 -15.814 9.950 1.00 95.81 387 ALA A O 1
ATOM 2939 N N . LEU A 1 388 ? 0.238 -17.121 8.356 1.00 97.69 388 LEU A N 1
ATOM 2940 C CA . LEU A 1 388 ? -0.564 -16.576 7.255 1.00 97.69 388 LEU A CA 1
ATOM 2941 C C . LEU A 1 388 ? -1.873 -17.342 7.008 1.00 97.69 388 LEU A C 1
ATOM 2943 O O . LEU A 1 388 ? -2.686 -16.883 6.207 1.00 97.69 388 LEU A O 1
ATOM 2947 N N . ARG A 1 389 ? -2.115 -18.494 7.653 1.00 97.31 389 ARG A N 1
ATOM 2948 C CA . ARG A 1 389 ? -3.280 -19.364 7.372 1.00 97.31 389 ARG A CA 1
ATOM 2949 C C . ARG A 1 389 ? -4.498 -19.038 8.236 1.00 97.31 389 ARG A C 1
ATOM 2951 O O . ARG A 1 389 ? -4.372 -18.884 9.445 1.00 97.31 389 ARG A O 1
ATOM 2958 N N . ASN A 1 390 ? -5.695 -19.072 7.642 1.00 97.31 390 ASN A N 1
ATOM 2959 C CA . ASN A 1 390 ? -6.992 -18.809 8.301 1.00 97.31 390 ASN A CA 1
ATOM 2960 C C . ASN A 1 390 ? -7.106 -17.444 9.010 1.00 97.31 390 ASN A C 1
ATOM 2962 O O . ASN A 1 390 ? -7.942 -17.285 9.902 1.00 97.31 390 ASN A O 1
ATOM 2966 N N . GLN A 1 391 ? -6.289 -16.466 8.632 1.00 97.44 391 GLN A N 1
ATOM 2967 C CA . GLN A 1 391 ? -6.321 -15.136 9.223 1.00 97.44 391 GLN A CA 1
ATOM 2968 C C . GLN A 1 391 ? -7.522 -14.367 8.679 1.00 97.44 391 GLN A C 1
ATOM 2970 O O . GLN A 1 391 ? -7.737 -14.315 7.465 1.00 97.44 391 GLN A O 1
ATOM 2975 N N . VAL A 1 392 ? -8.313 -13.770 9.571 1.00 97.25 392 VAL A N 1
ATOM 2976 C CA . VAL A 1 392 ? -9.361 -12.818 9.187 1.00 97.25 392 VAL A CA 1
ATOM 2977 C C . VAL A 1 392 ? -8.728 -11.438 9.146 1.00 97.25 392 VAL A C 1
ATOM 2979 O O . VAL A 1 392 ? -8.287 -10.929 10.171 1.00 97.25 392 VAL A O 1
ATOM 2982 N N . ILE A 1 393 ? -8.686 -10.843 7.960 1.00 97.50 393 ILE A N 1
ATOM 2983 C CA . ILE A 1 393 ? -8.036 -9.554 7.717 1.00 97.50 393 ILE A CA 1
ATOM 2984 C C . ILE A 1 393 ? -9.059 -8.524 7.258 1.00 97.50 393 ILE A C 1
ATOM 2986 O O . ILE A 1 393 ? -10.034 -8.881 6.593 1.00 97.50 393 ILE A O 1
ATOM 2990 N N . LYS A 1 394 ? -8.827 -7.249 7.588 1.00 97.56 394 LYS A N 1
ATOM 2991 C CA . LYS A 1 394 ? -9.729 -6.137 7.259 1.00 97.56 394 LYS A CA 1
ATOM 2992 C C . LYS A 1 394 ? -9.086 -5.069 6.351 1.00 97.56 394 LYS A C 1
ATOM 2994 O O . LYS A 1 394 ? -8.780 -3.984 6.835 1.00 97.56 394 LYS A O 1
ATOM 2999 N N . PRO A 1 395 ? -8.808 -5.350 5.063 1.00 97.75 395 PRO A N 1
ATOM 3000 C CA . PRO A 1 395 ? -8.116 -4.407 4.178 1.00 97.75 395 PRO A CA 1
ATOM 3001 C C . PRO A 1 395 ? -9.004 -3.286 3.620 1.00 97.75 395 PRO A C 1
ATOM 3003 O O . PRO A 1 395 ? -8.465 -2.315 3.085 1.00 97.75 395 PRO A O 1
ATOM 3006 N N . TYR A 1 396 ? -10.336 -3.424 3.689 1.00 98.19 396 TYR A N 1
ATOM 3007 C CA . TYR A 1 396 ? -11.297 -2.523 3.036 1.00 98.19 396 TYR A CA 1
ATOM 3008 C C . TYR A 1 396 ? -10.940 -2.284 1.551 1.00 98.19 396 TYR A C 1
ATOM 3010 O O . TYR A 1 396 ? -10.737 -1.158 1.100 1.00 98.19 396 TYR A O 1
ATOM 3018 N N . SER A 1 397 ? -10.807 -3.374 0.788 1.00 98.06 397 SER A N 1
ATOM 3019 C CA . SER A 1 397 ? -10.415 -3.396 -0.631 1.00 98.06 397 SER A CA 1
ATOM 3020 C C . SER A 1 397 ? -10.798 -4.730 -1.269 1.00 98.06 397 SER A C 1
ATOM 3022 O O . SER A 1 397 ? -10.532 -5.776 -0.690 1.00 98.06 397 SER A O 1
ATOM 3024 N N . ASP A 1 398 ? -11.379 -4.713 -2.468 1.00 96.88 398 ASP A N 1
ATOM 3025 C CA . ASP A 1 398 ? -11.609 -5.907 -3.291 1.00 96.88 398 ASP A CA 1
ATOM 3026 C C . ASP A 1 398 ? -10.380 -6.333 -4.116 1.00 96.88 398 ASP A C 1
ATOM 3028 O O . ASP A 1 398 ? -10.392 -7.409 -4.712 1.00 96.88 398 ASP A O 1
ATOM 3032 N N . PHE A 1 399 ? -9.323 -5.511 -4.123 1.00 97.94 399 PHE A N 1
ATOM 3033 C CA . PHE A 1 399 ? -8.107 -5.630 -4.934 1.00 97.94 399 PHE A CA 1
ATOM 3034 C C . PHE A 1 399 ? -8.338 -5.706 -6.457 1.00 97.94 399 PHE A C 1
ATOM 3036 O O . PHE A 1 399 ? -7.411 -6.053 -7.190 1.00 97.94 399 PHE A O 1
ATOM 3043 N N . LEU A 1 400 ? -9.527 -5.342 -6.946 1.00 97.00 400 LEU A N 1
ATOM 3044 C CA . LEU A 1 400 ? -9.879 -5.347 -8.367 1.00 97.00 400 LEU A CA 1
ATOM 3045 C C . LEU A 1 400 ? -9.557 -4.005 -9.034 1.00 97.00 400 LEU A C 1
ATOM 3047 O O . LEU A 1 400 ? -9.348 -2.990 -8.366 1.00 97.00 400 LEU A O 1
ATOM 3051 N N . LEU A 1 401 ? -9.522 -4.007 -10.368 1.00 97.25 401 LEU A N 1
ATOM 3052 C CA . LEU A 1 401 ? -9.436 -2.797 -11.185 1.00 97.25 401 LEU A CA 1
ATOM 3053 C C . LEU A 1 401 ? -10.808 -2.130 -11.308 1.00 97.25 401 LEU A C 1
ATOM 3055 O O . LEU A 1 401 ? -11.805 -2.803 -11.568 1.00 97.25 401 LEU A O 1
ATOM 3059 N N . HIS A 1 402 ? -10.840 -0.806 -11.180 1.00 96.00 402 HIS A N 1
ATOM 3060 C CA . HIS A 1 402 ? -12.029 0.023 -11.380 1.00 96.00 402 HIS A CA 1
ATOM 3061 C C . HIS A 1 402 ? -11.676 1.241 -12.235 1.00 96.00 402 HIS A C 1
ATOM 3063 O O . HIS A 1 402 ? -10.696 1.924 -11.939 1.00 96.00 402 HIS A O 1
ATOM 3069 N N . ASP A 1 403 ? -12.468 1.534 -13.271 1.00 95.31 403 ASP A N 1
ATOM 3070 C CA . ASP A 1 403 ? -12.334 2.770 -14.054 1.00 95.31 403 ASP A CA 1
ATOM 3071 C C . ASP A 1 403 ? -12.727 3.982 -13.195 1.00 95.31 403 ASP A C 1
ATOM 3073 O O . ASP A 1 403 ? -13.890 4.148 -12.820 1.00 95.31 403 ASP A O 1
ATOM 3077 N N . MET A 1 404 ? -11.751 4.836 -12.885 1.00 96.19 404 MET A N 1
ATOM 3078 C CA . MET A 1 404 ? -11.948 6.071 -12.116 1.00 96.19 404 MET A CA 1
ATOM 3079 C C . MET A 1 404 ? -12.192 7.292 -13.025 1.00 96.19 404 MET A C 1
ATOM 3081 O O . MET A 1 404 ? -12.236 8.439 -12.564 1.00 96.19 404 MET A O 1
ATOM 3085 N N . GLY A 1 405 ? -12.385 7.065 -14.328 1.00 94.62 405 GLY A N 1
ATOM 3086 C CA . GLY A 1 405 ? -12.711 8.069 -15.330 1.00 94.62 405 GLY A CA 1
ATOM 3087 C C . GLY A 1 405 ? -11.673 9.185 -15.391 1.00 94.62 405 GLY A C 1
ATOM 3088 O O . GLY A 1 405 ? -10.468 8.950 -15.405 1.00 94.62 405 GLY A O 1
ATOM 3089 N N . MET A 1 406 ? -12.137 10.437 -15.383 1.00 94.88 406 MET A N 1
ATOM 3090 C CA . MET A 1 406 ? -11.256 11.614 -15.416 1.00 94.88 406 MET A CA 1
ATOM 3091 C C . MET A 1 406 ? -10.358 11.793 -14.173 1.00 94.88 406 MET A C 1
ATOM 3093 O O . MET A 1 406 ? -9.478 12.650 -14.203 1.00 94.88 406 MET A O 1
ATOM 3097 N N . ALA A 1 407 ? -10.562 11.024 -13.097 1.00 95.75 407 ALA A N 1
ATOM 3098 C CA . ALA A 1 407 ? -9.663 10.988 -11.938 1.00 95.75 407 ALA A CA 1
ATOM 3099 C C . ALA A 1 407 ? -8.748 9.747 -11.919 1.00 95.75 407 ALA A C 1
ATOM 3101 O O . ALA A 1 407 ? -7.978 9.577 -10.974 1.00 95.75 407 ALA A O 1
ATOM 3102 N N . GLY A 1 408 ? -8.834 8.878 -12.930 1.00 96.19 408 GLY A N 1
ATOM 3103 C CA . GLY A 1 408 ? -8.025 7.669 -13.051 1.00 96.19 408 GLY A CA 1
ATOM 3104 C C . GLY A 1 408 ? -6.619 7.890 -13.597 1.00 96.19 408 GLY A C 1
ATOM 3105 O O . GLY A 1 408 ? -6.247 8.991 -13.998 1.00 96.19 408 GLY A O 1
ATOM 3106 N N . ASP A 1 409 ? -5.848 6.805 -13.602 1.00 96.81 409 ASP A N 1
ATOM 3107 C CA . ASP A 1 409 ? -4.462 6.766 -14.071 1.00 96.81 409 ASP A CA 1
ATOM 3108 C C . ASP A 1 409 ? -4.421 6.518 -15.598 1.00 96.81 409 ASP A C 1
ATOM 3110 O O . ASP A 1 409 ? -4.814 5.426 -16.035 1.00 96.81 409 ASP A O 1
ATOM 3114 N N . PRO A 1 410 ? -3.943 7.473 -16.423 1.00 96.38 410 PRO A N 1
ATOM 3115 C CA . PRO A 1 410 ? -3.929 7.377 -17.884 1.00 96.38 410 PRO A CA 1
ATOM 3116 C C . PRO A 1 410 ? -2.907 6.378 -18.458 1.00 96.38 410 PRO A C 1
ATOM 3118 O O . PRO A 1 410 ? -2.853 6.218 -19.673 1.00 96.38 410 PRO A O 1
ATOM 3121 N N . ILE A 1 411 ? -2.102 5.701 -17.636 1.00 97.56 411 ILE A N 1
ATOM 3122 C CA . ILE A 1 411 ? -1.114 4.706 -18.078 1.00 97.56 411 ILE A CA 1
ATOM 3123 C C . ILE A 1 411 ? -1.757 3.316 -18.121 1.00 97.56 411 ILE A C 1
ATOM 3125 O O . ILE A 1 411 ? -2.142 2.787 -17.078 1.00 97.56 411 ILE A O 1
ATOM 3129 N N . ALA A 1 412 ? -1.831 2.669 -19.285 1.00 96.75 412 ALA A N 1
ATOM 3130 C CA . ALA A 1 412 ? -2.171 1.242 -19.337 1.00 96.75 412 ALA A CA 1
ATOM 3131 C C . ALA A 1 412 ? -0.947 0.389 -18.949 1.00 96.75 412 ALA A C 1
ATOM 3133 O O . ALA A 1 412 ? 0.188 0.733 -19.279 1.00 96.75 412 ALA A O 1
ATOM 3134 N N . GLN A 1 413 ? -1.149 -0.725 -18.240 1.00 95.00 413 GLN A N 1
ATOM 3135 C CA . GLN A 1 413 ? -0.051 -1.598 -17.801 1.00 95.00 413 GLN A CA 1
ATOM 3136 C C . GLN A 1 413 ? -0.541 -3.019 -17.517 1.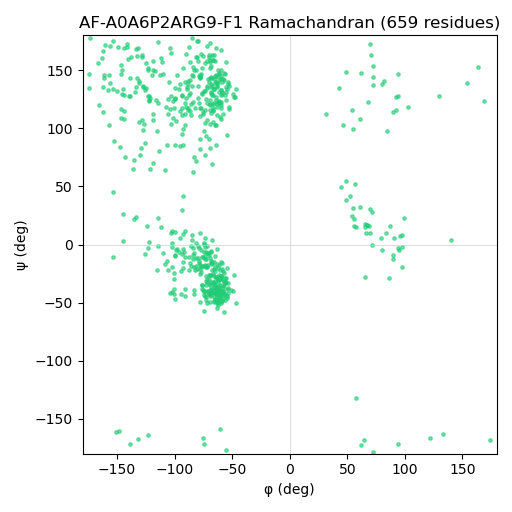00 95.00 413 GLN A C 1
ATOM 3138 O O . GLN A 1 413 ? -1.505 -3.195 -16.780 1.00 95.00 413 GLN A O 1
ATOM 3143 N N . ASN A 1 414 ? 0.169 -4.030 -18.033 1.00 90.56 414 ASN A N 1
ATOM 3144 C CA . ASN A 1 414 ? 0.027 -5.449 -17.666 1.00 90.56 414 ASN A CA 1
ATOM 3145 C C . ASN A 1 414 ? -1.435 -5.927 -17.569 1.00 90.56 414 ASN A C 1
ATOM 3147 O O . ASN A 1 414 ? -1.837 -6.519 -16.572 1.00 90.56 414 ASN A O 1
ATOM 3151 N N . GLY A 1 415 ? -2.241 -5.628 -18.592 1.00 92.00 415 GLY A N 1
ATOM 3152 C CA . GLY A 1 415 ? -3.652 -6.021 -18.662 1.00 92.00 415 GLY A CA 1
ATOM 3153 C C . GLY A 1 415 ? -4.650 -5.024 -18.063 1.00 92.00 415 GLY A C 1
ATOM 3154 O O . GLY A 1 415 ? -5.845 -5.203 -18.283 1.00 92.00 415 GLY A O 1
ATOM 3155 N N . ALA A 1 416 ? -4.200 -3.973 -17.371 1.00 95.62 416 ALA A N 1
ATOM 3156 C CA . ALA A 1 416 ? -5.015 -2.831 -16.951 1.00 95.62 416 ALA A CA 1
ATOM 3157 C C . ALA A 1 416 ? -5.049 -1.732 -18.026 1.00 95.62 416 ALA A C 1
ATOM 3159 O O . ALA A 1 416 ? -4.015 -1.399 -18.612 1.00 95.62 416 ALA A O 1
ATOM 3160 N N . GLU A 1 417 ? -6.222 -1.151 -18.257 1.00 94.81 417 GLU A N 1
ATOM 3161 C CA . GLU A 1 417 ? -6.477 -0.107 -19.248 1.00 94.81 417 GLU A CA 1
ATOM 3162 C C . GLU A 1 417 ? -6.153 1.303 -18.699 1.00 94.81 417 GLU A C 1
ATOM 3164 O O . GLU A 1 417 ? -5.746 1.495 -17.543 1.00 94.81 417 GLU A O 1
ATOM 3169 N N . MET A 1 418 ? -6.302 2.319 -19.552 1.00 95.25 418 MET A N 1
ATOM 3170 C CA . MET A 1 418 ? -6.233 3.725 -19.140 1.00 95.25 418 MET A CA 1
ATOM 3171 C C . MET A 1 418 ? -7.472 4.078 -18.302 1.00 95.25 418 MET A C 1
ATOM 3173 O O . MET A 1 418 ? -8.575 3.655 -18.630 1.00 95.25 418 MET A O 1
ATOM 3177 N N . GLY A 1 419 ? -7.308 4.856 -17.231 1.00 95.31 419 GLY A N 1
ATOM 3178 C CA . GLY A 1 419 ? -8.384 5.221 -16.295 1.00 95.31 419 GLY A CA 1
ATOM 3179 C C . GLY A 1 419 ? -8.610 4.209 -15.164 1.00 95.31 419 GLY A C 1
ATOM 3180 O O . GLY A 1 419 ? -8.972 4.604 -14.054 1.00 95.31 419 GLY A O 1
ATOM 3181 N N . GLU A 1 420 ? -8.316 2.926 -15.385 1.00 96.81 420 GLU A N 1
ATOM 3182 C CA . GLU A 1 420 ? -8.459 1.892 -14.355 1.00 96.81 420 GLU A CA 1
ATOM 3183 C C . GLU A 1 420 ? -7.398 1.998 -13.257 1.00 96.81 420 GLU A C 1
ATOM 3185 O O . GLU A 1 420 ? -6.208 2.112 -13.540 1.00 96.81 420 GLU A O 1
ATOM 3190 N N . VAL A 1 421 ? -7.795 1.884 -11.992 1.00 97.25 421 VAL A N 1
ATOM 3191 C CA . VAL A 1 421 ? -6.872 1.791 -10.852 1.00 97.25 421 VAL A CA 1
ATOM 3192 C C . VAL A 1 421 ? -7.318 0.639 -9.959 1.00 97.25 421 VAL A C 1
ATOM 3194 O O . VAL A 1 421 ? -8.515 0.401 -9.796 1.00 97.25 421 VAL A O 1
ATOM 3197 N N . ARG A 1 422 ? -6.368 -0.093 -9.371 1.00 97.62 422 ARG A N 1
ATOM 3198 C CA . ARG A 1 422 ? -6.685 -1.086 -8.344 1.00 97.62 422 ARG A CA 1
ATOM 3199 C C . ARG A 1 422 ? -7.180 -0.376 -7.090 1.00 97.62 422 ARG A C 1
ATOM 3201 O O . ARG A 1 422 ? -6.468 0.487 -6.580 1.00 97.62 422 ARG A O 1
ATOM 3208 N N . THR A 1 423 ? -8.308 -0.796 -6.522 1.00 97.56 423 THR A N 1
ATOM 3209 C CA . THR A 1 423 ? -8.746 -0.316 -5.202 1.00 97.56 423 THR A CA 1
ATOM 3210 C C . THR A 1 423 ? -7.661 -0.610 -4.148 1.00 97.56 423 THR A C 1
ATOM 3212 O O . THR A 1 423 ? -7.396 -1.782 -3.858 1.00 97.56 423 THR A O 1
ATOM 3215 N N . PRO A 1 424 ? -6.985 0.401 -3.566 1.00 96.25 424 PRO A N 1
ATOM 3216 C CA . PRO A 1 424 ? -5.945 0.171 -2.568 1.00 96.25 424 PRO A CA 1
ATOM 3217 C C . PRO A 1 424 ? -6.568 -0.257 -1.233 1.00 96.25 424 PRO A C 1
ATOM 3219 O O . PRO A 1 424 ? -7.719 0.072 -0.949 1.00 96.25 424 PRO A O 1
ATOM 3222 N N . ALA A 1 425 ? -5.799 -0.956 -0.394 1.00 97.50 425 ALA A N 1
ATOM 3223 C CA . ALA A 1 425 ? -6.197 -1.164 0.997 1.00 97.50 425 ALA A CA 1
ATOM 3224 C C . ALA A 1 425 ? -6.251 0.192 1.724 1.00 97.50 425 ALA A C 1
ATOM 3226 O O . ALA A 1 425 ? -5.375 1.044 1.516 1.00 97.50 425 ALA A O 1
ATOM 3227 N N . LEU A 1 426 ? -7.268 0.377 2.571 1.00 97.88 426 LEU A N 1
ATOM 3228 C CA . LEU A 1 426 ? -7.434 1.585 3.392 1.00 97.88 426 LEU A CA 1
ATOM 3229 C C . LEU A 1 426 ? -6.650 1.527 4.712 1.00 97.88 426 LEU A C 1
ATOM 3231 O O . LEU A 1 426 ? -6.712 2.465 5.503 1.00 97.88 426 LEU A O 1
ATOM 3235 N N . TRP A 1 427 ? -5.869 0.464 4.924 1.00 96.94 427 TRP A N 1
ATOM 3236 C CA . TRP A 1 427 ? -4.880 0.398 5.995 1.00 96.94 427 TRP A CA 1
ATOM 3237 C C . TRP A 1 427 ? -3.992 1.651 6.020 1.00 96.94 427 TRP A C 1
ATOM 3239 O O . TRP A 1 427 ? -3.430 2.067 4.996 1.00 96.94 427 TRP A O 1
ATOM 3249 N N . GLY A 1 428 ? -3.888 2.245 7.208 1.00 94.50 428 GLY A N 1
ATOM 3250 C CA . GLY A 1 428 ? -3.102 3.437 7.489 1.00 94.50 428 GLY A CA 1
ATOM 3251 C C . GLY A 1 428 ? -3.598 4.720 6.818 1.00 94.50 428 GLY A C 1
ATOM 3252 O O . GLY A 1 428 ? -2.813 5.650 6.708 1.00 94.50 428 GLY A O 1
ATOM 3253 N N . VAL A 1 429 ? -4.837 4.808 6.310 1.00 95.38 429 VAL A N 1
ATOM 3254 C CA . VAL A 1 429 ? -5.256 5.963 5.480 1.00 95.38 429 VAL A CA 1
ATOM 3255 C C . VAL A 1 429 ? -5.159 7.328 6.189 1.00 95.38 429 VAL A C 1
ATOM 3257 O O . VAL A 1 429 ? -4.926 8.325 5.512 1.00 95.38 429 VAL A O 1
ATOM 3260 N N . SER A 1 430 ? -5.261 7.391 7.523 1.00 92.25 430 SER A N 1
ATOM 3261 C CA . SER A 1 430 ? -5.025 8.621 8.302 1.00 92.25 430 SER A CA 1
ATOM 3262 C C . SER A 1 430 ? -3.560 9.048 8.363 1.00 92.25 430 SER A C 1
ATOM 3264 O O . SER A 1 430 ? -3.271 10.236 8.252 1.00 92.25 430 SER A O 1
ATOM 3266 N N . VAL A 1 431 ? -2.647 8.085 8.503 1.00 90.25 431 VAL A N 1
ATOM 3267 C CA . VAL A 1 431 ? -1.193 8.290 8.648 1.00 90.25 431 VAL A CA 1
ATOM 3268 C C . VAL A 1 431 ? -0.453 8.278 7.306 1.00 90.25 431 VAL A C 1
ATOM 3270 O O . VAL A 1 431 ? 0.773 8.198 7.254 1.00 90.25 431 VAL A O 1
ATOM 3273 N N . ARG A 1 432 ? -1.197 8.333 6.197 1.00 91.94 432 ARG A N 1
ATOM 3274 C CA . ARG A 1 432 ? -0.671 8.367 4.833 1.00 91.94 432 ARG A CA 1
ATOM 3275 C C . ARG A 1 432 ? -0.807 9.767 4.253 1.00 91.94 432 ARG A C 1
ATOM 3277 O O . ARG A 1 432 ? -1.897 10.342 4.199 1.00 91.94 432 ARG A O 1
ATOM 3284 N N . ASP A 1 433 ? 0.316 10.296 3.789 1.00 92.19 433 ASP A N 1
ATOM 3285 C CA . ASP A 1 433 ? 0.379 11.567 3.085 1.00 92.19 433 ASP A CA 1
ATOM 3286 C C . ASP A 1 433 ? 1.470 11.506 2.004 1.00 92.19 433 ASP A C 1
ATOM 3288 O O . ASP A 1 433 ? 2.598 11.132 2.333 1.00 92.19 433 ASP A O 1
ATOM 3292 N N . PRO A 1 434 ? 1.185 11.871 0.743 1.00 94.88 434 PRO A N 1
ATOM 3293 C CA . PRO A 1 434 ? -0.138 12.157 0.187 1.00 94.88 434 PRO A CA 1
ATOM 3294 C C . PRO A 1 434 ? -0.984 10.932 -0.200 1.00 94.88 434 PRO A C 1
ATOM 3296 O O . PRO A 1 434 ? -0.581 9.773 -0.085 1.00 94.88 434 PRO A O 1
ATOM 3299 N N . LEU A 1 435 ? -2.221 11.214 -0.614 1.00 96.00 435 LEU A N 1
ATOM 3300 C CA . LEU A 1 435 ? -3.262 10.261 -0.997 1.00 96.00 435 LEU A CA 1
ATOM 3301 C C . LEU A 1 435 ? -3.608 10.369 -2.496 1.00 96.00 435 LEU A C 1
ATOM 3303 O O . LEU A 1 435 ? -3.137 11.252 -3.212 1.00 96.00 435 LEU A O 1
ATOM 3307 N N . TRP A 1 436 ? -4.469 9.456 -2.963 1.00 96.44 436 TRP A N 1
ATOM 3308 C CA . TRP A 1 436 ? -4.684 9.122 -4.383 1.00 96.44 436 TRP A CA 1
ATOM 3309 C C . TRP A 1 436 ? -3.486 8.395 -5.024 1.00 96.44 436 TRP A C 1
ATOM 3311 O O . TRP A 1 436 ? -2.449 8.207 -4.392 1.00 96.44 436 TRP A O 1
ATOM 3321 N N . HIS A 1 437 ? -3.643 7.909 -6.259 1.00 96.25 437 HIS A N 1
ATOM 3322 C CA . HIS A 1 437 ? -2.610 7.100 -6.931 1.00 96.25 437 HIS A CA 1
ATOM 3323 C C . HIS A 1 437 ? -1.376 7.911 -7.360 1.00 96.25 437 HIS A C 1
ATOM 3325 O O . HIS A 1 437 ? -0.308 7.346 -7.589 1.00 96.25 437 HIS A O 1
ATOM 3331 N N . ASP A 1 438 ? -1.524 9.232 -7.451 1.00 96.62 438 ASP A N 1
ATOM 3332 C CA . ASP A 1 438 ? -0.511 10.185 -7.896 1.00 96.62 438 ASP A CA 1
ATOM 3333 C C . ASP A 1 438 ? -0.223 11.291 -6.877 1.00 96.62 438 ASP A C 1
ATOM 3335 O O . ASP A 1 438 ? 0.365 12.308 -7.231 1.00 96.62 438 ASP A O 1
ATOM 3339 N N . GLY A 1 439 ? -0.642 11.104 -5.621 1.00 95.75 439 GLY A N 1
ATOM 3340 C CA . GLY A 1 439 ? -0.360 12.032 -4.527 1.00 95.75 439 GLY A CA 1
ATOM 3341 C C . GLY A 1 439 ? -0.994 13.420 -4.654 1.00 95.75 439 GLY A C 1
ATOM 3342 O O . GLY A 1 439 ? -0.584 14.318 -3.930 1.00 95.75 439 GLY A O 1
ATOM 3343 N N . ARG A 1 440 ? -1.980 13.629 -5.541 1.00 95.62 440 ARG A N 1
ATOM 3344 C CA . ARG A 1 440 ? -2.611 14.951 -5.744 1.00 95.62 440 ARG A CA 1
ATOM 3345 C C . ARG A 1 440 ? -3.464 15.459 -4.570 1.00 95.62 440 ARG A C 1
ATOM 3347 O O . ARG A 1 440 ? -3.989 16.564 -4.654 1.00 95.62 440 ARG A O 1
ATOM 3354 N N . VAL A 1 441 ? -3.678 14.638 -3.540 1.00 96.81 441 VAL A N 1
ATOM 3355 C CA . VAL A 1 441 ? -4.404 15.010 -2.316 1.00 96.81 441 VAL A CA 1
ATOM 3356 C C . VAL A 1 441 ? -3.428 14.944 -1.146 1.00 96.81 441 VAL A C 1
ATOM 3358 O O . VAL A 1 441 ? -3.179 13.860 -0.615 1.00 96.81 441 VAL A O 1
ATOM 3361 N N . ASP A 1 442 ? -2.873 16.089 -0.762 1.00 94.88 442 ASP A N 1
ATOM 3362 C CA . ASP A 1 442 ? -1.808 16.212 0.232 1.00 94.88 442 ASP A CA 1
ATOM 3363 C C . ASP A 1 442 ? -2.165 17.173 1.380 1.00 94.88 442 ASP A C 1
ATOM 3365 O O . ASP A 1 442 ? -3.020 18.049 1.250 1.00 94.88 442 ASP A O 1
ATOM 3369 N N . GLY A 1 443 ? -1.522 16.988 2.538 1.00 91.81 443 GLY A N 1
ATOM 3370 C CA . GLY A 1 443 ? -1.608 17.912 3.672 1.00 91.81 443 GLY A CA 1
ATOM 3371 C C . GLY A 1 443 ? -3.006 18.101 4.286 1.00 91.81 443 GLY A C 1
ATOM 3372 O O . GLY A 1 443 ? -3.969 17.397 3.989 1.00 91.81 443 GLY A O 1
ATOM 3373 N N . GLY A 1 444 ? -3.121 19.057 5.212 1.00 92.31 444 GLY A N 1
ATOM 3374 C CA . GLY A 1 444 ? -4.366 19.288 5.958 1.00 92.31 444 GLY A CA 1
ATOM 3375 C C . GLY A 1 444 ? -4.770 18.113 6.861 1.00 92.31 444 GLY A C 1
ATOM 3376 O O . GLY A 1 444 ? -3.986 17.198 7.121 1.00 92.31 444 GLY A O 1
ATOM 3377 N N . SER A 1 445 ? -5.997 18.145 7.382 1.00 95.19 445 SER A N 1
ATOM 3378 C CA . SER A 1 445 ? -6.550 17.029 8.155 1.00 95.19 445 SER A CA 1
ATOM 3379 C C . SER A 1 445 ? -7.095 15.926 7.240 1.00 95.19 445 SER A C 1
ATOM 3381 O O . SER A 1 445 ? -7.431 16.168 6.081 1.00 95.19 445 SER A O 1
ATOM 3383 N N . LEU A 1 446 ? -7.276 14.709 7.771 1.00 96.38 446 LEU A N 1
ATOM 3384 C CA . LEU A 1 446 ? -7.953 13.632 7.033 1.00 96.38 446 LEU A CA 1
ATOM 3385 C C . LEU A 1 446 ? -9.367 14.046 6.575 1.00 96.38 446 LEU A C 1
ATOM 3387 O O . LEU A 1 446 ? -9.804 13.636 5.500 1.00 96.38 446 LEU A O 1
ATOM 3391 N N . TYR A 1 447 ? -10.061 14.889 7.351 1.00 97.62 447 TYR A N 1
ATOM 3392 C CA . TYR A 1 447 ? -11.352 15.447 6.949 1.00 97.62 447 TYR A CA 1
ATOM 3393 C C . TYR A 1 447 ? -11.211 16.279 5.666 1.00 97.62 447 TYR A C 1
ATOM 3395 O O . TYR A 1 447 ? -11.957 16.051 4.713 1.00 97.62 447 TYR A O 1
ATOM 3403 N N . ASP A 1 448 ? -10.235 17.191 5.613 1.00 96.38 448 ASP A N 1
ATOM 3404 C CA . ASP A 1 448 ? -9.996 18.066 4.457 1.00 96.38 448 ASP A CA 1
ATOM 3405 C C . ASP A 1 448 ? -9.657 17.240 3.205 1.00 96.38 448 ASP A C 1
ATOM 3407 O O . ASP A 1 448 ? -10.284 17.415 2.157 1.00 96.38 448 ASP A O 1
ATOM 3411 N N . LYS A 1 449 ? -8.754 16.254 3.337 1.00 97.75 449 LYS A N 1
ATOM 3412 C CA . LYS A 1 449 ? -8.387 15.326 2.250 1.00 97.75 449 LYS A CA 1
ATOM 3413 C C . LYS A 1 449 ? -9.594 14.572 1.685 1.00 97.75 449 LYS A C 1
ATOM 3415 O O . LYS A 1 449 ? -9.638 14.279 0.492 1.00 97.75 449 LYS A O 1
ATOM 3420 N N . ILE A 1 450 ? -10.582 14.235 2.515 1.00 98.19 450 ILE A N 1
ATOM 3421 C CA . ILE A 1 450 ? -11.775 13.490 2.087 1.00 98.19 450 ILE A CA 1
ATOM 3422 C C . ILE A 1 450 ? -12.836 14.417 1.479 1.00 98.19 450 ILE A C 1
ATOM 3424 O O . ILE A 1 450 ? -13.424 14.071 0.447 1.00 98.19 450 ILE A O 1
ATOM 3428 N N . TRP A 1 451 ? -13.074 15.577 2.097 1.00 97.81 451 TRP A N 1
ATOM 3429 C CA . TRP A 1 451 ? -14.270 16.397 1.878 1.00 97.81 451 TRP A CA 1
ATOM 3430 C C . TRP A 1 451 ? -14.044 17.768 1.231 1.00 97.81 451 TRP A C 1
ATOM 3432 O O . TRP A 1 451 ? -15.045 18.448 1.002 1.00 97.81 451 TRP A O 1
ATOM 3442 N N . SER A 1 452 ? -12.801 18.165 0.916 1.00 96.12 452 SER A N 1
ATOM 3443 C CA . SER A 1 452 ? -12.503 19.428 0.215 1.00 96.12 452 SER A CA 1
ATOM 3444 C C . SER A 1 452 ? -13.408 19.629 -1.009 1.00 96.12 452 SER A C 1
ATOM 3446 O O . SER A 1 452 ? -13.507 18.756 -1.880 1.00 96.12 452 SER A O 1
ATOM 3448 N N . ASP A 1 453 ? -14.069 20.787 -1.056 1.00 91.56 453 ASP A N 1
ATOM 3449 C CA . ASP A 1 453 ? -14.927 21.250 -2.147 1.00 91.56 453 ASP A CA 1
ATOM 3450 C C . ASP A 1 453 ? -14.224 22.249 -3.085 1.00 91.56 453 ASP A C 1
ATOM 3452 O O . ASP A 1 453 ? -14.872 22.845 -3.948 1.00 91.56 453 ASP A O 1
ATOM 3456 N N . ASP A 1 454 ? -12.903 22.403 -2.947 1.00 92.62 454 ASP A N 1
ATOM 3457 C CA . ASP A 1 454 ? -12.072 23.218 -3.831 1.00 92.62 454 ASP A CA 1
ATOM 3458 C C . ASP A 1 454 ? -12.038 22.627 -5.261 1.00 92.62 454 ASP A C 1
ATOM 3460 O O . ASP A 1 454 ? -11.894 21.418 -5.454 1.00 92.62 454 ASP A O 1
ATOM 3464 N N . GLU A 1 455 ? -12.209 23.474 -6.284 1.00 87.81 455 GLU A N 1
ATOM 3465 C CA . GLU A 1 455 ? -12.220 23.044 -7.693 1.00 87.81 455 GLU A CA 1
ATOM 3466 C C . GLU A 1 455 ? -10.808 22.758 -8.246 1.00 87.81 455 GLU A C 1
ATOM 3468 O O . GLU A 1 455 ? -10.677 22.010 -9.217 1.00 87.81 455 GLU A O 1
ATOM 3473 N N . GLU A 1 456 ? -9.766 23.349 -7.652 1.00 89.38 456 GLU A N 1
ATOM 3474 C CA . GLU A 1 456 ? -8.352 23.158 -8.000 1.00 89.38 456 GLU A CA 1
ATOM 3475 C C . GLU A 1 456 ? -7.733 22.014 -7.176 1.00 89.38 456 GLU A C 1
ATOM 3477 O O . GLU A 1 456 ? -7.001 21.192 -7.731 1.00 89.38 456 GLU A O 1
ATOM 3482 N N . PHE A 1 457 ? -8.113 21.894 -5.896 1.00 91.62 457 PHE A N 1
ATOM 3483 C CA . PHE A 1 457 ? -7.650 20.854 -4.959 1.00 91.62 457 PHE A CA 1
ATOM 3484 C C . PHE A 1 457 ? -8.811 20.006 -4.382 1.00 91.62 457 PHE A C 1
ATOM 3486 O O . PHE A 1 457 ? -9.092 20.048 -3.176 1.00 91.62 457 PHE A O 1
ATOM 3493 N N . PRO A 1 458 ? -9.518 19.230 -5.229 1.00 95.44 458 PRO A N 1
ATOM 3494 C CA . PRO A 1 458 ? -10.710 18.484 -4.833 1.00 95.44 458 PRO A CA 1
ATOM 3495 C C . PRO A 1 458 ? -10.398 17.329 -3.877 1.00 95.44 458 PRO A C 1
ATOM 3497 O O . PRO A 1 458 ? -9.477 16.541 -4.099 1.00 95.44 458 PRO A O 1
ATOM 3500 N N . GLY A 1 459 ? -11.244 17.163 -2.859 1.00 97.31 459 GLY A N 1
ATOM 3501 C CA . GLY A 1 459 ? -11.156 16.048 -1.919 1.00 97.31 459 GLY A CA 1
ATOM 3502 C C . GLY A 1 459 ? -11.441 14.689 -2.567 1.00 97.31 459 GLY A C 1
ATOM 3503 O O . GLY A 1 459 ? -12.051 14.578 -3.637 1.00 97.31 459 GLY A O 1
ATOM 3504 N N . ILE A 1 460 ? -11.053 13.616 -1.880 1.00 98.06 460 ILE A N 1
ATOM 3505 C CA . ILE A 1 460 ? -11.171 12.229 -2.353 1.00 98.06 460 ILE A CA 1
ATOM 3506 C C . ILE A 1 460 ? -12.603 11.878 -2.783 1.00 98.06 460 ILE A C 1
ATOM 3508 O O . ILE A 1 460 ? -12.779 11.180 -3.782 1.00 98.06 460 ILE A O 1
ATOM 3512 N N . ILE A 1 461 ? -13.645 12.361 -2.096 1.00 98.25 461 ILE A N 1
ATOM 3513 C CA . ILE A 1 461 ? -15.037 12.086 -2.498 1.00 98.25 461 ILE A CA 1
ATOM 3514 C C . ILE A 1 461 ? -15.408 12.808 -3.805 1.00 98.25 461 ILE A C 1
ATOM 3516 O O . ILE A 1 461 ? -16.141 12.251 -4.626 1.00 98.25 461 ILE A O 1
ATOM 3520 N N . ALA A 1 462 ? -14.870 14.004 -4.056 1.00 97.62 462 ALA A N 1
ATOM 3521 C CA . ALA A 1 462 ? -15.052 14.699 -5.329 1.00 97.62 462 ALA A CA 1
ATOM 3522 C C . ALA A 1 462 ? -14.323 13.974 -6.478 1.00 97.62 462 ALA A C 1
ATOM 3524 O O . ALA A 1 462 ? -14.907 13.812 -7.551 1.00 97.62 462 ALA A O 1
ATOM 3525 N N . LEU A 1 463 ? -13.118 13.440 -6.234 1.00 97.44 463 LEU A N 1
ATOM 3526 C CA . LEU A 1 463 ? -12.391 12.593 -7.192 1.00 97.44 463 LEU A CA 1
ATOM 3527 C C . LEU A 1 463 ? -13.139 11.284 -7.505 1.00 97.44 463 LEU A C 1
ATOM 3529 O O . LE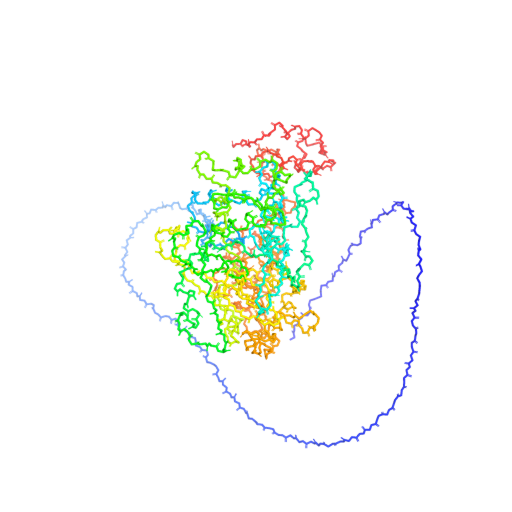U A 1 463 ? -13.269 10.920 -8.672 1.00 97.44 463 LEU A O 1
ATOM 3533 N N . HIS A 1 464 ? -13.732 10.613 -6.511 1.00 97.12 464 HIS A N 1
ATOM 3534 C CA . HIS A 1 464 ? -14.595 9.448 -6.762 1.00 97.12 464 HIS A CA 1
ATOM 3535 C C . HIS A 1 464 ? -15.861 9.803 -7.566 1.00 97.12 464 HIS A C 1
ATOM 3537 O O . HIS A 1 464 ? -16.367 8.955 -8.300 1.00 97.12 464 HIS A O 1
ATOM 3543 N N . ASN A 1 465 ? -16.361 11.041 -7.474 1.00 96.31 465 ASN A N 1
ATOM 3544 C CA . ASN A 1 465 ? -17.473 11.561 -8.282 1.00 96.31 465 ASN A CA 1
ATOM 3545 C C . ASN A 1 465 ? -17.036 12.105 -9.663 1.00 96.31 465 ASN A C 1
ATOM 3547 O O . ASN A 1 465 ? -17.841 12.717 -10.373 1.00 96.31 465 ASN A O 1
ATOM 3551 N N . ALA A 1 466 ? -15.775 11.912 -10.066 1.00 95.25 466 ALA A N 1
ATOM 3552 C CA . ALA A 1 466 ? -15.294 12.360 -11.365 1.00 95.25 466 ALA A CA 1
ATOM 3553 C C . ALA A 1 466 ? -16.075 11.721 -12.524 1.00 95.25 466 ALA A C 1
ATOM 3555 O O . ALA A 1 466 ? -16.566 10.591 -12.465 1.00 95.25 466 ALA A O 1
ATOM 3556 N N . LYS A 1 467 ? -16.176 12.454 -13.635 1.00 95.00 467 LYS A N 1
ATOM 3557 C CA . LYS A 1 467 ? -16.888 11.988 -14.827 1.00 95.00 467 LYS A CA 1
ATOM 3558 C C . LYS A 1 467 ? -16.257 10.694 -15.357 1.00 95.00 467 LYS A C 1
ATOM 3560 O O . LYS A 1 467 ? -15.089 10.689 -15.735 1.00 95.00 467 LYS A O 1
ATOM 3565 N N . GLY A 1 468 ? -17.068 9.642 -15.455 1.00 93.06 468 GLY A N 1
ATOM 3566 C CA . GLY A 1 468 ? -16.659 8.311 -15.921 1.00 93.06 468 GLY A CA 1
ATOM 3567 C C . GLY A 1 468 ? -16.352 7.321 -14.795 1.00 93.06 468 GLY A C 1
ATOM 3568 O O . GLY A 1 468 ? -16.449 6.129 -15.036 1.00 93.06 468 GLY A O 1
ATOM 3569 N N . SER A 1 469 ? -16.087 7.800 -13.574 1.00 94.94 469 SER A N 1
ATOM 3570 C CA . SER A 1 469 ? -15.771 6.955 -12.417 1.00 94.94 469 SER A CA 1
ATOM 3571 C C . SER A 1 469 ? -16.888 5.955 -12.095 1.00 94.94 469 SER A C 1
ATOM 3573 O O . SER A 1 469 ? -18.048 6.348 -11.916 1.00 94.94 469 SER A O 1
ATOM 3575 N N . SER A 1 470 ? -16.535 4.677 -11.936 1.00 93.06 470 SER A N 1
ATOM 3576 C CA . SER A 1 470 ? -17.437 3.621 -11.453 1.00 93.06 470 SER A CA 1
ATOM 3577 C C . SER A 1 470 ? -17.948 3.906 -10.032 1.00 93.06 470 SER A C 1
ATOM 3579 O O . SER A 1 470 ? -19.086 3.573 -9.693 1.00 93.06 470 SER A O 1
ATOM 3581 N N . ALA A 1 471 ? -17.154 4.611 -9.220 1.00 94.62 471 ALA A N 1
ATOM 3582 C CA . ALA A 1 471 ? -17.493 4.986 -7.851 1.00 94.62 471 ALA A CA 1
ATOM 3583 C C . ALA A 1 471 ? -18.445 6.195 -7.744 1.00 94.62 471 ALA A C 1
ATOM 3585 O O . ALA A 1 471 ? -18.870 6.545 -6.638 1.00 94.62 471 ALA A O 1
ATOM 3586 N N . ALA A 1 472 ? -18.819 6.830 -8.864 1.00 94.56 472 ALA A N 1
ATOM 3587 C CA . ALA A 1 472 ? -19.591 8.073 -8.850 1.00 94.56 472 ALA A CA 1
ATOM 3588 C C . ALA A 1 472 ? -20.957 7.946 -8.150 1.00 94.56 472 ALA A C 1
ATOM 3590 O O . ALA A 1 472 ? -21.423 8.912 -7.548 1.00 94.56 472 ALA A O 1
ATOM 3591 N N . TYR A 1 473 ? -21.590 6.764 -8.164 1.00 93.12 473 TYR A N 1
ATOM 3592 C CA . TYR A 1 473 ? -22.816 6.534 -7.391 1.00 93.12 473 TYR A CA 1
ATOM 3593 C C . TYR A 1 473 ? -22.563 6.658 -5.881 1.00 93.12 473 TYR A C 1
ATOM 3595 O O . TYR A 1 473 ? -23.224 7.447 -5.206 1.00 93.12 473 TYR A O 1
ATOM 3603 N N . SER A 1 474 ? -21.595 5.906 -5.350 1.00 94.62 474 SER A N 1
ATOM 3604 C CA . SER A 1 474 ? -21.301 5.885 -3.912 1.00 94.62 474 SER A CA 1
ATOM 3605 C C . SER A 1 474 ? -20.791 7.243 -3.427 1.00 94.62 474 SER A C 1
ATOM 3607 O O . SER A 1 474 ? -21.184 7.699 -2.354 1.00 94.62 474 SER A O 1
ATOM 3609 N N . ALA A 1 475 ? -20.021 7.952 -4.258 1.00 96.12 475 ALA A N 1
ATOM 3610 C CA . ALA A 1 475 ? -19.618 9.329 -3.995 1.00 96.12 475 ALA A CA 1
ATOM 3611 C C . ALA A 1 475 ? -20.817 10.297 -3.932 1.00 96.12 475 ALA A C 1
ATOM 3613 O O . ALA A 1 475 ? -20.883 11.148 -3.047 1.00 96.12 475 ALA A O 1
ATOM 3614 N N . GLN A 1 476 ? -21.813 10.149 -4.814 1.00 96.38 476 GLN A N 1
ATOM 3615 C CA . GLN A 1 476 ? -23.037 10.961 -4.776 1.00 96.38 476 GLN A CA 1
ATOM 3616 C C . GLN A 1 476 ? -23.917 10.665 -3.560 1.00 96.38 476 GLN A C 1
ATOM 3618 O O . GLN A 1 476 ? -24.570 11.584 -3.068 1.00 96.38 476 GLN A O 1
ATOM 3623 N N . GLU A 1 477 ? -23.949 9.430 -3.055 1.00 96.75 477 GLU A N 1
ATOM 3624 C CA . GLU A 1 477 ? -24.601 9.129 -1.774 1.00 96.75 477 GLU A CA 1
ATOM 3625 C C . GLU A 1 477 ? -23.807 9.710 -0.589 1.00 96.75 477 GLU A C 1
ATOM 3627 O O . GLU A 1 477 ? -24.403 10.340 0.285 1.00 96.75 477 GLU A O 1
ATOM 3632 N N . ALA A 1 478 ? -22.473 9.606 -0.597 1.00 97.56 478 ALA A N 1
ATOM 3633 C CA . ALA A 1 478 ? -21.597 10.190 0.422 1.00 97.56 478 ALA A CA 1
ATOM 3634 C C . ALA A 1 478 ? -21.720 11.725 0.507 1.00 97.56 478 ALA A C 1
ATOM 3636 O O . ALA A 1 478 ? -21.812 12.283 1.599 1.00 97.56 478 ALA A O 1
ATOM 3637 N N . LEU A 1 479 ? -21.829 12.427 -0.626 1.00 97.38 479 LEU A N 1
ATOM 3638 C CA . LEU A 1 479 ? -22.012 13.887 -0.657 1.00 97.38 479 LEU A CA 1
ATOM 3639 C C . LEU A 1 479 ? -23.320 14.367 0.004 1.00 97.38 479 LEU A C 1
ATOM 3641 O O . LEU A 1 479 ? -23.395 15.528 0.411 1.00 97.38 479 LEU A O 1
ATOM 3645 N N . LYS A 1 480 ? -24.332 13.496 0.156 1.00 97.75 480 LYS A N 1
ATOM 3646 C CA . LYS A 1 480 ? -25.602 13.804 0.847 1.00 97.75 480 LYS A CA 1
ATOM 3647 C C . LYS A 1 480 ? -25.507 13.706 2.373 1.00 97.75 480 LYS A C 1
ATOM 3649 O O . LYS A 1 480 ? -26.458 14.111 3.045 1.00 97.75 480 LYS A O 1
ATOM 3654 N N . LEU A 1 481 ? -24.421 13.150 2.915 1.00 98.38 481 LEU A N 1
ATOM 3655 C CA . LEU A 1 481 ? -24.214 13.032 4.357 1.00 98.38 481 LEU A CA 1
ATOM 3656 C C . LEU A 1 481 ? -24.128 14.417 5.006 1.00 98.38 481 LEU A C 1
ATOM 3658 O O . LEU A 1 481 ? -23.441 15.311 4.503 1.00 98.38 481 LEU A O 1
ATOM 3662 N N . GLY A 1 482 ? -24.818 14.575 6.138 1.00 98.12 482 GLY A N 1
ATOM 3663 C CA . GLY A 1 482 ? -24.687 15.757 6.987 1.00 98.12 482 GLY A CA 1
ATOM 3664 C C . GLY A 1 482 ? -23.384 15.741 7.788 1.00 98.12 482 GLY A C 1
ATOM 3665 O O . GLY A 1 482 ? -22.782 14.689 7.972 1.00 98.12 482 GLY A O 1
ATOM 3666 N N . GLU A 1 483 ? -22.986 16.901 8.308 1.00 97.12 483 GLU A N 1
ATOM 3667 C CA . GLU A 1 483 ? -21.683 17.131 8.954 1.00 97.12 483 GLU A CA 1
ATOM 3668 C C . GLU A 1 483 ? -21.276 16.055 9.975 1.00 97.12 483 GLU A C 1
ATOM 3670 O O . GLU A 1 483 ? -20.211 15.460 9.868 1.00 97.12 483 GLU A O 1
ATOM 3675 N N . THR A 1 484 ? -22.167 15.713 10.909 1.00 96.94 484 THR A N 1
ATOM 3676 C CA . THR A 1 484 ? -21.919 14.663 11.911 1.00 96.94 484 THR A CA 1
ATOM 3677 C C . THR A 1 484 ? -21.630 13.299 11.280 1.00 96.94 484 THR A C 1
ATOM 3679 O O . THR A 1 484 ? -20.740 12.595 11.733 1.00 96.94 484 THR A O 1
ATOM 3682 N N . GLN A 1 485 ? -22.338 12.937 10.207 1.00 98.31 485 GLN A N 1
ATOM 3683 C CA . GLN A 1 485 ? -22.130 11.665 9.508 1.00 98.31 485 GLN A CA 1
ATOM 3684 C C . GLN A 1 485 ? -20.828 11.664 8.698 1.00 98.31 485 GLN A C 1
ATOM 3686 O O . GLN A 1 485 ? -20.211 10.615 8.531 1.00 98.31 485 GLN A O 1
ATOM 3691 N N . ARG A 1 486 ? -20.412 12.833 8.190 1.00 98.44 486 ARG A N 1
ATOM 3692 C CA . ARG A 1 486 ? -19.111 13.013 7.536 1.00 98.44 486 ARG A CA 1
ATOM 3693 C C . ARG A 1 486 ? -17.977 12.826 8.533 1.00 98.44 486 ARG A C 1
ATOM 3695 O O . ARG A 1 486 ? -17.051 12.086 8.225 1.00 98.44 486 ARG A O 1
ATOM 3702 N N . GLN A 1 487 ? -18.087 13.424 9.721 1.00 98.00 487 GLN A N 1
ATOM 3703 C CA . GLN A 1 487 ? -17.107 13.247 10.792 1.00 98.00 487 GLN A CA 1
ATOM 3704 C C . GLN A 1 487 ? -17.043 11.785 11.255 1.00 98.00 487 GLN A C 1
ATOM 3706 O O . GLN A 1 487 ? -15.973 11.201 11.193 1.00 98.00 487 GLN A O 1
ATOM 3711 N N . GLN A 1 488 ? -18.183 11.143 11.545 1.00 98.19 488 GLN A N 1
ATOM 3712 C CA . GLN A 1 488 ? -18.227 9.715 11.902 1.00 98.19 488 GLN A CA 1
ATOM 3713 C C . GLN A 1 488 ? -17.557 8.814 10.848 1.00 98.19 488 GLN A C 1
ATOM 3715 O O . GLN A 1 488 ? -16.860 7.864 11.196 1.00 98.19 488 GLN A O 1
ATOM 3720 N N . LEU A 1 489 ? -17.724 9.114 9.552 1.00 98.56 489 LEU A N 1
ATOM 3721 C CA . LEU A 1 489 ? -17.029 8.398 8.477 1.00 98.56 489 LEU A CA 1
ATOM 3722 C C . LEU A 1 489 ? -15.506 8.624 8.510 1.00 98.56 489 LEU A C 1
ATOM 3724 O O . LEU A 1 489 ? -14.749 7.686 8.275 1.00 98.56 489 LEU A O 1
ATOM 3728 N N . VAL A 1 490 ? -15.061 9.851 8.794 1.00 98.25 490 VAL A N 1
ATOM 3729 C CA . VAL A 1 490 ? -13.639 10.211 8.937 1.00 98.25 490 VAL A CA 1
ATOM 3730 C C . VAL A 1 490 ? -13.025 9.542 10.168 1.00 98.25 490 VAL A C 1
ATOM 3732 O O . VAL A 1 490 ? -11.921 9.018 10.064 1.00 98.25 490 VAL A O 1
ATOM 3735 N N . ASP A 1 491 ? -13.740 9.486 11.291 1.00 97.25 491 ASP A N 1
ATOM 3736 C CA . ASP A 1 491 ? -13.293 8.830 12.526 1.00 97.25 491 ASP A CA 1
ATOM 3737 C C . ASP A 1 491 ? -13.138 7.315 12.320 1.00 97.25 491 ASP A C 1
ATOM 3739 O O . ASP A 1 491 ? -12.121 6.728 12.691 1.00 97.25 491 ASP A O 1
ATOM 3743 N N . PHE A 1 492 ? -14.083 6.684 11.615 1.00 98.38 492 PHE A N 1
ATOM 3744 C CA . PHE A 1 492 ? -13.936 5.294 11.185 1.00 98.38 492 PHE A CA 1
ATOM 3745 C C . PHE A 1 492 ? -12.728 5.091 10.259 1.00 98.38 492 PHE A C 1
ATOM 3747 O O . PHE A 1 492 ? -11.960 4.155 10.465 1.00 98.38 492 PHE A O 1
ATOM 3754 N N . LEU A 1 493 ? -12.502 5.964 9.273 1.00 98.06 493 LEU A N 1
ATOM 3755 C CA . LEU A 1 493 ? -11.318 5.868 8.411 1.00 98.06 493 LEU A CA 1
ATOM 3756 C C . LEU A 1 493 ? -10.014 6.105 9.190 1.00 98.06 493 LEU A C 1
ATOM 3758 O O . LEU A 1 493 ? -9.005 5.471 8.885 1.00 98.06 493 LEU A O 1
ATOM 3762 N N . ARG A 1 494 ? -10.042 6.940 10.236 1.00 96.38 494 ARG A N 1
ATOM 3763 C CA . ARG A 1 494 ? -8.934 7.125 11.182 1.00 96.38 494 ARG A CA 1
ATOM 3764 C C . ARG A 1 494 ? -8.643 5.859 11.994 1.00 96.38 494 ARG A C 1
ATOM 3766 O O . ARG A 1 494 ? -7.470 5.577 12.232 1.00 96.38 494 ARG A O 1
ATOM 3773 N N . SER A 1 495 ? -9.663 5.068 12.344 1.00 96.50 495 SER A N 1
ATOM 3774 C CA . SER A 1 495 ? -9.473 3.781 13.037 1.00 96.50 495 SER A CA 1
ATOM 3775 C C . SER A 1 495 ? -8.606 2.796 12.247 1.00 96.50 495 SER A C 1
ATOM 3777 O O . SER A 1 495 ? -7.925 1.981 12.856 1.00 96.50 495 SER A O 1
ATOM 3779 N N . LEU A 1 496 ? -8.576 2.883 10.907 1.00 96.12 496 LEU A N 1
ATOM 3780 C CA . LEU A 1 496 ? -7.894 1.929 10.011 1.00 96.12 496 LEU A CA 1
ATOM 3781 C C . LEU A 1 496 ? -6.357 2.038 10.000 1.00 96.12 496 LEU A C 1
ATOM 3783 O O . LEU A 1 496 ? -5.698 1.397 9.179 1.00 96.12 496 LEU A O 1
ATOM 3787 N N . GLY A 1 497 ? -5.791 2.873 10.867 1.00 93.75 497 GLY A N 1
ATOM 3788 C CA . GLY A 1 497 ? -4.362 2.950 11.163 1.00 93.75 497 GLY A CA 1
ATOM 3789 C C . GLY A 1 497 ? -4.104 3.281 12.630 1.00 93.75 497 GLY A C 1
ATOM 3790 O O . GLY A 1 497 ? -3.106 3.922 12.925 1.00 93.75 497 GLY A O 1
ATOM 3791 N N . GLN A 1 498 ? -5.035 2.931 13.519 1.00 93.69 498 GLN A N 1
ATOM 3792 C CA . GLN A 1 498 ? -4.996 3.255 14.941 1.00 93.69 498 GLN A CA 1
ATOM 3793 C C . GLN A 1 498 ? -4.535 2.022 15.725 1.00 93.69 498 GLN A C 1
ATOM 3795 O O . GLN A 1 498 ? -5.149 0.956 15.620 1.00 93.69 498 GLN A O 1
ATOM 3800 N N . MET A 1 499 ? -3.458 2.163 16.494 1.00 93.31 499 MET A N 1
ATOM 3801 C CA . MET A 1 499 ? -3.007 1.149 17.449 1.00 93.31 499 MET A CA 1
ATOM 3802 C C . MET A 1 499 ? -3.773 1.307 18.770 1.00 93.31 499 MET A C 1
ATOM 3804 O O . MET A 1 499 ? -4.259 2.395 19.078 1.00 93.31 499 MET A O 1
ATOM 3808 N N . GLU A 1 500 ? -3.931 0.229 19.538 1.00 94.19 500 GLU A N 1
ATOM 3809 C CA . GLU A 1 500 ? -4.363 0.330 20.934 1.00 94.19 500 GLU A CA 1
ATOM 3810 C C . GLU A 1 500 ? -3.419 1.252 21.734 1.00 94.19 500 GLU A C 1
ATOM 3812 O O . GLU A 1 500 ? -2.216 1.258 21.482 1.00 94.19 500 GLU A O 1
ATOM 3817 N N . LEU A 1 501 ? -3.953 1.989 22.718 1.00 93.88 501 LEU A N 1
ATOM 3818 C CA . LEU A 1 501 ? -3.230 2.875 23.652 1.00 93.88 501 LEU A CA 1
ATOM 3819 C C . LEU A 1 501 ? -2.536 4.122 23.061 1.00 93.88 501 LEU A C 1
ATOM 3821 O O . LEU A 1 501 ? -2.443 5.121 23.764 1.00 93.88 501 LEU A O 1
ATOM 3825 N N . ASP A 1 502 ? -2.115 4.107 21.798 1.00 93.12 502 ASP A N 1
ATOM 3826 C CA . ASP A 1 502 ? -1.553 5.260 21.072 1.00 93.12 502 ASP A CA 1
ATOM 3827 C C . ASP A 1 502 ? -2.672 6.246 20.685 1.00 93.12 502 ASP A C 1
ATOM 3829 O O . ASP A 1 502 ? -3.375 6.067 19.690 1.00 93.12 502 ASP A O 1
ATOM 3833 N N . ALA A 1 503 ? -2.871 7.307 21.462 1.00 90.81 503 ALA A N 1
ATOM 3834 C CA . ALA A 1 503 ? -3.897 8.317 21.219 1.00 90.81 503 ALA A CA 1
ATOM 3835 C C . ALA A 1 503 ? -3.520 9.328 20.121 1.00 90.81 503 ALA A C 1
ATOM 3837 O O . ALA A 1 503 ? -4.403 10.039 19.605 1.00 90.81 503 ALA A O 1
ATOM 3838 N N . ASN A 1 504 ? -2.236 9.420 19.768 1.00 90.25 504 ASN A N 1
ATOM 3839 C CA . ASN A 1 504 ? -1.684 10.503 18.961 1.00 90.25 504 ASN A CA 1
ATOM 3840 C C . ASN A 1 504 ? -1.433 10.108 17.473 1.00 90.25 504 ASN A C 1
ATOM 3842 O O . ASN A 1 504 ? -1.497 10.981 16.604 1.00 90.25 504 ASN A O 1
ATOM 3846 N N . GLN A 1 505 ? -1.350 8.803 17.174 1.00 89.19 505 GLN A N 1
ATOM 3847 C CA . GLN A 1 505 ? -1.003 8.146 15.897 1.00 89.19 505 GLN A CA 1
ATOM 3848 C C . GLN A 1 505 ? 0.475 8.231 15.449 1.00 89.19 505 GLN A C 1
ATOM 3850 O O . GLN A 1 505 ? 0.751 8.158 14.247 1.00 89.19 505 GLN A O 1
ATOM 3855 N N . ASP A 1 506 ? 1.436 8.347 16.369 1.00 88.56 506 ASP A N 1
ATOM 3856 C CA . ASP A 1 506 ? 2.874 8.211 16.072 1.00 88.56 506 ASP A CA 1
ATOM 3857 C C . ASP A 1 506 ? 3.422 6.781 16.267 1.00 88.56 506 ASP A C 1
ATOM 3859 O O . ASP A 1 506 ? 4.560 6.495 15.871 1.00 88.56 506 ASP A O 1
ATOM 3863 N N . PHE A 1 507 ? 2.585 5.858 16.755 1.00 88.88 507 PHE A N 1
ATOM 3864 C CA . PHE A 1 507 ? 2.908 4.462 17.057 1.00 88.88 507 PHE A CA 1
ATOM 3865 C C . PHE A 1 507 ? 3.998 4.281 18.126 1.00 88.88 507 PHE A C 1
ATOM 3867 O O . PHE A 1 507 ? 4.767 3.323 18.047 1.00 88.88 507 PHE A O 1
ATOM 3874 N N . ILE A 1 508 ? 4.097 5.184 19.098 1.00 86.31 508 ILE A N 1
ATOM 3875 C CA . ILE A 1 508 ? 4.919 5.052 20.307 1.00 86.31 508 ILE A CA 1
ATOM 3876 C C . ILE A 1 508 ? 3.983 5.279 21.498 1.00 86.31 508 ILE A C 1
ATOM 3878 O O . ILE A 1 508 ? 3.200 6.214 21.475 1.00 86.31 508 ILE A O 1
ATOM 3882 N N . ILE A 1 509 ? 4.030 4.428 22.527 1.00 87.06 509 ILE A N 1
ATOM 3883 C CA . ILE A 1 509 ? 3.161 4.576 23.708 1.00 87.06 509 ILE A CA 1
ATOM 3884 C C . ILE A 1 509 ? 3.917 5.391 24.767 1.00 87.06 509 ILE A C 1
ATOM 3886 O O . ILE A 1 509 ? 4.771 4.843 25.472 1.00 87.06 509 ILE A O 1
ATOM 3890 N N . ASP A 1 510 ? 3.637 6.696 24.862 1.00 83.44 510 ASP A N 1
ATOM 3891 C CA . ASP A 1 510 ? 4.453 7.648 25.640 1.00 83.44 510 ASP A CA 1
ATOM 3892 C C . ASP A 1 510 ? 3.667 8.593 26.589 1.00 83.44 510 ASP A C 1
ATOM 3894 O O . ASP A 1 510 ? 2.508 8.353 26.946 1.00 83.44 510 ASP A O 1
ATOM 3898 N N . GLU A 1 511 ? 4.331 9.638 27.107 1.00 83.94 511 GLU A N 1
ATOM 3899 C CA . GLU A 1 511 ? 3.753 10.619 28.042 1.00 83.94 511 GLU A CA 1
ATOM 3900 C C . GLU A 1 511 ? 2.496 11.320 27.478 1.00 83.94 511 GLU A C 1
ATOM 3902 O O . GLU A 1 511 ? 1.567 11.628 28.231 1.00 83.94 511 GLU A O 1
ATOM 3907 N N . VAL A 1 512 ? 2.426 11.535 26.158 1.00 87.56 512 VAL A N 1
ATOM 3908 C CA . VAL A 1 512 ? 1.273 12.136 25.467 1.00 87.56 512 VAL A CA 1
ATOM 3909 C C . VAL A 1 512 ? 0.040 11.241 25.608 1.00 87.56 512 VAL A C 1
ATOM 3911 O O . VAL A 1 512 ? -1.071 11.730 25.856 1.00 87.56 512 VAL A O 1
ATOM 3914 N N . ASP A 1 513 ? 0.236 9.929 25.507 1.00 91.38 513 ASP A N 1
ATOM 3915 C CA . ASP A 1 513 ? -0.826 8.941 25.669 1.00 91.38 513 ASP A CA 1
ATOM 3916 C C . ASP A 1 513 ? -1.196 8.742 27.131 1.00 91.38 513 ASP A C 1
ATOM 3918 O O . ASP A 1 513 ? -2.376 8.597 27.446 1.00 91.38 513 ASP A O 1
ATOM 3922 N N . LEU A 1 514 ? -0.227 8.835 28.046 1.00 87.38 514 LEU A N 1
ATOM 3923 C CA . LEU A 1 514 ? -0.493 8.819 29.482 1.00 87.38 514 LEU A CA 1
ATOM 3924 C C . LEU A 1 514 ? -1.375 10.011 29.899 1.00 87.38 514 LEU A C 1
ATOM 3926 O O . LEU A 1 514 ? -2.328 9.834 30.663 1.00 87.38 514 LEU A O 1
ATOM 3930 N N . GLU A 1 515 ? -1.136 11.215 29.363 1.00 85.81 515 GLU A N 1
ATOM 3931 C CA . GLU A 1 515 ? -2.016 12.373 29.591 1.00 85.81 515 GLU A CA 1
ATOM 3932 C C . GLU A 1 515 ? -3.438 12.116 29.051 1.00 85.81 515 GLU A C 1
ATOM 3934 O O . GLU A 1 515 ? -4.443 12.488 29.673 1.00 85.81 515 GLU A O 1
ATOM 3939 N N . ALA A 1 516 ? -3.543 11.447 27.900 1.00 89.69 516 ALA A N 1
ATOM 3940 C CA . ALA A 1 516 ? -4.818 11.074 27.302 1.00 89.69 516 ALA A CA 1
ATOM 3941 C C . ALA A 1 516 ? -5.569 10.001 28.111 1.00 89.69 516 ALA A C 1
ATOM 3943 O O . ALA A 1 516 ? -6.767 10.175 28.366 1.00 89.69 516 ALA A O 1
ATOM 3944 N N . LEU A 1 517 ? -4.867 8.968 28.582 1.00 88.94 517 LEU A N 1
ATOM 3945 C CA . LEU A 1 517 ? -5.368 7.902 29.447 1.00 88.94 517 LEU A CA 1
ATOM 3946 C C . LEU A 1 517 ? -5.892 8.468 30.767 1.00 88.94 517 LEU A C 1
ATOM 3948 O O . LEU A 1 517 ? -7.038 8.208 31.131 1.00 88.94 517 LEU A O 1
ATOM 3952 N N . ILE A 1 518 ? -5.100 9.301 31.453 1.00 84.00 518 ILE A N 1
ATOM 3953 C CA . ILE A 1 518 ? -5.513 9.978 32.694 1.00 84.00 518 ILE A CA 1
ATOM 3954 C C . ILE A 1 518 ? -6.767 10.822 32.439 1.00 84.00 518 ILE A C 1
ATOM 3956 O O . ILE A 1 518 ? -7.697 10.826 33.252 1.00 84.00 518 ILE A O 1
ATOM 3960 N N . GLY A 1 519 ? -6.844 11.501 31.292 1.00 83.75 519 GLY A N 1
ATOM 3961 C CA . GLY A 1 519 ? -8.036 12.237 30.879 1.00 83.75 519 GLY A CA 1
ATOM 3962 C C . GLY A 1 519 ? -9.286 11.352 30.768 1.00 83.75 519 GLY A C 1
ATOM 3963 O O . GLY A 1 519 ? -10.369 11.739 31.217 1.00 83.75 519 GLY A O 1
ATOM 3964 N N . CYS A 1 520 ? -9.145 10.153 30.208 1.00 87.12 520 CYS A N 1
ATOM 3965 C CA . CYS A 1 520 ? -10.230 9.183 30.072 1.00 87.12 520 CYS A CA 1
ATOM 3966 C C . CYS A 1 520 ? -10.625 8.539 31.410 1.00 87.12 520 CYS A C 1
ATOM 3968 O O . CYS A 1 520 ? -11.793 8.617 31.788 1.00 87.12 520 CYS A O 1
ATOM 3970 N N . PHE A 1 521 ? -9.658 8.024 32.172 1.00 82.88 521 PHE A N 1
ATOM 3971 C CA . PHE A 1 521 ? -9.851 7.418 33.496 1.00 82.88 521 PHE A CA 1
ATOM 3972 C C . PHE A 1 521 ? -10.511 8.380 34.504 1.00 82.88 521 PHE A C 1
ATOM 3974 O O . PHE A 1 521 ? -11.360 7.993 35.304 1.00 82.88 521 PHE A O 1
ATOM 3981 N N . THR A 1 522 ? -10.173 9.674 34.452 1.00 78.00 522 THR A N 1
ATOM 3982 C CA . THR A 1 522 ? -10.790 10.704 35.313 1.00 78.00 522 THR A CA 1
ATOM 3983 C C . THR A 1 522 ? -12.166 11.186 34.834 1.00 78.00 522 THR A C 1
ATOM 3985 O O . THR A 1 522 ? -12.758 12.059 35.474 1.00 78.00 522 THR A O 1
ATOM 3988 N N . GLY A 1 523 ? -12.676 10.678 33.705 1.00 71.31 523 GLY A N 1
ATOM 3989 C CA . GLY A 1 523 ? -13.923 11.141 33.088 1.00 71.31 523 GLY A CA 1
ATOM 3990 C C . GLY A 1 523 ? -13.867 12.588 32.581 1.00 71.31 523 GLY A C 1
ATOM 3991 O O . GLY A 1 523 ? -14.903 13.214 32.373 1.00 71.31 523 GLY A O 1
ATOM 3992 N N . THR A 1 524 ? -12.669 13.156 32.400 1.00 66.44 524 THR A N 1
ATOM 3993 C CA . THR A 1 524 ? -12.493 14.521 31.869 1.00 66.44 524 THR A CA 1
ATOM 3994 C C . THR A 1 524 ? -12.432 14.560 30.341 1.00 66.44 524 THR A C 1
ATOM 3996 O O . THR A 1 524 ? -12.741 15.598 29.753 1.00 66.44 524 THR A O 1
ATOM 3999 N N . ARG A 1 525 ? -12.096 13.429 29.700 1.00 65.69 525 ARG A N 1
ATOM 4000 C CA . ARG A 1 525 ? -12.157 13.215 28.244 1.00 65.69 525 ARG A CA 1
ATOM 4001 C C . ARG A 1 525 ? -13.307 12.297 27.792 1.00 65.69 525 ARG A C 1
ATOM 4003 O O . ARG A 1 525 ? -13.628 12.332 26.608 1.00 65.69 525 ARG A O 1
ATOM 4010 N N . ASN A 1 526 ? -13.968 11.547 28.687 1.00 64.25 526 ASN A N 1
ATOM 4011 C CA . ASN A 1 526 ? -15.199 10.828 28.325 1.00 64.25 526 ASN A CA 1
ATOM 4012 C C . ASN A 1 526 ? -16.384 11.808 28.292 1.00 64.25 526 ASN A C 1
ATOM 4014 O O . ASN A 1 526 ? -16.760 12.366 29.323 1.00 64.25 526 ASN A O 1
ATOM 4018 N N . LEU A 1 527 ? -16.916 12.086 27.099 1.00 54.22 527 LEU A N 1
ATOM 4019 C CA . LEU A 1 527 ? -17.807 13.225 26.858 1.00 54.22 527 LEU A CA 1
ATOM 4020 C C . LEU A 1 527 ? -19.074 12.884 26.055 1.00 54.22 527 LEU A C 1
ATOM 4022 O O . LEU A 1 527 ? -19.669 13.815 25.504 1.00 54.22 527 LEU A O 1
ATOM 4026 N N . ASP A 1 528 ? -19.550 11.629 26.028 1.00 58.12 528 ASP A N 1
ATOM 4027 C CA . ASP A 1 528 ? -20.925 11.377 25.565 1.00 58.12 528 ASP A CA 1
ATOM 4028 C C . ASP A 1 528 ? -21.916 12.145 26.468 1.00 58.12 528 ASP A C 1
ATOM 4030 O O . ASP A 1 528 ? -22.024 11.870 27.668 1.00 58.12 528 ASP A O 1
ATOM 4034 N N . PRO A 1 529 ? -22.692 13.113 25.937 1.00 54.19 529 PRO A N 1
ATOM 4035 C CA . PRO A 1 529 ? -23.700 13.815 26.722 1.00 54.19 529 PRO A CA 1
ATOM 4036 C C . PRO A 1 529 ? -24.910 12.933 27.075 1.00 54.19 529 PRO A C 1
ATOM 4038 O O . PRO A 1 529 ? -25.811 13.408 27.778 1.00 54.19 529 PRO A O 1
ATOM 4041 N N . SER A 1 530 ? -24.992 11.714 26.526 1.00 59.06 530 SER A N 1
ATOM 4042 C CA . SER A 1 530 ? -26.111 10.783 26.679 1.00 59.06 530 SER A CA 1
ATOM 4043 C C . SER A 1 530 ? -25.906 9.765 27.812 1.00 59.06 530 SER A C 1
ATOM 4045 O O . SER A 1 530 ? -26.840 9.587 28.602 1.00 59.06 530 SER A O 1
ATOM 4047 N N . ASP A 1 531 ? -24.706 9.190 27.948 1.00 64.75 531 ASP A N 1
ATOM 4048 C CA . ASP A 1 531 ? -24.294 8.329 29.064 1.00 64.75 531 ASP A CA 1
ATOM 4049 C C . ASP A 1 531 ? -22.781 8.494 29.376 1.00 64.75 531 ASP A C 1
ATOM 4051 O O . ASP A 1 531 ? -21.962 7.708 28.911 1.00 64.75 531 ASP A O 1
ATOM 4055 N N . PRO A 1 532 ? -22.366 9.509 30.166 1.00 62.31 532 PRO A N 1
ATOM 4056 C CA . PRO A 1 532 ? -20.945 9.807 30.421 1.00 62.31 532 PRO A CA 1
ATOM 4057 C C . PRO A 1 532 ? -20.217 8.738 31.259 1.00 62.31 532 PRO A C 1
ATOM 4059 O O . PRO A 1 532 ? -19.009 8.840 31.469 1.00 62.31 532 PRO A O 1
ATOM 4062 N N . ASP A 1 533 ? -20.951 7.735 31.747 1.00 66.81 533 ASP A N 1
ATOM 4063 C CA . ASP A 1 533 ? -20.435 6.581 32.482 1.00 66.81 533 ASP A CA 1
ATOM 4064 C C . ASP A 1 533 ? -20.201 5.359 31.550 1.00 66.81 533 ASP A C 1
ATOM 4066 O O . ASP A 1 533 ? -19.915 4.273 32.052 1.00 66.81 533 ASP A O 1
ATOM 4070 N N . TYR A 1 534 ? -20.358 5.494 30.219 1.00 82.62 534 TYR A N 1
ATOM 4071 C CA . TYR A 1 534 ? -20.182 4.405 29.244 1.00 82.62 534 TYR A CA 1
ATOM 4072 C C . TYR A 1 534 ? -19.445 4.856 27.971 1.00 82.62 534 TYR A C 1
ATOM 4074 O O . TYR A 1 534 ? -19.843 5.817 27.322 1.00 82.62 534 TYR A O 1
ATOM 4082 N N . ILE A 1 535 ? -18.390 4.135 27.594 1.00 87.31 535 ILE A N 1
ATOM 4083 C CA . ILE A 1 535 ? -17.574 4.370 26.396 1.00 87.31 535 ILE A CA 1
ATOM 4084 C C . ILE A 1 535 ? -18.097 3.513 25.237 1.00 87.31 535 ILE A C 1
ATOM 4086 O O . ILE A 1 535 ? -18.259 2.297 25.356 1.00 87.31 535 ILE A O 1
ATOM 4090 N N . THR A 1 536 ? -18.344 4.144 24.090 1.00 90.44 536 THR A N 1
ATOM 4091 C CA . THR A 1 536 ? -18.696 3.478 22.830 1.00 90.44 536 THR A CA 1
ATOM 4092 C C . THR A 1 536 ? -17.511 3.446 21.863 1.00 90.44 536 THR A C 1
ATOM 4094 O O . THR A 1 536 ? -16.512 4.132 22.054 1.00 90.44 536 THR A O 1
ATOM 4097 N N . ALA A 1 537 ? -17.628 2.679 20.775 1.00 92.75 537 ALA A N 1
ATOM 4098 C CA . ALA A 1 537 ? -16.609 2.627 19.723 1.00 92.75 537 ALA A CA 1
ATOM 4099 C C . ALA A 1 537 ? -16.429 3.954 18.949 1.00 92.75 537 ALA A C 1
ATOM 4101 O O . ALA A 1 537 ? -15.440 4.104 18.239 1.00 92.75 537 ALA A O 1
ATOM 4102 N N . ASP A 1 538 ? -17.366 4.904 19.060 1.00 91.69 538 ASP A N 1
ATOM 4103 C CA . ASP A 1 538 ? -17.242 6.238 18.453 1.00 91.69 538 ASP A CA 1
ATOM 4104 C C . ASP A 1 538 ? -16.611 7.272 19.419 1.00 91.69 538 ASP A C 1
ATOM 4106 O O . ASP A 1 538 ? -16.327 8.399 19.009 1.00 91.69 538 ASP A O 1
ATOM 4110 N N . ASP A 1 539 ? -16.381 6.922 20.692 1.00 89.38 539 ASP A N 1
ATOM 4111 C CA . ASP A 1 539 ? -15.811 7.828 21.697 1.00 89.38 539 ASP A CA 1
ATOM 4112 C C . ASP A 1 539 ? -14.280 7.780 21.714 1.00 89.38 539 ASP A C 1
ATOM 4114 O O . ASP A 1 539 ? -13.678 6.710 21.680 1.00 89.38 539 ASP A O 1
ATOM 4118 N N . PHE A 1 540 ? -13.632 8.940 21.882 1.00 89.69 540 PHE A N 1
ATOM 4119 C CA . PHE A 1 540 ? -12.165 9.061 21.952 1.00 89.69 540 PHE A CA 1
ATOM 4120 C C . PHE A 1 540 ? -11.520 8.071 22.939 1.00 89.69 540 PHE A C 1
ATOM 4122 O O . PHE A 1 540 ? -10.481 7.486 22.648 1.00 89.69 540 PHE A O 1
ATOM 4129 N N . CYS A 1 541 ? -12.155 7.848 24.093 1.00 91.00 541 CYS A N 1
ATOM 4130 C CA . CYS A 1 541 ? -11.628 6.976 25.139 1.00 91.00 541 CYS A CA 1
ATOM 4131 C C . CYS A 1 541 ? -11.702 5.474 24.821 1.00 91.00 541 CYS A C 1
ATOM 4133 O O . CYS A 1 541 ? -11.117 4.686 25.560 1.00 91.00 541 CYS A O 1
ATOM 4135 N N . THR A 1 542 ? -12.331 5.061 23.710 1.00 92.50 542 THR A N 1
ATOM 4136 C CA . THR A 1 542 ? -12.315 3.656 23.262 1.00 92.50 542 THR A CA 1
ATOM 4137 C C . THR A 1 542 ? -10.896 3.130 23.048 1.00 92.50 542 THR A C 1
ATOM 4139 O O . THR A 1 542 ? -10.667 1.931 23.160 1.00 92.50 542 THR A O 1
ATOM 4142 N N . ILE A 1 543 ? -9.925 4.014 22.790 1.00 93.31 543 ILE A N 1
ATOM 4143 C CA . ILE A 1 543 ? -8.522 3.643 22.589 1.00 93.31 543 ILE A CA 1
ATOM 4144 C C . ILE A 1 543 ? -7.817 3.102 23.833 1.00 93.31 543 ILE A C 1
ATOM 4146 O O . ILE A 1 543 ? -6.790 2.440 23.708 1.00 93.31 543 ILE A O 1
ATOM 4150 N N . PHE A 1 544 ? -8.401 3.342 25.007 1.00 93.69 544 PHE A N 1
ATOM 4151 C CA . PHE A 1 544 ? -7.904 2.862 26.288 1.00 93.69 544 PHE A CA 1
ATOM 4152 C C . PHE A 1 544 ? -8.762 1.740 26.890 1.00 93.69 544 PHE A C 1
ATOM 4154 O O . PHE A 1 544 ? -8.260 1.033 27.746 1.00 93.69 544 PHE A O 1
ATOM 4161 N N . ASP A 1 545 ? -10.004 1.519 26.440 1.00 91.69 545 ASP A N 1
ATOM 4162 C CA . ASP A 1 545 ? -10.861 0.407 26.905 1.00 91.69 545 ASP A CA 1
ATOM 4163 C C . ASP A 1 545 ? -10.433 -0.922 26.243 1.00 91.69 545 ASP A C 1
ATOM 4165 O O . ASP A 1 545 ? -10.987 -1.367 25.231 1.00 91.69 545 ASP A O 1
ATOM 4169 N N . MET A 1 546 ? -9.406 -1.563 26.805 1.00 91.38 546 MET A N 1
ATOM 4170 C CA . MET A 1 546 ? -8.767 -2.779 26.282 1.00 91.38 546 MET A CA 1
ATOM 4171 C C . MET A 1 546 ? -9.659 -4.018 26.400 1.00 91.38 546 MET A C 1
ATOM 4173 O O . MET A 1 546 ? -9.535 -4.982 25.637 1.00 91.38 546 MET A O 1
ATOM 4177 N N . GLN A 1 547 ? -10.575 -4.005 27.363 1.00 89.75 547 GLN A N 1
ATOM 4178 C CA . GLN A 1 547 ? -11.537 -5.073 27.633 1.00 89.75 547 GLN A CA 1
ATOM 4179 C C . GLN A 1 547 ? -12.866 -4.901 26.872 1.00 89.75 547 GLN A C 1
ATOM 4181 O O . GLN A 1 547 ? -13.652 -5.853 26.786 1.00 89.75 547 GLN A O 1
ATOM 4186 N N . ARG A 1 548 ? -13.086 -3.732 26.259 1.00 89.00 548 ARG A N 1
ATOM 4187 C CA . ARG A 1 548 ? -14.311 -3.295 25.568 1.00 89.00 548 ARG A CA 1
ATOM 4188 C C . ARG A 1 548 ? -15.559 -3.449 26.435 1.00 89.00 548 ARG A C 1
ATOM 4190 O O . ARG A 1 548 ? -16.592 -3.958 25.980 1.00 89.00 548 ARG A O 1
ATOM 4197 N N . ASN A 1 549 ? -15.436 -3.094 27.712 1.00 88.56 549 ASN A N 1
ATOM 4198 C CA . ASN A 1 549 ? -16.509 -3.199 28.701 1.00 88.56 549 ASN A CA 1
ATOM 4199 C C . ASN A 1 549 ? -17.337 -1.897 28.814 1.00 88.56 549 ASN A C 1
ATOM 4201 O O . ASN A 1 549 ? -18.469 -1.958 29.310 1.00 88.56 549 ASN A O 1
ATOM 4205 N N . GLY A 1 550 ? -16.828 -0.777 28.283 1.00 88.38 550 GLY A N 1
ATOM 4206 C CA . GLY A 1 550 ? -17.408 0.559 28.364 1.00 88.38 550 GLY A CA 1
ATOM 4207 C C . GLY A 1 550 ? -16.835 1.467 29.456 1.00 88.38 550 GLY A C 1
ATOM 4208 O O . GLY A 1 550 ? -17.403 2.534 29.672 1.00 88.38 550 GLY A O 1
ATOM 4209 N N . ASP A 1 551 ? -15.762 1.090 30.145 1.00 86.50 551 ASP A N 1
ATOM 4210 C CA . ASP A 1 551 ? -15.017 1.953 31.061 1.00 86.50 551 ASP A CA 1
ATOM 4211 C C . ASP A 1 551 ? -13.499 1.888 30.796 1.00 86.50 551 ASP A C 1
ATOM 4213 O O . ASP A 1 551 ? -13.025 1.119 29.966 1.00 86.50 551 ASP A O 1
ATOM 4217 N N . VAL A 1 552 ? -12.750 2.805 31.413 1.00 86.81 552 VAL A N 1
ATOM 4218 C CA . VAL A 1 552 ? -11.281 2.775 31.468 1.00 86.81 552 VAL A CA 1
ATOM 4219 C C . VAL A 1 552 ? -10.939 2.670 32.943 1.00 86.81 552 VAL A C 1
ATOM 4221 O O . VAL A 1 552 ? -11.153 3.634 33.687 1.00 86.81 552 VAL A O 1
ATOM 4224 N N . ASP A 1 553 ? -10.479 1.498 33.374 1.00 84.06 553 ASP A N 1
ATOM 4225 C CA . ASP A 1 553 ? -10.292 1.166 34.787 1.00 84.06 553 ASP A CA 1
ATOM 4226 C C . ASP A 1 553 ? -8.844 0.747 35.140 1.00 84.06 553 ASP A C 1
ATOM 4228 O O . ASP A 1 553 ? -7.878 1.063 34.443 1.00 84.06 553 ASP A O 1
ATOM 4232 N N . GLU A 1 554 ? -8.667 0.118 36.307 1.00 83.12 554 GLU A N 1
ATOM 4233 C CA . GLU A 1 554 ? -7.370 -0.360 36.809 1.00 83.12 554 GLU A CA 1
ATOM 4234 C C . GLU A 1 554 ? -6.734 -1.422 35.887 1.00 83.12 554 GLU A C 1
ATOM 4236 O O . GLU A 1 554 ? -5.507 -1.503 35.791 1.00 83.12 554 GLU A O 1
ATOM 4241 N N . TYR A 1 555 ? -7.542 -2.219 35.177 1.00 86.69 555 TYR A N 1
ATOM 4242 C CA . TYR A 1 555 ? -7.058 -3.181 34.188 1.00 86.69 555 TYR A CA 1
ATOM 4243 C C . TYR A 1 555 ? -6.415 -2.462 33.007 1.00 86.69 555 TYR A C 1
ATOM 4245 O O . TYR A 1 555 ? -5.279 -2.773 32.657 1.00 86.69 555 TYR A O 1
ATOM 4253 N N . ASP A 1 556 ? -7.103 -1.473 32.442 1.00 88.88 556 ASP A N 1
ATOM 4254 C CA . ASP A 1 556 ? -6.639 -0.723 31.275 1.00 88.88 556 ASP A CA 1
ATOM 4255 C C . ASP A 1 556 ? -5.361 0.066 31.577 1.00 88.88 556 ASP A C 1
ATOM 4257 O O . ASP A 1 556 ? -4.412 0.048 30.791 1.00 88.88 556 ASP A O 1
ATOM 4261 N N . PHE A 1 557 ? -5.282 0.662 32.773 1.00 85.38 557 PHE A N 1
ATOM 4262 C CA . PHE A 1 557 ? -4.046 1.270 33.262 1.00 85.38 557 PHE A CA 1
ATOM 4263 C C . PHE A 1 557 ? -2.917 0.235 33.387 1.00 85.38 557 PHE A C 1
ATOM 4265 O O . PHE A 1 557 ? -1.796 0.506 32.971 1.00 85.38 557 PHE A O 1
ATOM 4272 N N . THR A 1 558 ? -3.201 -0.976 33.885 1.00 83.38 558 THR A N 1
ATOM 4273 C CA . THR A 1 558 ? -2.191 -2.048 33.960 1.00 83.38 558 THR A CA 1
ATOM 4274 C C . THR A 1 558 ? -1.678 -2.427 32.566 1.00 83.38 558 THR A C 1
ATOM 4276 O O . THR A 1 558 ? -0.463 -2.470 32.376 1.00 83.38 558 THR A O 1
ATOM 4279 N N . VAL A 1 559 ? -2.568 -2.623 31.578 1.00 87.12 559 VAL A N 1
ATOM 4280 C CA . VAL A 1 559 ? -2.169 -2.900 30.182 1.00 87.12 559 VAL A CA 1
ATOM 4281 C C . VAL A 1 559 ? -1.292 -1.764 29.644 1.00 87.12 559 VAL A C 1
ATOM 4283 O O . VAL A 1 559 ? -0.250 -2.036 29.058 1.00 87.12 559 VAL A O 1
ATOM 4286 N N . PHE A 1 560 ? -1.647 -0.500 29.897 1.00 88.06 560 PHE A N 1
ATOM 4287 C CA . PHE A 1 560 ? -0.826 0.642 29.489 1.00 88.06 560 PHE A CA 1
ATOM 4288 C C . PHE A 1 560 ? 0.585 0.594 30.092 1.00 88.06 560 PHE A C 1
ATOM 4290 O O . PHE A 1 560 ? 1.570 0.709 29.367 1.00 88.06 560 PHE A O 1
ATOM 4297 N N . THR A 1 561 ? 0.711 0.342 31.399 1.00 81.31 561 THR A N 1
ATOM 4298 C CA . THR A 1 561 ? 2.031 0.257 32.055 1.00 81.31 561 THR A CA 1
ATOM 4299 C C . THR A 1 561 ? 2.895 -0.912 31.576 1.00 81.31 561 THR A C 1
ATOM 4301 O O . THR A 1 561 ? 4.115 -0.847 31.686 1.00 81.31 561 THR A O 1
ATOM 4304 N N . GLU A 1 562 ? 2.290 -1.967 31.024 1.00 83.75 562 GLU A N 1
ATOM 4305 C CA . GLU A 1 562 ? 3.009 -3.101 30.429 1.00 83.75 562 GLU A CA 1
ATOM 4306 C C . GLU A 1 562 ? 3.544 -2.801 29.022 1.00 83.75 562 GLU A C 1
ATOM 4308 O O . GLU A 1 562 ? 4.341 -3.584 28.506 1.00 83.75 562 GLU A O 1
ATOM 4313 N N . GLN A 1 563 ? 3.082 -1.721 28.385 1.00 84.56 563 GLN A N 1
ATOM 4314 C CA . GLN A 1 563 ? 3.347 -1.384 26.980 1.00 84.56 563 GLN A CA 1
ATOM 4315 C C . GLN A 1 563 ? 3.986 0.005 26.802 1.00 84.56 563 GLN A C 1
ATOM 4317 O O . GLN A 1 563 ? 4.310 0.383 25.684 1.00 84.56 563 GLN A O 1
ATOM 4322 N N . TYR A 1 564 ? 4.169 0.759 27.888 1.00 82.06 564 TYR A N 1
ATOM 4323 C CA . TYR A 1 564 ? 4.757 2.096 27.881 1.00 82.06 564 TYR A CA 1
ATOM 4324 C C . TYR A 1 564 ? 6.232 2.071 27.451 1.00 82.06 564 TYR A C 1
ATOM 4326 O O . TYR A 1 564 ? 7.066 1.434 28.099 1.00 82.06 564 TYR A O 1
ATOM 4334 N N . GLU A 1 565 ? 6.553 2.797 26.381 1.00 71.88 565 GLU A N 1
ATOM 4335 C CA . GLU A 1 565 ? 7.897 2.877 25.789 1.00 71.88 565 GLU A CA 1
ATOM 4336 C C . GLU A 1 565 ? 8.660 4.150 26.204 1.00 71.88 565 GLU A C 1
ATOM 4338 O O . GLU A 1 565 ? 9.860 4.278 25.948 1.00 71.88 565 GLU A O 1
ATOM 4343 N N . GLY A 1 566 ? 7.985 5.095 26.867 1.00 57.97 566 GLY A N 1
ATOM 4344 C CA . GLY A 1 566 ? 8.588 6.340 27.336 1.00 57.97 566 GLY A CA 1
ATOM 4345 C C . GLY A 1 566 ? 9.690 6.132 28.386 1.00 57.97 566 GLY A C 1
ATOM 4346 O O . GLY A 1 566 ? 9.599 5.284 29.276 1.00 57.97 566 GLY A O 1
ATOM 4347 N N . PHE A 1 567 ? 10.732 6.967 28.337 1.00 45.66 567 PHE A N 1
ATOM 4348 C CA . PHE A 1 567 ? 11.768 6.983 29.374 1.00 45.66 567 PHE A CA 1
ATOM 4349 C C . PHE A 1 567 ? 11.197 7.472 30.713 1.00 45.66 567 PHE A C 1
ATOM 4351 O O . PHE A 1 567 ? 10.745 8.611 30.838 1.00 45.66 567 PHE A O 1
ATOM 4358 N N . PHE A 1 568 ? 11.293 6.636 31.746 1.00 44.66 568 PHE A N 1
ATOM 4359 C CA . PHE A 1 568 ? 11.061 7.049 33.128 1.00 44.66 568 PHE A CA 1
ATOM 4360 C C . PHE A 1 568 ? 12.185 7.980 33.591 1.00 44.66 568 PHE A C 1
ATOM 4362 O O . PHE A 1 568 ? 13.277 7.517 33.916 1.00 44.66 568 PHE A O 1
ATOM 4369 N N . PHE A 1 569 ? 11.926 9.287 33.651 1.00 37.28 569 PHE A N 1
ATOM 4370 C CA . PHE A 1 569 ? 12.854 10.260 34.232 1.00 37.28 569 PHE A CA 1
ATOM 4371 C C . PHE A 1 569 ? 12.964 10.078 35.762 1.00 37.28 569 PHE A C 1
ATOM 4373 O O . PHE A 1 569 ? 11.997 10.363 36.470 1.00 37.28 569 PHE A O 1
ATOM 4380 N N . PRO A 1 570 ? 14.134 9.708 36.328 1.00 38.47 570 PRO A N 1
ATOM 4381 C CA . PRO A 1 570 ? 14.309 9.607 37.782 1.00 38.47 570 PRO A CA 1
ATOM 4382 C C . PRO A 1 570 ? 14.485 10.975 38.462 1.00 38.47 570 PRO A C 1
ATOM 4384 O O . PRO A 1 570 ? 14.579 11.059 39.685 1.00 38.47 570 PRO A O 1
ATOM 4387 N N . THR A 1 571 ? 14.556 12.062 37.687 1.00 40.75 571 THR A N 1
ATOM 4388 C CA . THR A 1 571 ? 14.603 13.437 38.208 1.00 40.75 571 THR A CA 1
ATOM 4389 C C . THR A 1 571 ? 13.294 13.872 38.860 1.00 40.75 571 THR A C 1
ATOM 4391 O O . THR A 1 571 ? 13.305 14.859 39.594 1.00 40.75 571 THR A O 1
ATOM 4394 N N . ASP A 1 572 ? 12.204 13.128 38.644 1.00 42.00 572 ASP A N 1
ATOM 4395 C CA . ASP A 1 572 ? 10.951 13.281 39.377 1.00 42.00 572 ASP A CA 1
ATOM 4396 C C . ASP A 1 572 ? 10.382 11.903 39.768 1.00 42.00 572 ASP A C 1
ATOM 4398 O O . ASP A 1 572 ? 9.305 11.496 39.336 1.00 42.00 572 ASP A O 1
ATOM 4402 N N . CYS A 1 573 ? 11.102 11.167 40.629 1.00 44.62 573 CYS A N 1
ATOM 4403 C CA . CYS A 1 573 ? 10.546 9.982 41.304 1.00 44.62 573 CYS A CA 1
ATOM 4404 C C . CYS A 1 573 ? 9.241 10.295 42.064 1.00 44.62 573 CYS A C 1
ATOM 4406 O O . CYS A 1 573 ? 8.446 9.387 42.302 1.00 44.62 573 CYS A O 1
ATOM 4408 N N . ASP A 1 574 ? 8.979 11.570 42.383 1.00 46.53 574 ASP A N 1
ATOM 4409 C CA . ASP A 1 574 ? 7.693 12.013 42.912 1.00 46.53 574 ASP A CA 1
ATOM 4410 C C . ASP A 1 574 ? 6.541 11.750 41.922 1.00 46.53 574 ASP A C 1
ATOM 4412 O O . ASP A 1 574 ? 5.422 11.591 42.387 1.00 46.53 574 ASP A O 1
ATOM 4416 N N . LEU A 1 575 ? 6.744 11.673 40.597 1.00 44.59 575 LEU A N 1
ATOM 4417 C CA . LEU A 1 575 ? 5.645 11.472 39.638 1.00 44.59 575 LEU A CA 1
ATOM 4418 C C . LEU A 1 575 ? 5.152 10.026 39.568 1.00 44.59 575 LEU A C 1
ATOM 4420 O O . LEU A 1 575 ? 3.947 9.816 39.669 1.00 44.59 575 LEU A O 1
ATOM 4424 N N . TRP A 1 576 ? 6.030 9.029 39.422 1.00 43.88 576 TRP A N 1
ATOM 4425 C CA . TRP A 1 576 ? 5.584 7.630 39.344 1.00 43.88 576 TRP A CA 1
ATOM 4426 C C . TRP A 1 576 ? 5.125 7.104 40.701 1.00 43.88 576 TRP A C 1
ATOM 4428 O O . TRP A 1 576 ? 4.030 6.549 40.788 1.00 43.88 576 TRP A O 1
ATOM 4438 N N . ASP A 1 577 ? 5.874 7.373 41.776 1.00 44.06 577 ASP A N 1
ATOM 4439 C CA . ASP A 1 577 ? 5.417 7.010 43.117 1.00 44.06 577 ASP A CA 1
ATOM 4440 C C . ASP A 1 577 ? 4.170 7.833 43.492 1.00 44.06 577 ASP A C 1
ATOM 4442 O O . ASP A 1 577 ? 3.258 7.290 44.109 1.00 44.06 577 ASP A O 1
ATOM 4446 N N . ALA A 1 578 ? 3.999 9.096 43.058 1.00 46.28 578 ALA A N 1
ATOM 4447 C CA . ALA A 1 578 ? 2.710 9.753 43.292 1.00 46.28 578 ALA A CA 1
ATOM 4448 C C . ALA A 1 578 ? 1.566 9.226 42.422 1.00 46.28 578 ALA A C 1
ATOM 4450 O O . ALA A 1 578 ? 0.435 9.223 42.903 1.00 46.28 578 ALA A O 1
ATOM 4451 N N . LEU A 1 579 ? 1.811 8.784 41.190 1.00 45.97 579 LEU A N 1
ATOM 4452 C CA . LEU A 1 579 ? 0.761 8.259 40.320 1.00 45.97 579 LEU A CA 1
ATOM 4453 C C . LEU A 1 579 ? 0.334 6.849 40.755 1.00 45.97 579 LEU A C 1
ATOM 4455 O O . LEU A 1 579 ? -0.860 6.569 40.773 1.00 45.97 579 LEU A O 1
ATOM 4459 N N . VAL A 1 580 ? 1.283 6.002 41.169 1.00 45.88 580 VAL A N 1
ATOM 4460 C CA . VAL A 1 580 ? 1.058 4.598 41.553 1.00 45.88 580 VAL A CA 1
ATOM 4461 C C . VAL A 1 580 ? 0.765 4.433 43.053 1.00 45.88 580 VAL A C 1
ATOM 4463 O O . VAL A 1 580 ? -0.212 3.765 43.387 1.00 45.88 580 VAL A O 1
ATOM 4466 N N . ASP A 1 581 ? 1.496 5.088 43.969 1.00 43.09 581 ASP A N 1
ATOM 4467 C CA . ASP A 1 581 ? 1.213 5.006 45.420 1.00 43.09 581 ASP A CA 1
ATOM 4468 C C . ASP A 1 581 ? 0.154 6.024 45.907 1.00 43.09 581 ASP A C 1
ATOM 4470 O O . ASP A 1 581 ? -0.442 5.805 46.967 1.00 43.09 581 ASP A O 1
ATOM 4474 N N . ASN A 1 582 ? -0.153 7.108 45.164 1.00 43.38 582 ASN A N 1
ATOM 4475 C CA . ASN A 1 582 ? -1.368 7.918 45.415 1.00 43.38 582 ASN A CA 1
ATOM 4476 C C . ASN A 1 582 ? -2.521 7.648 44.432 1.00 43.38 582 ASN A C 1
ATOM 4478 O O . ASN A 1 582 ? -3.522 8.368 44.500 1.00 43.38 582 ASN A O 1
ATOM 4482 N N . LEU A 1 583 ? -2.463 6.590 43.611 1.00 41.03 583 LEU A N 1
ATOM 4483 C CA . LEU A 1 583 ? -3.672 5.948 43.081 1.00 41.03 583 LEU A CA 1
ATOM 4484 C C . LEU A 1 583 ? -4.423 5.357 44.290 1.00 41.03 583 LEU A C 1
ATOM 4486 O O . LEU A 1 583 ? -3.990 4.352 44.861 1.00 41.03 583 LEU A O 1
ATOM 4490 N N . PRO A 1 584 ? -5.508 5.983 44.792 1.00 38.03 584 PRO A N 1
ATOM 4491 C CA . PRO A 1 584 ? -6.016 5.614 46.096 1.00 38.03 584 PRO A CA 1
ATOM 4492 C C . PRO A 1 584 ? -6.790 4.312 45.962 1.00 38.03 584 PRO A C 1
ATOM 4494 O O . PRO A 1 584 ? -7.869 4.282 45.365 1.00 38.03 584 PRO A O 1
ATOM 4497 N N . LEU A 1 585 ? -6.315 3.266 46.639 1.00 34.41 585 LEU A N 1
ATOM 4498 C CA . LEU A 1 585 ? -7.168 2.152 47.037 1.00 34.41 585 LEU A CA 1
ATOM 4499 C C . LEU A 1 585 ? -8.369 2.688 47.844 1.00 34.41 585 LEU A C 1
ATOM 4501 O O . LEU A 1 585 ? -8.320 2.823 49.065 1.00 34.41 585 LEU A O 1
ATOM 4505 N N . PHE A 1 586 ? -9.476 2.918 47.138 1.00 45.19 586 PHE A N 1
ATOM 4506 C CA . PHE A 1 586 ? -10.853 2.949 47.627 1.00 45.19 586 PHE A CA 1
ATOM 4507 C C . PHE A 1 586 ? -11.185 3.900 48.800 1.00 45.19 586 PHE A C 1
ATOM 4509 O O . PHE A 1 586 ? -11.163 3.477 49.961 1.00 45.19 586 PHE A O 1
ATOM 4516 N N . GLN A 1 587 ? -11.757 5.083 48.509 1.00 31.33 587 GLN A N 1
ATOM 4517 C CA . GLN A 1 587 ? -13.077 5.476 49.066 1.00 31.33 587 GLN A CA 1
ATOM 4518 C C . GLN A 1 587 ? -13.643 6.811 48.521 1.00 31.33 587 GLN A C 1
ATOM 4520 O O . GLN A 1 587 ? -12.875 7.749 48.333 1.00 31.33 587 GLN A O 1
ATOM 4525 N N . PRO A 1 588 ? -14.981 6.968 48.372 1.00 31.05 588 PRO A N 1
ATOM 4526 C CA . PRO A 1 588 ? -15.587 8.173 47.775 1.00 31.05 588 PRO A CA 1
ATOM 4527 C C . PRO A 1 588 ? -15.595 9.458 48.631 1.00 31.05 588 PRO A C 1
ATOM 4529 O O . PRO A 1 588 ? -16.122 10.466 48.175 1.00 31.05 588 PRO A O 1
ATOM 4532 N N . ASP A 1 589 ? -15.096 9.425 49.874 1.00 35.47 589 ASP A N 1
ATOM 4533 C CA . ASP A 1 589 ? -15.367 10.452 50.904 1.00 35.47 589 ASP A CA 1
ATOM 4534 C C . ASP A 1 589 ? -14.105 10.913 51.689 1.00 35.47 589 ASP A C 1
ATOM 4536 O O . ASP A 1 589 ? -14.219 11.399 52.818 1.00 35.47 589 ASP A O 1
ATOM 4540 N N . ALA A 1 590 ? -12.890 10.746 51.148 1.00 33.75 590 ALA A N 1
ATOM 4541 C CA . ALA A 1 590 ? -11.644 11.125 51.833 1.00 33.75 590 ALA A CA 1
ATOM 4542 C C . ALA A 1 590 ? -11.029 12.434 51.293 1.00 33.75 590 ALA A C 1
ATOM 4544 O O . ALA A 1 590 ? -10.570 12.489 50.156 1.00 33.75 590 ALA A O 1
ATOM 4545 N N . ASP A 1 591 ? -10.950 13.472 52.138 1.00 31.11 591 ASP A N 1
ATOM 4546 C CA . ASP A 1 591 ? -10.126 14.664 51.882 1.00 31.11 591 ASP A CA 1
ATOM 4547 C C . ASP A 1 591 ? -8.632 14.267 51.876 1.00 31.11 591 ASP A C 1
ATOM 4549 O O . ASP A 1 591 ? -8.032 14.076 52.939 1.00 31.11 591 ASP A O 1
ATOM 4553 N N . ILE A 1 592 ? -8.014 14.149 50.695 1.00 31.94 592 ILE A N 1
ATOM 4554 C CA . ILE A 1 592 ? -6.580 13.846 50.571 1.00 31.94 592 ILE A CA 1
ATOM 4555 C C . ILE A 1 592 ? -5.754 15.111 50.839 1.00 31.94 592 ILE A C 1
ATOM 4557 O O . ILE A 1 592 ? -5.815 16.098 50.105 1.00 31.94 592 ILE A O 1
ATOM 4561 N N . VAL A 1 593 ? -4.939 15.064 51.895 1.00 27.45 593 VAL A N 1
ATOM 4562 C CA . VAL A 1 593 ? -3.856 16.023 52.143 1.00 27.45 593 VAL A CA 1
ATOM 4563 C C . VAL A 1 593 ? -2.549 15.358 51.735 1.00 27.45 593 VAL A C 1
ATOM 4565 O O . VAL A 1 593 ? -2.077 14.461 52.430 1.00 27.45 593 VAL A O 1
ATOM 4568 N N . VAL A 1 594 ? -1.957 15.820 50.634 1.00 28.17 594 VAL A N 1
ATOM 4569 C CA . VAL A 1 594 ? -0.648 15.348 50.167 1.00 28.17 594 VAL A CA 1
ATOM 4570 C C . VAL A 1 594 ? 0.426 15.678 51.209 1.00 28.17 594 VAL A C 1
ATOM 4572 O O . VAL A 1 594 ? 0.627 16.843 51.566 1.00 28.17 594 VAL A O 1
ATOM 4575 N N . GLN A 1 595 ? 1.136 14.653 51.681 1.00 26.64 595 GLN A N 1
ATOM 4576 C CA . GLN A 1 595 ? 2.423 14.786 52.361 1.00 26.64 595 GLN A CA 1
ATOM 4577 C C . GLN A 1 595 ? 3.433 13.883 51.651 1.00 26.64 595 GLN A C 1
ATOM 4579 O O . GLN A 1 595 ? 3.401 12.673 51.840 1.00 26.64 595 GLN A O 1
ATOM 4584 N N . LEU A 1 596 ? 4.310 14.488 50.847 1.00 27.41 596 LEU A N 1
ATOM 4585 C CA . LEU A 1 596 ? 5.397 13.802 50.143 1.00 27.41 596 LEU A CA 1
ATOM 4586 C C . LEU A 1 596 ? 6.399 13.196 51.150 1.00 27.41 596 LEU A C 1
ATOM 4588 O O . LEU A 1 596 ? 6.897 13.942 52.007 1.00 27.41 596 LEU A O 1
ATOM 4592 N N . PRO A 1 597 ? 6.725 11.893 51.070 1.00 31.33 597 PRO A N 1
ATOM 4593 C CA . PRO A 1 597 ? 7.766 11.270 51.874 1.00 31.33 597 PRO A CA 1
ATOM 4594 C C . PRO A 1 597 ? 9.089 11.108 51.096 1.00 31.33 597 PRO A C 1
ATOM 4596 O O . PRO A 1 597 ? 9.379 10.050 50.566 1.00 31.33 597 PRO A O 1
ATOM 4599 N N . VAL A 1 598 ? 9.898 12.170 51.115 1.00 34.78 598 VAL A N 1
ATOM 4600 C CA . VAL A 1 598 ? 11.370 12.176 51.297 1.00 34.78 598 VAL A CA 1
ATOM 4601 C C . VAL A 1 598 ? 12.198 10.972 50.775 1.00 34.78 598 VAL A C 1
ATOM 4603 O O . VAL A 1 598 ? 12.270 9.939 51.435 1.00 34.78 598 VAL A O 1
ATOM 4606 N N . GLU A 1 599 ? 13.005 11.260 49.743 1.00 38.44 599 GLU A N 1
ATOM 4607 C CA . GLU A 1 599 ? 14.317 10.667 49.383 1.00 38.44 599 GLU A CA 1
ATOM 4608 C C . GLU A 1 599 ? 14.389 9.194 48.915 1.00 38.44 599 GLU A C 1
ATOM 4610 O O . GLU A 1 599 ? 14.124 8.244 49.649 1.00 38.44 599 GLU A O 1
ATOM 4615 N N . CYS A 1 600 ? 14.942 9.008 47.707 1.00 41.38 600 CYS A N 1
ATOM 4616 C CA . CYS A 1 600 ? 15.365 7.725 47.131 1.00 41.38 600 CYS A CA 1
ATOM 4617 C C . CYS A 1 600 ? 16.578 7.106 47.865 1.00 41.38 600 CYS A C 1
ATOM 4619 O O . CYS A 1 600 ? 17.683 7.035 47.326 1.00 41.38 600 CYS A O 1
ATOM 4621 N N . GLY A 1 601 ? 16.378 6.654 49.103 1.00 40.06 601 GLY A N 1
ATOM 4622 C CA . GLY A 1 601 ? 17.401 6.021 49.937 1.00 40.06 601 GLY A CA 1
ATOM 462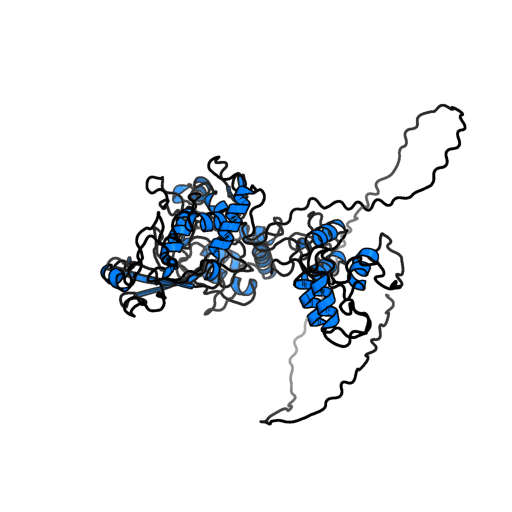3 C C . GLY A 1 601 ? 17.441 4.494 49.819 1.00 40.06 601 GLY A C 1
ATOM 4624 O O . GLY A 1 601 ? 16.877 3.798 50.663 1.00 40.06 601 GLY A O 1
ATOM 4625 N N . GLY A 1 602 ? 18.161 3.971 48.825 1.00 40.97 602 GLY A N 1
ATOM 4626 C CA . GLY A 1 602 ? 18.520 2.552 48.722 1.00 40.97 602 GLY A CA 1
ATOM 4627 C C . GLY A 1 602 ? 19.961 2.393 48.238 1.00 40.97 602 GLY A C 1
ATOM 4628 O O . GLY A 1 602 ? 20.328 2.991 47.231 1.00 40.97 602 GLY A O 1
ATOM 4629 N N . ASP A 1 603 ? 20.779 1.620 48.961 1.00 49.09 603 ASP A N 1
ATOM 4630 C CA . ASP A 1 603 ? 22.206 1.439 48.656 1.00 49.09 603 ASP A CA 1
ATOM 4631 C C . ASP A 1 603 ? 22.399 0.836 47.248 1.00 49.09 603 ASP A C 1
ATOM 4633 O O . ASP A 1 603 ? 22.136 -0.350 47.043 1.00 49.09 603 ASP A O 1
ATOM 4637 N N . ASN A 1 604 ? 22.882 1.630 46.284 1.00 58.16 604 ASN A N 1
ATOM 4638 C CA . ASN A 1 604 ? 23.272 1.124 44.965 1.00 58.16 604 ASN A CA 1
ATOM 4639 C C . ASN A 1 604 ? 24.607 0.351 45.092 1.00 58.16 604 ASN A C 1
ATOM 4641 O O . ASN A 1 604 ? 25.626 0.972 45.410 1.00 58.16 604 ASN A O 1
ATOM 4645 N N . PRO A 1 605 ? 24.656 -0.975 44.838 1.00 63.34 605 PRO A N 1
ATOM 4646 C CA . PRO A 1 605 ? 25.900 -1.749 44.893 1.00 63.34 605 PRO A CA 1
ATOM 4647 C C . PRO A 1 605 ? 26.872 -1.425 43.743 1.00 63.34 605 PRO A C 1
ATOM 4649 O O . PRO A 1 605 ? 28.017 -1.877 43.771 1.00 63.34 605 PRO A O 1
ATOM 4652 N N . CYS A 1 606 ? 26.431 -0.653 42.747 1.00 77.69 606 CYS A N 1
ATOM 4653 C CA . CYS A 1 606 ? 27.162 -0.301 41.537 1.00 77.69 606 CYS A CA 1
ATOM 4654 C C . CYS A 1 606 ? 27.002 1.206 41.232 1.00 77.69 606 CYS A C 1
ATOM 4656 O O . CYS A 1 606 ? 26.268 1.567 40.318 1.00 77.69 606 CYS A O 1
ATOM 4658 N N . PRO A 1 607 ? 27.647 2.120 41.988 1.00 84.31 607 PRO A N 1
ATOM 4659 C CA . PRO A 1 607 ? 27.375 3.562 41.890 1.00 84.31 607 PRO A CA 1
ATOM 4660 C C . PRO A 1 607 ? 27.534 4.170 40.489 1.00 84.31 607 PRO A C 1
ATOM 4662 O O . PRO A 1 607 ? 26.840 5.124 40.172 1.00 84.31 607 PRO A O 1
ATOM 4665 N N . ALA A 1 608 ? 28.410 3.598 39.658 1.00 88.44 608 ALA A N 1
ATOM 4666 C CA . ALA A 1 608 ? 28.664 4.017 38.279 1.00 88.44 608 ALA A CA 1
ATOM 4667 C C . ALA A 1 608 ? 27.582 3.611 37.255 1.00 88.44 608 ALA A C 1
ATOM 4669 O O . ALA A 1 608 ? 27.631 4.071 36.118 1.00 88.44 608 ALA A O 1
ATOM 4670 N N . ASP A 1 609 ? 26.632 2.751 37.632 1.00 87.19 609 ASP A N 1
ATOM 4671 C CA . ASP A 1 609 ? 25.428 2.446 36.849 1.00 87.19 609 ASP A CA 1
ATOM 4672 C C . ASP A 1 609 ? 24.395 3.533 37.151 1.00 87.19 609 ASP A C 1
ATOM 4674 O O . ASP A 1 609 ? 23.485 3.364 37.969 1.00 87.19 609 ASP A O 1
ATOM 4678 N N . LEU A 1 610 ? 24.636 4.702 36.553 1.00 80.81 610 LEU A N 1
ATOM 4679 C CA . LEU A 1 610 ? 23.826 5.907 36.720 1.00 80.81 610 LEU A CA 1
ATOM 4680 C C . LEU A 1 610 ? 22.402 5.663 36.201 1.00 80.81 610 LEU A C 1
ATOM 4682 O O . LEU A 1 610 ? 21.429 5.975 36.892 1.00 80.81 610 LEU A O 1
ATOM 4686 N N . THR A 1 611 ? 22.300 4.933 35.086 1.00 77.19 611 THR A N 1
ATOM 4687 C CA . THR A 1 611 ? 21.038 4.521 34.458 1.00 77.19 611 THR A CA 1
ATOM 4688 C C . THR A 1 611 ? 20.304 3.408 35.215 1.00 77.19 611 THR A C 1
ATOM 4690 O O . THR A 1 611 ? 19.152 3.107 34.899 1.00 77.19 611 THR A O 1
ATOM 4693 N N . ARG A 1 612 ? 20.941 2.792 36.225 1.00 73.56 612 ARG A N 1
ATOM 4694 C CA . ARG A 1 612 ? 20.428 1.657 37.024 1.00 73.56 612 ARG A CA 1
ATOM 4695 C C . ARG A 1 612 ? 19.999 0.444 36.185 1.00 73.56 612 ARG A C 1
ATOM 4697 O O . ARG A 1 612 ? 19.094 -0.304 36.562 1.00 73.56 612 ARG A O 1
ATOM 4704 N N . SER A 1 613 ? 20.660 0.241 35.051 1.00 73.88 613 SER A N 1
ATOM 4705 C CA . SER A 1 613 ? 20.407 -0.840 34.093 1.00 73.88 613 SER A CA 1
ATOM 4706 C C . SER A 1 613 ? 20.953 -2.208 34.540 1.00 73.88 613 SER A C 1
ATOM 4708 O O . SER A 1 613 ? 20.671 -3.238 33.921 1.00 73.88 613 SER A O 1
ATOM 4710 N N . GLY A 1 614 ? 21.770 -2.235 35.596 1.00 77.69 614 GLY A N 1
ATOM 4711 C CA . GLY A 1 614 ? 22.585 -3.372 36.015 1.00 77.69 614 GLY A CA 1
ATOM 4712 C C . GLY A 1 614 ? 23.870 -3.545 35.194 1.00 77.69 614 GLY A C 1
ATOM 4713 O O . GLY A 1 614 ? 24.571 -4.548 35.376 1.00 77.69 614 GLY A O 1
ATOM 4714 N N . VAL A 1 615 ? 24.187 -2.621 34.277 1.00 80.19 615 VAL A N 1
ATOM 4715 C CA . VAL A 1 615 ? 25.349 -2.693 33.379 1.00 80.19 615 VAL A CA 1
ATOM 4716 C C . VAL A 1 615 ? 25.911 -1.297 33.098 1.00 80.19 615 VAL A C 1
ATOM 4718 O O . VAL A 1 615 ? 25.355 -0.566 32.291 1.00 80.19 615 VAL A O 1
ATOM 4721 N N . VAL A 1 616 ? 27.087 -0.971 33.635 1.00 90.81 616 VAL A N 1
ATOM 4722 C CA . VAL A 1 616 ? 27.788 0.282 33.308 1.00 90.81 616 VAL A CA 1
ATOM 4723 C C . VAL A 1 616 ? 28.241 0.257 31.848 1.00 90.81 616 VAL A C 1
ATOM 4725 O O . VAL A 1 616 ? 29.041 -0.598 31.448 1.00 90.81 616 VAL A O 1
ATOM 4728 N N . ASN A 1 617 ? 27.721 1.175 31.038 1.00 89.06 617 ASN A N 1
ATOM 4729 C CA . ASN A 1 617 ? 27.927 1.203 29.597 1.00 89.06 617 ASN A CA 1
ATOM 4730 C C . ASN A 1 617 ? 27.932 2.641 29.018 1.00 89.06 617 ASN A C 1
ATOM 4732 O O . ASN A 1 617 ? 28.201 3.624 29.708 1.00 89.06 617 ASN A O 1
ATOM 4736 N N . VAL A 1 618 ? 27.706 2.772 27.705 1.00 88.88 618 VAL A N 1
ATOM 4737 C CA . VAL A 1 618 ? 27.729 4.062 26.998 1.00 88.88 618 VAL A CA 1
ATOM 4738 C C . VAL A 1 618 ? 26.605 5.008 27.426 1.00 88.88 618 VAL A C 1
ATOM 4740 O O . VAL A 1 618 ? 26.799 6.218 27.357 1.00 88.88 618 VAL A O 1
ATOM 4743 N N . PHE A 1 619 ? 25.467 4.493 27.894 1.00 82.19 619 PHE A N 1
ATOM 4744 C CA . PHE A 1 619 ? 24.369 5.332 28.373 1.00 82.19 619 PHE A CA 1
ATOM 4745 C C . PHE A 1 619 ? 24.728 6.036 29.694 1.00 82.19 619 PHE A C 1
ATOM 4747 O O . PHE A 1 619 ? 24.561 7.249 29.787 1.00 82.19 619 PHE A O 1
ATOM 4754 N N . ASP A 1 620 ? 25.369 5.342 30.639 1.00 90.25 620 ASP A N 1
ATOM 4755 C CA . ASP A 1 620 ? 25.873 5.947 31.884 1.00 90.25 620 ASP A CA 1
ATOM 4756 C C . ASP A 1 620 ? 26.977 6.981 31.608 1.00 90.25 620 ASP A C 1
ATOM 4758 O O . ASP A 1 620 ? 27.040 8.037 32.236 1.00 90.25 620 ASP A O 1
ATOM 4762 N N . LEU A 1 621 ? 27.837 6.722 30.615 1.00 91.81 621 LEU A N 1
ATOM 4763 C CA . LEU A 1 621 ? 28.835 7.696 30.167 1.00 91.81 621 LEU A CA 1
ATOM 4764 C C . LEU A 1 621 ? 28.191 8.989 29.644 1.00 91.81 621 LEU A C 1
ATOM 4766 O O . LEU A 1 621 ? 28.732 10.070 29.874 1.00 91.81 621 LEU A O 1
ATOM 4770 N N . LEU A 1 622 ? 27.069 8.896 28.927 1.00 89.19 622 LEU A N 1
ATOM 4771 C CA . LEU A 1 622 ? 26.352 10.074 28.437 1.00 89.19 622 LEU A CA 1
ATOM 4772 C C . LEU A 1 622 ? 25.725 10.860 29.595 1.00 89.19 622 LEU A C 1
ATOM 4774 O O . LEU 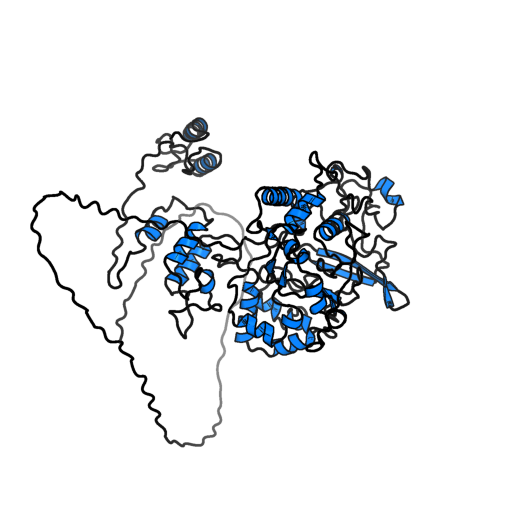A 1 622 ? 25.879 12.079 29.629 1.00 89.19 622 LEU A O 1
ATOM 4778 N N . GLU A 1 623 ? 25.130 10.176 30.574 1.00 82.88 623 GLU A N 1
ATOM 4779 C CA . GLU A 1 623 ? 24.566 10.792 31.783 1.00 82.88 623 GLU A CA 1
ATOM 4780 C C . GLU A 1 623 ? 25.637 11.532 32.611 1.00 82.88 623 GLU A C 1
ATOM 4782 O O . GLU A 1 623 ? 25.451 12.686 33.010 1.00 82.88 623 GLU A O 1
ATOM 4787 N N . LEU A 1 624 ? 26.822 10.933 32.779 1.00 92.00 624 LEU A N 1
ATOM 4788 C CA . LEU A 1 624 ? 27.955 11.580 33.450 1.00 92.00 624 LEU A CA 1
ATOM 4789 C C . LEU A 1 624 ? 28.475 12.810 32.685 1.00 92.00 624 LEU A C 1
ATOM 4791 O O . LEU A 1 624 ? 28.865 13.811 33.290 1.00 92.00 624 LEU A O 1
ATOM 4795 N N . LEU A 1 625 ? 28.494 12.757 31.351 1.00 89.69 625 LEU A N 1
ATOM 4796 C CA . LEU A 1 625 ? 28.911 13.886 30.513 1.00 89.69 625 LEU A CA 1
ATOM 4797 C C . LEU A 1 625 ? 27.870 15.017 30.476 1.00 89.69 625 LEU A C 1
ATOM 4799 O O . LEU A 1 625 ? 28.254 16.174 30.295 1.00 89.69 625 LEU A O 1
ATOM 4803 N N . GLU A 1 626 ? 26.584 14.717 30.667 1.00 89.06 626 GLU A N 1
ATOM 4804 C CA . GLU A 1 626 ? 25.521 15.720 30.786 1.00 89.06 626 GLU A CA 1
ATOM 4805 C C . GLU A 1 626 ? 25.607 16.485 32.117 1.00 89.06 626 GLU A C 1
ATOM 4807 O O . GLU A 1 626 ? 25.494 17.713 32.140 1.00 89.06 626 GLU A O 1
ATOM 4812 N N . ALA A 1 627 ? 25.916 15.788 33.214 1.00 86.56 627 ALA A N 1
ATOM 4813 C CA . ALA A 1 627 ? 26.081 16.375 34.545 1.00 86.56 627 ALA A CA 1
ATOM 4814 C C . ALA A 1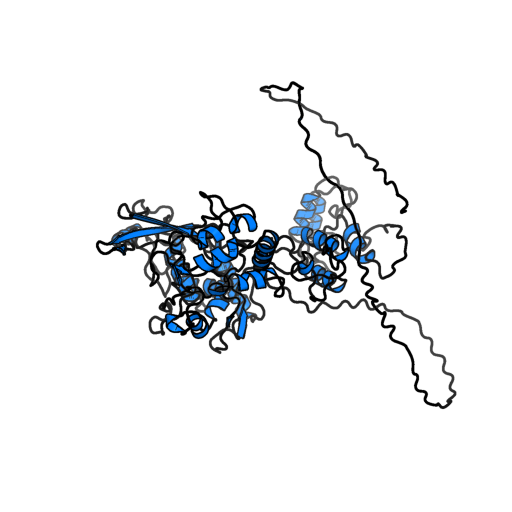 627 ? 27.394 17.172 34.752 1.00 86.56 627 ALA A C 1
ATOM 4816 O O . ALA A 1 627 ? 27.644 17.680 35.847 1.00 86.56 627 ALA A O 1
ATOM 4817 N N . TRP A 1 628 ? 28.246 17.297 33.726 1.00 92.94 628 TRP A N 1
ATOM 4818 C CA . TRP A 1 628 ? 29.627 17.781 33.847 1.00 92.94 628 TRP A CA 1
ATOM 4819 C C . TRP A 1 628 ? 29.756 19.210 34.406 1.00 92.94 628 TRP A C 1
ATOM 4821 O O . TRP A 1 628 ? 29.493 20.210 33.728 1.00 92.94 628 TRP A O 1
ATOM 4831 N N . GLY A 1 629 ? 30.264 19.326 35.633 1.00 88.81 629 GLY A N 1
ATOM 4832 C CA . GLY A 1 629 ? 30.393 20.584 36.363 1.00 88.81 629 GLY A CA 1
ATOM 4833 C C . GLY A 1 629 ? 29.892 20.490 37.810 1.00 88.81 629 GLY A C 1
ATOM 4834 O O . GLY A 1 629 ? 29.790 19.400 38.363 1.00 88.81 629 GLY A O 1
ATOM 4835 N N . PRO A 1 630 ? 29.631 21.633 38.475 1.00 90.88 630 PRO A N 1
ATOM 4836 C CA . PRO A 1 630 ? 29.193 21.651 39.871 1.00 90.88 630 PRO A CA 1
ATOM 4837 C C . PRO A 1 630 ? 27.839 20.956 40.053 1.00 90.88 630 PRO A C 1
ATOM 4839 O O . PRO A 1 630 ? 26.832 21.430 39.527 1.00 90.88 630 PRO A O 1
ATOM 4842 N N . CYS A 1 631 ? 27.816 19.880 40.838 1.00 80.88 631 CYS A N 1
ATOM 4843 C CA . CYS A 1 631 ? 26.671 18.984 40.985 1.00 80.88 631 CYS A CA 1
ATOM 4844 C C . CYS A 1 631 ? 26.573 18.507 42.451 1.00 80.88 631 CYS A C 1
ATOM 4846 O O . CYS A 1 631 ? 26.973 17.393 42.763 1.00 80.88 631 CYS A O 1
ATOM 4848 N N . PRO A 1 632 ? 26.113 19.361 43.391 1.00 64.56 632 PRO A N 1
ATOM 4849 C CA . PRO A 1 632 ? 26.367 19.157 44.825 1.00 64.56 632 PRO A CA 1
ATOM 4850 C C . PRO A 1 632 ? 25.685 17.950 45.488 1.00 64.56 632 PRO A C 1
ATOM 4852 O O . PRO A 1 632 ? 26.050 17.627 46.612 1.00 64.56 632 PRO A O 1
ATOM 4855 N N . ASP A 1 633 ? 24.691 17.348 44.829 1.00 67.38 633 ASP A N 1
ATOM 4856 C CA . ASP A 1 633 ? 23.849 16.261 45.347 1.00 67.38 633 ASP A CA 1
ATOM 4857 C C . ASP A 1 633 ? 23.306 15.391 44.177 1.00 67.38 633 ASP A C 1
ATOM 4859 O O . ASP A 1 633 ? 22.106 15.127 44.102 1.00 67.38 633 ASP A O 1
ATOM 4863 N N . CYS A 1 634 ? 24.142 15.006 43.199 1.00 76.81 634 CYS A N 1
ATOM 4864 C CA . CYS A 1 634 ? 23.705 14.218 42.030 1.00 76.81 634 CYS A CA 1
ATOM 4865 C C . CYS A 1 634 ? 24.473 12.897 41.865 1.00 76.81 634 CYS A C 1
ATOM 4867 O O . CYS A 1 634 ? 25.628 12.791 42.261 1.00 76.81 634 CYS A O 1
ATOM 4869 N N . ALA A 1 635 ? 23.836 11.890 41.255 1.00 83.19 635 ALA A N 1
ATOM 4870 C CA . ALA A 1 635 ? 24.394 10.536 41.142 1.00 83.19 635 ALA A CA 1
ATOM 4871 C C . ALA A 1 635 ? 25.704 10.462 40.332 1.00 83.19 635 ALA A C 1
ATOM 4873 O O . ALA A 1 635 ? 26.536 9.602 40.603 1.00 83.19 635 ALA A O 1
ATOM 4874 N N . ALA A 1 636 ? 25.903 11.376 39.377 1.00 88.38 636 ALA A N 1
ATOM 4875 C CA . ALA A 1 636 ? 27.100 11.438 38.539 1.00 88.38 636 ALA A CA 1
ATOM 4876 C C . ALA A 1 636 ? 28.368 11.945 39.266 1.00 88.38 636 ALA A C 1
ATOM 4878 O O . ALA A 1 636 ? 29.463 11.805 38.723 1.00 88.38 636 ALA A O 1
ATOM 4879 N N . ASP A 1 637 ? 28.251 12.519 40.473 1.00 90.06 637 ASP A N 1
ATOM 4880 C CA . ASP A 1 637 ? 29.392 12.854 41.345 1.00 90.06 637 ASP A CA 1
ATOM 4881 C C . ASP A 1 637 ? 29.839 11.594 42.103 1.00 90.06 637 ASP A C 1
ATOM 4883 O O . ASP A 1 637 ? 29.589 11.417 43.298 1.00 90.06 637 ASP A O 1
ATOM 4887 N N . LEU A 1 638 ? 30.461 10.672 41.364 1.00 87.69 638 LEU A N 1
ATOM 4888 C CA . LEU A 1 638 ? 30.923 9.378 41.875 1.00 87.69 638 LEU A CA 1
ATOM 4889 C C . LEU A 1 638 ? 32.017 9.531 42.943 1.00 87.69 638 LEU A C 1
ATOM 4891 O O . LEU A 1 638 ? 32.130 8.690 43.839 1.00 87.69 638 LEU A O 1
ATOM 4895 N N . THR A 1 639 ? 32.793 10.616 42.880 1.00 86.69 639 THR A N 1
ATOM 4896 C CA . THR A 1 639 ? 33.838 10.928 43.862 1.00 86.69 639 THR A CA 1
ATOM 4897 C C . THR A 1 639 ? 33.309 11.620 45.125 1.00 86.69 639 THR A C 1
ATOM 4899 O O . THR A 1 639 ? 33.974 11.574 46.169 1.00 86.69 639 THR A O 1
ATOM 4902 N N . GLY A 1 640 ? 32.112 12.214 45.069 1.00 85.88 640 GLY A N 1
ATOM 4903 C CA . GLY A 1 640 ? 31.463 12.918 46.176 1.00 85.88 640 GLY A CA 1
ATOM 4904 C C . GLY A 1 640 ? 32.150 14.235 46.549 1.00 85.88 640 GLY A C 1
ATOM 4905 O O . GLY A 1 640 ? 32.175 14.598 47.733 1.00 85.88 640 GLY A O 1
ATOM 4906 N N . ASP A 1 641 ? 32.777 14.917 45.583 1.00 85.81 641 ASP A N 1
ATOM 4907 C CA . ASP A 1 641 ? 33.510 16.175 45.801 1.00 85.81 641 ASP A CA 1
ATOM 4908 C C . ASP A 1 641 ? 32.681 17.446 45.505 1.00 85.81 641 ASP A C 1
ATOM 4910 O O . ASP A 1 641 ? 33.085 18.564 45.859 1.00 85.81 641 ASP A O 1
ATOM 4914 N N . GLY A 1 642 ? 31.474 17.257 44.964 1.00 85.81 642 GLY A N 1
ATOM 4915 C CA . GLY A 1 642 ? 30.504 18.272 44.571 1.00 85.81 642 GLY A CA 1
ATOM 4916 C C . GLY A 1 642 ? 30.637 18.742 43.118 1.00 85.81 642 GLY A C 1
ATOM 4917 O O . GLY A 1 642 ? 29.972 19.719 42.745 1.00 85.81 642 GLY A O 1
ATOM 4918 N N . VAL A 1 643 ? 31.510 18.130 42.306 1.00 91.25 643 VAL A N 1
ATOM 4919 C CA . VAL A 1 643 ? 31.785 18.531 40.917 1.00 91.25 643 VAL A CA 1
ATOM 4920 C C . VAL A 1 643 ? 32.039 17.317 40.016 1.00 91.25 643 VAL A C 1
ATOM 4922 O O . VAL A 1 643 ? 33.142 16.786 39.998 1.00 91.25 643 VAL A O 1
ATOM 4925 N N . VAL A 1 644 ? 31.096 16.983 39.131 1.00 93.44 644 VAL A N 1
ATOM 4926 C CA . VAL A 1 644 ? 31.308 15.958 38.095 1.00 93.44 644 VAL A CA 1
ATOM 4927 C C . VAL A 1 644 ? 32.414 16.399 37.144 1.00 93.44 644 VAL A C 1
ATOM 4929 O O . VAL A 1 644 ? 32.338 17.461 36.513 1.00 93.44 644 VAL A O 1
ATOM 4932 N N . ASN A 1 645 ? 33.470 15.599 37.057 1.00 93.81 645 ASN A N 1
ATOM 4933 C CA . ASN A 1 645 ? 34.658 15.914 36.290 1.00 93.81 645 ASN A CA 1
ATOM 4934 C C . ASN A 1 645 ? 35.379 14.650 35.769 1.00 93.81 645 ASN A C 1
ATOM 4936 O O . ASN A 1 645 ? 34.820 13.563 35.645 1.00 93.81 645 ASN A O 1
ATOM 4940 N N . VAL A 1 646 ? 36.655 14.802 35.398 1.00 94.12 646 VAL A N 1
ATOM 4941 C CA . VAL A 1 646 ? 37.469 13.715 34.836 1.00 94.12 646 VAL A CA 1
ATOM 4942 C C . VAL A 1 646 ? 37.744 12.582 35.828 1.00 94.12 646 VAL A C 1
ATOM 4944 O O . VAL A 1 646 ? 38.068 11.485 35.385 1.00 94.12 646 VAL A O 1
ATOM 4947 N N . PHE A 1 647 ? 37.645 12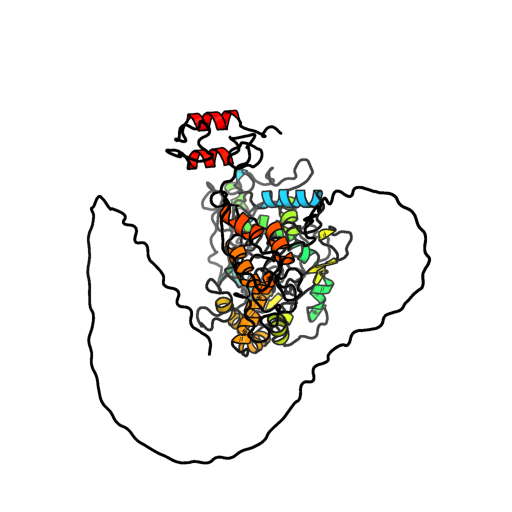.818 37.138 1.00 92.38 647 PHE A N 1
ATOM 4948 C CA . PHE A 1 647 ? 37.814 11.760 38.134 1.00 92.38 647 PHE A CA 1
ATOM 4949 C C . PHE A 1 647 ? 36.592 10.836 38.185 1.00 92.38 647 PHE A C 1
ATOM 4951 O O . PHE A 1 647 ? 36.765 9.626 38.100 1.00 92.38 647 PHE A O 1
ATOM 4958 N N . ASP A 1 648 ? 35.380 11.384 38.154 1.00 94.38 648 ASP A N 1
ATOM 4959 C CA . ASP A 1 648 ? 34.133 10.609 38.104 1.00 94.38 648 ASP A CA 1
ATOM 4960 C C . ASP A 1 648 ? 34.033 9.811 36.794 1.00 94.38 648 ASP A C 1
ATOM 4962 O O . ASP A 1 648 ? 33.686 8.633 36.790 1.00 94.38 648 ASP A O 1
ATOM 4966 N N . LEU A 1 649 ? 34.461 10.401 35.670 1.00 95.25 649 LEU A N 1
ATOM 4967 C CA . LEU A 1 649 ? 34.591 9.684 34.396 1.00 95.25 649 LEU A CA 1
ATOM 4968 C C . LEU A 1 649 ? 35.530 8.468 34.484 1.00 95.25 649 LEU A C 1
ATOM 4970 O O . LEU A 1 649 ? 35.303 7.466 33.807 1.00 95.25 649 LEU A O 1
ATOM 4974 N N . LEU A 1 650 ? 36.605 8.549 35.271 1.00 94.38 650 LEU A N 1
ATOM 4975 C CA . LEU A 1 650 ? 37.526 7.425 35.450 1.00 94.38 650 LEU A CA 1
ATOM 4976 C C . LEU A 1 650 ? 36.910 6.333 36.329 1.00 94.38 650 LEU A C 1
ATOM 4978 O O . LEU A 1 650 ? 37.044 5.163 35.976 1.00 94.38 650 LEU A O 1
ATOM 4982 N N . ASP A 1 651 ? 36.194 6.705 37.391 1.00 90.94 651 ASP A N 1
ATOM 4983 C CA . ASP A 1 651 ? 35.474 5.760 38.252 1.00 90.94 651 ASP A CA 1
ATOM 4984 C C . ASP A 1 651 ? 34.365 5.024 37.468 1.00 90.94 651 ASP A C 1
ATOM 4986 O O . ASP A 1 651 ? 34.212 3.807 37.603 1.00 90.94 651 ASP A O 1
ATOM 4990 N N . LEU A 1 652 ? 33.665 5.718 36.559 1.00 94.50 652 LEU A N 1
ATOM 4991 C CA . LEU A 1 652 ? 32.690 5.105 35.647 1.00 94.50 652 LEU A CA 1
ATOM 4992 C C . LEU A 1 652 ? 33.347 4.125 34.665 1.00 94.50 652 LEU A C 1
ATOM 4994 O O . LEU A 1 652 ? 32.881 3.000 34.489 1.00 94.50 652 LEU A O 1
ATOM 4998 N N . LEU A 1 653 ? 34.459 4.520 34.038 1.00 92.06 653 LEU A N 1
ATOM 4999 C CA . LEU A 1 653 ? 35.179 3.661 33.091 1.00 92.06 653 LEU A CA 1
ATOM 5000 C C . LEU A 1 653 ? 35.866 2.458 33.765 1.00 92.06 653 LEU A C 1
ATOM 5002 O O . LEU A 1 653 ? 36.064 1.438 33.104 1.00 92.06 653 LEU A O 1
ATOM 5006 N N . GLU A 1 654 ? 36.222 2.538 35.052 1.00 92.00 654 GLU A N 1
ATOM 5007 C CA . GLU A 1 654 ? 36.741 1.396 35.823 1.00 92.00 654 GLU A CA 1
ATOM 5008 C C . GLU A 1 654 ? 35.643 0.362 36.137 1.00 92.00 654 GLU A C 1
ATOM 5010 O O . GLU A 1 654 ? 35.926 -0.837 36.192 1.00 92.00 654 GLU A O 1
ATOM 5015 N N . ALA A 1 655 ? 34.387 0.801 36.263 1.00 89.31 655 ALA A N 1
ATOM 5016 C CA . ALA A 1 655 ? 33.230 -0.054 36.531 1.00 89.31 655 ALA A CA 1
ATOM 5017 C C . ALA A 1 655 ? 32.578 -0.680 35.276 1.00 89.31 655 ALA A C 1
ATOM 5019 O O . ALA A 1 655 ? 31.622 -1.443 35.410 1.00 89.31 655 ALA A O 1
ATOM 5020 N N . TRP A 1 656 ? 33.079 -0.383 34.070 1.00 93.31 656 TRP A N 1
ATOM 5021 C CA . TRP A 1 656 ? 32.448 -0.746 32.793 1.00 93.31 656 TRP A CA 1
ATOM 5022 C C . TRP A 1 656 ? 32.151 -2.250 32.635 1.00 93.31 656 TRP A C 1
ATOM 5024 O O . TRP A 1 656 ? 33.054 -3.093 32.666 1.00 93.31 656 TRP A O 1
ATOM 5034 N N . GLY A 1 657 ? 30.889 -2.587 32.364 1.00 85.00 657 GLY A N 1
ATOM 5035 C CA . GLY A 1 657 ? 30.384 -3.957 32.264 1.00 85.00 657 GLY A CA 1
ATOM 5036 C C . GLY A 1 657 ? 29.245 -4.244 33.246 1.00 85.00 657 GLY A C 1
ATOM 5037 O O . GLY A 1 657 ? 28.637 -3.337 33.802 1.00 85.00 657 GLY A O 1
ATOM 5038 N N . GLN A 1 658 ? 28.909 -5.525 33.434 1.00 85.38 658 GLN A N 1
ATOM 5039 C CA . GLN A 1 658 ? 27.812 -5.903 34.333 1.00 85.38 658 GLN A CA 1
ATOM 5040 C C . GLN A 1 658 ? 28.151 -5.621 35.798 1.00 85.38 658 GLN A C 1
ATOM 5042 O O . GLN A 1 658 ? 29.223 -5.995 36.282 1.00 85.38 658 GLN A O 1
ATOM 5047 N N . CYS A 1 659 ? 27.190 -5.040 36.509 1.00 79.25 659 CYS A N 1
ATOM 5048 C CA . CYS A 1 659 ? 27.288 -4.784 37.934 1.00 79.25 659 CYS A CA 1
ATOM 5049 C C . CYS A 1 659 ? 27.357 -6.088 38.755 1.00 79.25 659 CYS A C 1
ATOM 5051 O O . CYS A 1 659 ? 26.713 -7.083 38.402 1.00 79.25 659 CYS A O 1
ATOM 5053 N N . PRO A 1 660 ? 28.108 -6.113 39.874 1.00 72.06 660 PRO A N 1
ATOM 5054 C CA . PRO A 1 660 ? 28.097 -7.243 40.800 1.00 72.06 660 PRO A CA 1
ATOM 5055 C C . PRO A 1 660 ? 26.710 -7.458 41.432 1.00 72.06 660 PRO A C 1
ATOM 5057 O O . PRO A 1 660 ? 26.065 -6.490 41.834 1.00 72.06 660 PRO A O 1
ATOM 5060 N N . GLN A 1 661 ? 26.292 -8.725 41.562 1.00 53.22 661 GLN A N 1
ATOM 5061 C CA . GLN A 1 661 ? 25.105 -9.148 42.332 1.00 53.22 661 GLN A CA 1
ATOM 5062 C C . GLN A 1 661 ? 25.424 -9.413 43.810 1.00 53.22 661 GLN A C 1
ATOM 5064 O O . GLN A 1 661 ? 26.540 -9.917 44.086 1.00 53.22 661 GLN A O 1
#

Radius of gyration: 33.53 Å; Cα contacts (8 Å, |Δi|>4): 1126; chains: 1; bounding box: 92×89×108 Å

pLDDT: mean 79.47, std 25.83, range [22.41, 98.69]

Nearest PDB structures (foldseek):
  2ozn-assembly1_B  TM=8.791E-01  e=1.934E+00  Clostridium perfringens

Sequence (661 aa):
MPKSLNITFKERTVFFSSSNAQTCTQLHEKSNRTTGNRLGGADEANVDHNSQEATVFKKKFRHRNRKQMNRTTFIGVCGTGLTSILLSSSFALATTSGPTNHVIQPEPGGALPGLTQEQLNRYEDGREAFQIQWDGPTGLGPVFNQNSCSSCHNVPRIGGSGTAFVTRFGTTDENGNFDPLSEYGGSLLQDRTVEGLPSVCEQEVPEAATITQMRITNLSIGIGLVEAIPDSQLTANSPGEGGRAPNRNVDGRVNWVPVLEDLDAPLRVGRMGWKAQLATVMSFSADASLFEMGLTSDIFPDPIAPWGDESLLEDCDILGPPHPQLTADENGITFLDRITDFQRFSAPPPQWPKDGMTGEDIFIAVGCADCHIPSFTTANDPALEEALRNQVIKPYSDFLLHDMGMAGDPIAQNGAEMGEVRTPALWGVSVRDPLWHDGRVDGGSLYDKIWSDDEEFPGIIALHNAKGSSAAYSAQEALKLGETQRQQLVDFLRSLGQMELDANQDFIIDEVDLEALIGCFTGTRNLDPSDPDYITADDFCTIFDMQRNGDVDEYDFTVFTEQYEGFFFPTDCDLWDALVDNLPLFQPDADIVVQLPVECGGDNPCPADLTRSGVVNVFDLLELLEAWGPCPDCAADLTGDGVVNVFDLLDLLEAWGQCPQ

Solvent-accessible surface area (backbone atoms only — not comparable to full-atom values): 38724 Å² total; per-residue (Å²): 136,85,84,87,81,87,85,80,89,78,87,80,89,79,87,83,87,87,78,86,84,89,89,83,84,89,82,82,89,85,88,80,90,82,91,89,86,88,87,85,88,91,88,88,86,86,89,85,89,86,89,83,86,86,80,92,80,90,80,83,82,76,88,81,83,80,80,85,88,81,92,84,89,82,87,85,84,90,81,91,78,93,75,95,75,90,76,79,84,76,79,72,80,77,85,70,83,62,83,72,91,74,79,78,68,49,52,50,32,33,69,42,75,76,56,49,74,70,55,47,49,40,24,49,55,2,54,56,54,35,58,46,77,53,41,58,95,53,36,31,24,37,31,16,63,46,51,30,58,41,76,33,14,40,35,83,28,62,40,19,19,23,76,36,71,45,48,33,40,19,32,67,47,101,86,71,48,75,34,43,47,61,80,50,53,29,39,57,61,31,74,38,51,43,90,88,52,58,81,80,37,58,54,73,89,57,90,79,46,78,41,77,45,59,33,41,40,61,70,42,32,24,40,30,50,59,45,32,40,45,55,71,66,44,37,43,66,11,35,90,77,40,65,32,75,65,58,83,66,40,63,37,39,83,34,77,23,65,40,66,85,40,78,90,52,76,65,37,58,12,55,38,75,63,45,14,51,24,39,44,52,59,36,45,46,52,52,47,32,34,68,37,26,11,33,48,39,98,78,44,61,70,68,66,34,45,56,42,37,66,78,47,35,77,69,39,40,83,81,54,75,82,35,77,69,42,43,57,47,100,88,66,54,30,49,67,56,25,37,23,37,18,29,40,39,12,22,42,41,25,55,33,64,83,63,80,32,66,12,54,57,49,40,49,70,39,36,51,40,76,53,30,29,55,67,51,59,18,36,82,49,85,90,52,59,72,61,46,39,63,40,77,43,70,43,29,30,49,30,28,33,35,44,27,28,78,60,32,44,77,64,51,44,78,86,32,50,61,16,30,32,25,45,60,60,43,51,24,51,56,63,48,61,46,32,74,71,50,36,80,39,59,65,85,50,66,59,49,40,39,63,30,82,45,91,89,61,50,4,52,44,53,43,35,44,22,67,72,16,42,48,25,53,28,25,57,46,51,70,69,52,53,70,71,57,49,48,35,37,45,53,40,45,38,19,28,36,21,48,67,54,28,78,83,69,83,79,62,38,33,70,72,26,50,56,48,47,52,29,31,56,70,49,75,54,39,71,50,91,86,46,59,85,53,50,46,54,77,38,84,46,37,47,44,24,82,82,71,81,26,57,50,51,75,65,33,51,49,53,46,69,77,59,55,68,52,83,84,62,76,91,46,55,66,54,59,51,45,56,62,73,59,49,74,87,79,73,102,84,71,86,84,76,93,74,88,84,79,77,95,84,69,90,66,88,44,66,50,29,66,75,66,75,57,45,21,49,73,67,28,52,49,54,38,60,70,53,55,34,83,31,83,87,46,72,52,28,69,76,69,82,33,48,20,46,74,66,27,54,47,56,32,63,72,52,57,37,73,48,80,131

Secondary structure (DSSP, 8-state):
-PPPPPP-----PPPPPP-----------------------------------------------PPP-----------------------------PPP---PPPPTTSBPTT--HHHHHHHHHHHHHTT----TTTT--SEES-S-HHHHS-BSSTTSB-S-EEEEEEEE-TTS-EE--GGGT-SB---EE-TTS-TTS-----TT--EEEEEEPPP-SSHHHHHTS-HHHHHTTSHHHH-PPPBTTB-PBPPEE--TT-TTSPPEE--BTTTT-B-SHHHHHHHHHHHHH----SSS-S---GGG-GGGHHHH-SS-SPPTTTS--TTS--HHHHHHHHHHHBPPPP-SS-S--HHHHHHHHHTGGGTS---EE----TTS-GGGTT-EE-------EEE-BTTS----BTTB-SSEEE----TTTTS-SSBSTTS-B-SS-HHHHHH---SSS--HHHHHTSTB-TTHHHHHHHTT--HHHHHHHHHHHHHTTPPSS-SSSSS---HHHHHHHHHHHTTSS---SS-TT---TTSGGGGT-TT-SSS--HHHHHHHHHH--S---GGGHHHHHHHHHSS--S-TT---------------S-TT-TT-SSEE-HHHHHHHHHT-EE-TT-TT-TT-SSEESHHHHHHHHHT-EEPP-

Foldseek 3Di:
DDDDDDDDDDDDDDDDDDDDDDDDDDDDDDDDDDDDDDDDDDDDDDDDDDDDDDDDDDDDDDDDDDDDDDDDDDDDDDDDDDDDDDDPPPPDPPPPPDADPFDWADAALDFFPPDDPVLVVLLVLLLVLQADQDALLQFFFQFAQGRHNQVQAQFVHRQFGHDDKWKFWFDADPVGATGQLVLQLGGTHRQDGGPPFDCLLGDDHDPRTPDMAMFGGHRLAPCLLVLLFPLLLLLCLACVRNVPDQDLLFGFAWQFEAALVDNVDGTGGQQDDWQSQHRALLRVLQCCCQRHGQGAAPSRQAGRRRRSDPVCCVRRNVPHDDRPQQAADPVRAGSSSSNSSSSNRTDFQAFPPPDFFPLVVLCVVLPLCSAQPFWGFGDQDPVDDPSSHRDIDGQRGSSTWWQLDPLAAQHADNRGHGRITGGGGLACVQSDAQDDRRRLQGDDGLLCQACPPDPNRGHPLVSCCDPPTSSVSSSVSLVPDDPVSSVSNSLNSVSSNDIALPLPSSPANEPVSVVVLCCQQVLVQQDDPVCSQFDGSSGSCSSQPSVNPGGRDPSSVSNSVVRHPYDDDPVPPVVVCCVPVVPDDDDDDDDDDDDDDDDPDDDDQQLLPLVPPQFLDVVSVVVLVVQAFQAQDHSLPVVNPRGRDPVSSVSSVVSGTGGDD